Protein 4QGO (pdb70)

Solvent-accessible surface area: 19157 Å² total; per-residue (Å²): 97,44,6,4,66,31,72,22,132,78,0,41,89,21,0,44,121,40,25,38,160,62,85,54,108,91,45,42,15,0,2,38,0,49,122,38,82,14,131,8,84,3,97,42,55,61,81,3,59,9,102,12,50,71,33,146,75,126,11,4,25,44,0,31,0,0,0,17,122,62,8,21,30,120,138,139,112,152,140,86,97,6,66,7,47,97,83,37,81,16,123,41,160,41,40,62,0,2,22,60,0,29,0,1,16,47,31,2,0,17,84,43,144,80,39,66,17,40,80,43,10,74,59,4,4,4,0,0,0,0,32,0,34,64,8,81,91,68,128,59,35,0,3,51,32,4,16,8,55,0,70,132,8,1,46,135,84,50,3,0,35,0,54,0,25,6,11,29,78,65,99,104,2,67,0,0,0,0,0,21,0,10,0,49,0,41,86,37,100,24,44,4,5,0,0,1,4,0,11,7,105,24,5,26,4,66,0,39,62,0,108,17,89,59,140,76,16,5,66,30,73,23,130,80,0,44,79,24,0,76,120,40,24,59,105,58,86,58,105,91,51,42,14,1,3,38,0,46,110,41,85,13,133,8,86,4,111,48,161,69,163,3,59,10,101,12,48,58,31,146,65,119,12,4,20,44,0,31,0,0,0,19,75,97,9,9,24,23,32,45,110,147,157,82,94,4,71,11,49,79,85,47,74,17,122,42,158,42,40,63,0,2,21,75,0,31,0,1,18,49,31,3,0,19,76,40,177,86,40,66,18,42,82,49,10,75,59,4,3,4,0,0,0,0,31,1,35,64,9,83,91,141,130,57,40,0,2,51,24,6,17,7,56,0,45,118,5,1,26,104,116,48,49,0,34,0,54,0,24,4,11,31,77,63,99,113,2,68,0,1,1,0,0,22,0,10,0,49,0,108,83,37,102,24,46,4,5,0,0,2,4,0,10,7,104,23,4,47,4,70,1,36,54,0,100,30,92,63,138

Structure (mmCIF, N/CA/C/O backbone):
data_4QGO
#
_entry.id   4QGO
#
_cell.length_a   37.591
_cell.length_b   57.131
_cell.length_c   62.422
_cell.angle_alpha   109.40
_cell.angle_beta   97.08
_cell.angle_gamma   90.16
#
_symmetry.space_group_name_H-M   'P 1'
#
loop_
_entity.id
_entity.type
_entity.pdbx_description
1 polymer 'DNA-entry nuclease (Competence-specific nuclease)'
2 non-polymer 'SULFATE ION'
3 non-polymer 'CHLORIDE ION'
4 non-polymer 1,2-ETHANEDIOL
5 water water
#
loop_
_atom_site.group_PDB
_atom_site.id
_atom_site.type_symbol
_atom_site.label_atom_id
_atom_site.label_alt_id
_atom_site.label_comp_id
_atom_site.label_asym_id
_atom_site.label_entity_id
_atom_site.label_seq_id
_atom_site.pdbx_PDB_ins_code
_atom_site.Cartn_x
_atom_site.Cartn_y
_atom_site.Cartn_z
_atom_site.occupancy
_atom_site.B_iso_or_equiv
_atom_site.auth_seq_id
_atom_site.auth_comp_id
_atom_site.auth_asym_id
_atom_site.auth_atom_id
_atom_site.pdbx_PDB_model_num
ATOM 1 N N . ALA A 1 4 ? -43.650 56.192 4.207 1.00 40.90 40 ALA A N 1
ATOM 2 C CA . ALA A 1 4 ? -44.499 56.906 5.153 1.00 26.52 40 ALA A CA 1
ATOM 3 C C . ALA A 1 4 ? -44.051 56.653 6.589 1.00 33.20 40 ALA A C 1
ATOM 4 O O . ALA A 1 4 ? -43.984 57.580 7.394 1.00 25.95 40 ALA A O 1
ATOM 6 N N . ALA A 1 5 ? -43.731 55.399 6.896 1.00 20.15 41 ALA A N 1
ATOM 7 C CA . ALA A 1 5 ? -43.390 55.000 8.262 1.00 16.93 41 ALA A CA 1
ATOM 8 C C . ALA A 1 5 ? -42.165 55.719 8.800 1.00 14.62 41 ALA A C 1
ATOM 9 O O . ALA A 1 5 ? -42.046 55.925 10.010 1.00 18.02 41 ALA A O 1
ATOM 11 N N . SER A 1 6 ? -41.259 56.110 7.909 1.00 13.04 42 SER A N 1
ATOM 12 C CA . SER A 1 6 ? -40.046 56.801 8.341 1.00 14.13 42 SER A CA 1
ATOM 13 C C . SER A 1 6 ? -40.352 58.150 9.002 1.00 15.19 42 SER A C 1
ATOM 14 O O . SER A 1 6 ? -39.519 58.685 9.728 1.00 13.79 42 SER A O 1
ATOM 17 N N A SER A 1 7 ? -41.538 58.699 8.750 0.73 12.47 43 SER A N 1
ATOM 18 N N B SER A 1 7 ? -41.553 58.664 8.756 0.27 12.54 43 SER A N 1
ATOM 19 C CA A SER A 1 7 ? -41.921 59.980 9.353 0.73 11.85 43 SER A CA 1
ATOM 20 C CA B SER A 1 7 ? -41.972 59.957 9.284 0.27 11.95 43 SER A CA 1
ATOM 21 C C A SER A 1 7 ? -42.981 59.806 10.432 0.73 11.63 43 SER A C 1
ATOM 22 C C B SER A 1 7 ? -42.971 59.806 10.431 0.27 11.66 43 SER A C 1
ATOM 23 O O A SER A 1 7 ? -43.722 60.737 10.746 0.73 11.13 43 SER A O 1
ATOM 24 O O B SER A 1 7 ? -43.655 60.761 10.798 0.27 11.17 43 SER A O 1
ATOM 29 N N . VAL A 1 8 ? -43.057 58.600 10.988 1.00 11.16 44 VAL A N 1
ATOM 30 C CA . VAL A 1 8 ? -43.837 58.360 12.194 1.00 9.58 44 VAL A CA 1
ATOM 31 C C . VAL A 1 8 ? -42.800 58.130 13.286 1.00 8.85 44 VAL A C 1
ATOM 32 O O . VAL A 1 8 ? -41.987 57.201 13.195 1.00 11.24 44 VAL A O 1
ATOM 36 N N . ASP A 1 9 ? -42.824 58.985 14.301 1.00 8.07 45 ASP A N 1
ATOM 37 C CA . ASP A 1 9 ? -41.696 59.084 15.227 1.00 8.07 45 ASP A CA 1
ATOM 38 C C . ASP A 1 9 ? -41.416 57.833 16.055 1.00 10.76 45 ASP A C 1
ATOM 39 O O . ASP A 1 9 ? -40.281 57.612 16.489 1.00 12.08 45 ASP A O 1
ATOM 44 N N . THR A 1 10 ? -42.439 57.003 16.239 1.00 11.04 46 THR A N 1
ATOM 45 C CA . THR A 1 10 ? -42.327 55.818 17.084 1.00 10.17 46 THR A CA 1
ATOM 46 C C . THR A 1 10 ? -42.076 54.548 16.282 1.00 14.00 46 THR A C 1
ATOM 47 O O . THR A 1 10 ? -41.896 53.471 16.861 1.00 17.19 46 THR A O 1
ATOM 51 N N . SER A 1 11 ? -42.071 54.653 14.956 1.00 11.40 47 SER A N 1
ATOM 52 C CA . SER A 1 11 ? -41.985 53.452 14.126 1.00 11.34 47 SER A CA 1
ATOM 53 C C . SER A 1 11 ? -40.620 52.773 14.191 1.00 15.85 47 SER A C 1
ATOM 54 O O . SER A 1 11 ? -39.612 53.396 14.530 1.00 13.38 47 SER A O 1
ATOM 57 N N A GLN A 1 12 ? -40.582 51.488 13.857 0.46 16.14 48 GLN A N 1
ATOM 58 N N B GLN A 1 12 ? -40.605 51.484 13.860 0.54 16.10 48 GLN A N 1
ATOM 59 C CA A GLN A 1 12 ? -39.312 50.778 13.807 0.46 17.23 48 GLN A CA 1
ATOM 60 C CA B GLN A 1 12 ? -39.363 50.734 13.760 0.54 17.38 48 GLN A CA 1
ATOM 61 C C A GLN A 1 12 ? -38.425 51.331 12.690 0.46 13.30 48 GLN A C 1
ATOM 62 C C B GLN A 1 12 ? -38.453 51.374 12.720 0.54 13.31 48 GLN A C 1
ATOM 63 O O A GLN A 1 12 ? -37.202 51.370 12.824 0.46 15.64 48 GLN A O 1
ATOM 64 O O B GLN A 1 12 ? -37.249 51.512 12.936 0.54 14.40 48 GLN A O 1
ATOM 75 N N . GLU A 1 13 ? -39.043 51.779 11.600 1.00 16.28 49 GLU A N 1
ATOM 76 C CA . GLU A 1 13 ? -38.292 52.387 10.510 1.00 12.66 49 GLU A CA 1
ATOM 77 C C . GLU A 1 13 ? -37.593 53.672 10.959 1.00 13.28 49 GLU A C 1
ATOM 78 O O . GLU A 1 13 ? -36.404 53.864 10.683 1.00 13.33 49 GLU A O 1
ATOM 84 N N . PHE A 1 14 ? -38.325 54.535 11.662 1.00 12.77 50 PHE A N 1
ATOM 85 C CA . PHE A 1 14 ? -37.709 55.742 12.200 1.00 9.54 50 PHE A CA 1
ATOM 86 C C . PHE A 1 14 ? -36.535 55.380 13.099 1.00 11.88 50 PHE A C 1
ATOM 87 O O . PHE A 1 14 ? -35.453 55.973 12.997 1.00 11.29 50 PHE A O 1
ATOM 95 N N . GLN A 1 15 ? -36.753 54.415 13.987 1.00 11.56 51 GLN A N 1
ATOM 96 C CA . GLN A 1 15 ? -35.719 54.025 14.937 1.00 12.34 51 GLN A CA 1
ATOM 97 C C . GLN A 1 15 ? -34.496 53.419 14.251 1.00 10.98 51 GLN A C 1
ATOM 98 O O . GLN A 1 15 ? -33.370 53.637 14.687 1.00 11.78 51 GLN A O 1
ATOM 104 N N . ASN A 1 16 ? -34.717 52.670 13.173 1.00 12.14 52 ASN A N 1
ATOM 105 C CA . ASN A 1 16 ? -33.606 52.147 12.378 1.00 16.06 52 ASN A CA 1
ATOM 106 C C . ASN A 1 16 ? -32.779 53.283 11.767 1.00 14.11 52 ASN A C 1
ATOM 107 O O . ASN A 1 16 ? -31.543 53.267 11.798 1.00 13.10 52 ASN A O 1
ATOM 112 N N . ASN A 1 17 ? -33.465 54.284 11.224 1.00 12.19 53 ASN A N 1
ATOM 113 C CA . ASN A 1 17 ? -32.772 55.442 10.670 1.00 10.82 53 ASN A CA 1
ATOM 114 C C . ASN A 1 17 ? -31.982 56.177 11.750 1.00 9.67 53 ASN A C 1
ATOM 115 O O . ASN A 1 17 ? -30.836 56.580 11.524 1.00 11.26 53 ASN A O 1
ATOM 120 N N . LEU A 1 18 ? -32.597 56.330 12.921 1.00 10.92 54 LEU A N 1
ATOM 121 C CA . LEU A 1 18 ? -31.934 56.964 14.055 1.00 9.02 54 LEU A CA 1
ATOM 122 C C . LEU A 1 18 ? -30.653 56.210 14.408 1.00 11.93 54 LEU A C 1
ATOM 123 O O . LEU A 1 18 ? -29.599 56.817 14.555 1.00 11.39 54 LEU A O 1
ATOM 128 N N A LYS A 1 19 ? -30.764 54.887 14.528 0.36 11.22 55 LYS A N 1
ATOM 129 N N B LYS A 1 19 ? -30.748 54.888 14.524 0.64 11.18 55 LYS A N 1
ATOM 130 C CA A LYS A 1 19 ? -29.616 54.025 14.811 0.36 13.60 55 LYS A CA 1
ATOM 131 C CA B LYS A 1 19 ? -29.579 54.073 14.851 0.64 13.32 55 LYS A CA 1
ATOM 132 C C A LYS A 1 19 ? -28.484 54.242 13.820 0.36 14.62 55 LYS A C 1
ATOM 133 C C B LYS A 1 19 ? -28.464 54.222 13.817 0.64 14.60 55 LYS A C 1
ATOM 134 O O A LYS A 1 19 ? -27.327 54.399 14.208 0.36 17.22 55 LYS A O 1
ATOM 135 O O B LYS A 1 19 ? -27.290 54.322 14.176 0.64 17.26 55 LYS A O 1
ATOM 140 N N . ASN A 1 20 ? -28.829 54.238 12.538 1.00 12.84 56 ASN A N 1
ATOM 141 C CA . ASN A 1 20 ? -27.845 54.416 11.475 1.00 13.02 56 ASN A CA 1
ATOM 142 C C . ASN A 1 20 ? -27.163 55.776 11.540 1.00 23.19 56 ASN A C 1
ATOM 143 O O . ASN A 1 20 ? -25.994 55.913 11.180 1.00 22.99 56 ASN A O 1
ATOM 148 N N . ALA A 1 21 ? -27.900 56.784 11.995 1.00 12.50 57 ALA A N 1
ATOM 149 C CA . ALA A 1 21 ? -27.390 58.149 12.009 1.00 14.10 57 ALA A CA 1
ATOM 150 C C . ALA A 1 21 ? -26.523 58.468 13.224 1.00 15.86 57 ALA A C 1
ATOM 151 O O . ALA A 1 21 ? -25.621 59.299 13.138 1.00 17.74 57 ALA A O 1
ATOM 153 N N . ILE A 1 22 ? -26.788 57.825 14.355 1.00 14.10 58 ILE A N 1
ATOM 154 C CA . ILE A 1 22 ? -26.050 58.150 15.579 1.00 13.78 58 ILE A CA 1
ATOM 155 C C . ILE A 1 22 ? -25.121 57.038 16.058 1.00 19.68 58 ILE A C 1
ATOM 156 O O . ILE A 1 22 ? -24.398 57.216 17.037 1.00 18.79 58 ILE A O 1
ATOM 161 N N . GLY A 1 23 ? -25.152 55.892 15.385 1.00 17.37 59 GLY A N 1
ATOM 162 C CA . GLY A 1 23 ? -24.351 54.751 15.802 1.00 19.87 59 GLY A CA 1
ATOM 163 C C . GLY A 1 23 ? -25.081 53.878 16.806 1.00 14.06 59 GLY A C 1
ATOM 164 O O . GLY A 1 23 ? -26.283 54.029 17.018 1.00 28.40 59 GLY A O 1
ATOM 165 N N . ASN A 1 24 ? -24.360 52.960 17.437 1.00 34.06 60 ASN A N 1
ATOM 166 C CA . ASN A 1 24 ? -24.999 52.052 18.380 1.00 28.02 60 ASN A CA 1
ATOM 167 C C . ASN A 1 24 ? -25.087 52.643 19.785 1.00 21.87 60 ASN A C 1
ATOM 168 O O . ASN A 1 24 ? -24.678 52.013 20.759 1.00 35.30 60 ASN A O 1
ATOM 173 N N . LEU A 1 25 ? -25.597 53.869 19.875 1.00 22.66 61 LEU A N 1
ATOM 174 C CA . LEU A 1 25 ? -25.870 54.494 21.163 1.00 21.08 61 LEU A CA 1
ATOM 175 C C . LEU A 1 25 ? -27.241 54.062 21.648 1.00 16.14 61 LEU A C 1
ATOM 176 O O . LEU A 1 25 ? -28.149 53.848 20.841 1.00 16.95 61 LEU A O 1
ATOM 181 N N . PRO A 1 26 ? -27.409 53.932 22.971 1.00 11.40 62 PRO A N 1
ATOM 182 C CA . PRO A 1 26 ? -28.753 53.632 23.465 1.00 11.61 62 PRO A CA 1
ATOM 183 C C . PRO A 1 26 ? -29.677 54.815 23.237 1.00 10.03 62 PRO A C 1
ATOM 184 O O . PRO A 1 26 ? -29.239 55.973 23.185 1.00 9.80 62 PRO A O 1
ATOM 188 N N . PHE A 1 27 ? -30.956 54.523 23.049 1.00 10.51 63 PHE A N 1
ATOM 189 C CA . PHE A 1 27 ? -31.932 55.597 22.986 1.00 8.99 63 PHE A CA 1
ATOM 190 C C . PHE A 1 27 ? -33.261 55.141 23.535 1.00 8.95 63 PHE A C 1
ATOM 191 O O . PHE A 1 27 ? -33.567 53.946 23.556 1.00 10.66 63 PHE A O 1
ATOM 199 N N . GLN A 1 28 ? -34.039 56.099 24.020 1.00 7.99 64 GLN A N 1
ATOM 200 C CA . GLN A 1 28 ? -35.400 55.796 24.434 1.00 8.50 64 GLN A CA 1
ATOM 201 C C . GLN A 1 28 ? -36.314 56.962 24.119 1.00 9.10 64 GLN A C 1
ATOM 202 O O . GLN A 1 28 ? -35.898 58.115 24.158 1.00 8.24 64 GLN A O 1
ATOM 208 N N . TYR A 1 29 ? -37.561 56.639 23.798 1.00 6.86 65 TYR A N 1
ATOM 209 C CA . TYR A 1 29 ? -38.569 57.643 23.496 1.00 6.60 65 TYR A CA 1
ATOM 210 C C . TYR A 1 29 ? -39.185 58.119 24.794 1.00 11.32 65 TYR A C 1
ATOM 211 O O . TYR A 1 29 ? -39.687 57.324 25.583 1.00 11.34 65 TYR A O 1
ATOM 220 N N . VAL A 1 30 ? -39.129 59.422 25.024 1.00 8.16 66 VAL A N 1
ATOM 221 C CA . VAL A 1 30 ? -39.719 59.988 26.216 1.00 7.54 66 VAL A CA 1
ATOM 222 C C . VAL A 1 30 ? -40.175 61.404 25.918 1.00 6.30 66 VAL A C 1
ATOM 223 O O . VAL A 1 30 ? -39.432 62.195 25.335 1.00 7.47 66 VAL A O 1
ATOM 227 N N A ASN A 1 31 ? -41.399 61.729 26.320 0.70 6.48 67 ASN A N 1
ATOM 228 N N B ASN A 1 31 ? -41.420 61.682 26.293 0.30 6.58 67 ASN A N 1
ATOM 229 C CA A ASN A 1 31 ? -41.922 63.082 26.148 0.70 7.43 67 ASN A CA 1
ATOM 230 C CA B ASN A 1 31 ? -42.016 63.001 26.143 0.30 7.57 67 ASN A CA 1
ATOM 231 C C A ASN A 1 31 ? -41.873 63.548 24.698 0.70 8.10 67 ASN A C 1
ATOM 232 C C B ASN A 1 31 ? -41.902 63.532 24.720 0.30 8.16 67 ASN A C 1
ATOM 233 O O A ASN A 1 31 ? -41.601 64.718 24.442 0.70 9.39 67 ASN A O 1
ATOM 234 O O B ASN A 1 31 ? -41.635 64.713 24.506 0.30 9.44 67 ASN A O 1
ATOM 243 N N . GLY A 1 32 ? -42.078 62.636 23.752 1.00 6.64 68 GLY A N 1
ATOM 244 C CA . GLY A 1 32 ? -42.149 63.022 22.355 1.00 6.72 68 GLY A CA 1
ATOM 245 C C . GLY A 1 32 ? -40.815 63.079 21.632 1.00 7.65 68 GLY A C 1
ATOM 246 O O . GLY A 1 32 ? -40.776 63.321 20.431 1.00 8.97 68 GLY A O 1
ATOM 247 N N . ILE A 1 33 ? -39.715 62.833 22.340 1.00 6.10 69 ILE A N 1
ATOM 248 C CA . ILE A 1 33 ? -38.396 62.907 21.713 1.00 5.41 69 ILE A CA 1
ATOM 249 C C . ILE A 1 33 ? -37.586 61.650 22.027 1.00 5.83 69 ILE A C 1
ATOM 250 O O . ILE A 1 33 ? -38.042 60.802 22.794 1.00 6.22 69 ILE A O 1
ATOM 255 N N . TYR A 1 34 ? -36.403 61.517 21.433 1.00 4.82 70 TYR A N 1
ATOM 256 C CA . TYR A 1 34 ? -35.505 60.424 21.797 1.00 5.27 70 TYR A CA 1
ATOM 257 C C . TYR A 1 34 ? -34.353 60.952 22.634 1.00 5.42 70 TYR A C 1
ATOM 258 O O . TYR A 1 34 ? -33.573 61.797 22.178 1.00 7.21 70 TYR A O 1
ATOM 267 N N A GLU A 1 35 ? -34.242 60.449 23.863 0.47 5.69 71 GLU A N 1
ATOM 268 N N B GLU A 1 35 ? -34.266 60.458 23.861 0.53 5.72 71 GLU A N 1
ATOM 269 C CA A GLU A 1 35 ? -33.093 60.732 24.722 0.47 5.25 71 GLU A CA 1
ATOM 270 C CA B GLU A 1 35 ? -33.118 60.695 24.706 0.53 5.25 71 GLU A CA 1
ATOM 271 C C A GLU A 1 35 ? -31.980 59.728 24.437 0.47 4.94 71 GLU A C 1
ATOM 272 C C B GLU A 1 35 ? -32.039 59.728 24.231 0.53 4.94 71 GLU A C 1
ATOM 273 O O A GLU A 1 35 ? -32.162 58.519 24.613 0.47 7.65 71 GLU A O 1
ATOM 274 O O B GLU A 1 35 ? -32.315 58.532 24.048 0.53 4.76 71 GLU A O 1
ATOM 285 N N . LEU A 1 36 ? -30.828 60.238 24.010 1.00 5.64 72 LEU A N 1
ATOM 286 C CA . LEU A 1 36 ? -29.732 59.413 23.504 1.00 5.79 72 LEU A CA 1
ATOM 287 C C . LEU A 1 36 ? -28.663 59.246 24.561 1.00 5.82 72 LEU A C 1
ATOM 288 O O . LEU A 1 36 ? -28.340 60.199 25.269 1.00 6.61 72 LEU A O 1
ATOM 293 N N . ASN A 1 37 ? -28.106 58.036 24.658 1.00 5.43 73 ASN A N 1
ATOM 294 C CA . ASN A 1 37 ? -26.940 57.820 25.521 1.00 6.54 73 ASN A CA 1
ATOM 295 C C . ASN A 1 37 ? -27.179 58.263 26.968 1.00 5.74 73 ASN A C 1
ATOM 296 O O . ASN A 1 37 ? -26.294 58.840 27.606 1.00 5.92 73 ASN A O 1
ATOM 301 N N A ASN A 1 38 ? -28.373 57.993 27.490 0.39 7.05 74 ASN A N 1
ATOM 302 N N B ASN A 1 38 ? -28.380 57.984 27.470 0.61 7.05 74 ASN A N 1
ATOM 303 C CA A ASN A 1 38 ? -28.698 58.349 28.867 0.39 7.16 74 ASN A CA 1
ATOM 304 C CA B ASN A 1 38 ? -28.774 58.366 28.819 0.61 7.17 74 ASN A CA 1
ATOM 305 C C A ASN A 1 38 ? -28.582 59.860 29.101 0.39 7.97 74 ASN A C 1
ATOM 306 C C B ASN A 1 38 ? -28.606 59.856 29.094 0.61 7.98 74 ASN A C 1
ATOM 307 O O A ASN A 1 38 ? -28.287 60.300 30.214 0.39 11.85 74 ASN A O 1
ATOM 308 O O B ASN A 1 38 ? -28.317 60.273 30.217 0.61 11.88 74 ASN A O 1
ATOM 317 N N . ASN A 1 39 ? -28.809 60.638 28.038 1.00 6.96 75 ASN A N 1
ATOM 318 C CA . ASN A 1 39 ? -28.742 62.102 28.088 1.00 8.56 75 ASN A CA 1
ATOM 319 C C . ASN A 1 39 ? -27.324 62.665 28.252 1.00 9.41 75 ASN A C 1
ATOM 320 O O . ASN A 1 39 ? -27.156 63.846 28.543 1.00 9.92 75 ASN A O 1
ATOM 325 N N . GLN A 1 40 ? -26.309 61.820 28.055 1.00 5.83 76 GLN A N 1
ATOM 326 C CA . GLN A 1 40 ? -24.923 62.246 28.187 1.00 6.64 76 GLN A CA 1
ATOM 327 C C . GLN A 1 40 ? -24.307 62.538 26.828 1.00 7.15 76 GLN A C 1
ATOM 328 O O . GLN A 1 40 ? -24.492 61.783 25.869 1.00 6.47 76 GLN A O 1
ATOM 334 N N . THR A 1 41 ? -23.580 63.653 26.761 1.00 7.46 77 THR A N 1
ATOM 335 C CA . THR A 1 41 ? -22.839 64.039 25.565 1.00 7.15 77 THR A CA 1
ATOM 336 C C . THR A 1 41 ? -21.374 64.233 25.928 1.00 5.60 77 THR A C 1
ATOM 337 O O . THR A 1 41 ? -21.050 64.518 27.085 1.00 7.34 77 THR A O 1
ATOM 341 N N . ASN A 1 42 ? -20.494 64.071 24.942 1.00 6.43 78 ASN A N 1
ATOM 342 C CA . ASN A 1 42 ? -19.072 64.219 25.211 1.00 6.71 78 ASN A CA 1
ATOM 343 C C . ASN A 1 42 ? -18.554 65.632 25.010 1.00 7.08 78 ASN A C 1
ATOM 344 O O . ASN A 1 42 ? -17.340 65.862 25.033 1.00 8.03 78 ASN A O 1
ATOM 349 N N . LEU A 1 43 ? -19.471 66.575 24.793 1.00 7.40 79 LEU A N 1
ATOM 350 C CA . LEU A 1 43 ? -19.088 67.975 24.623 1.00 6.23 79 LEU A CA 1
ATOM 351 C C . LEU A 1 43 ? -18.260 68.470 25.789 1.00 4.70 79 LEU A C 1
ATOM 352 O O . LEU A 1 43 ? -18.572 68.200 26.939 1.00 9.92 79 LEU A O 1
ATOM 357 N N . ASN A 1 44 ? -17.202 69.211 25.464 1.00 7.48 80 ASN A N 1
ATOM 358 C CA . ASN A 1 44 ? -16.329 69.786 26.478 1.00 8.51 80 ASN A CA 1
ATOM 359 C C . ASN A 1 44 ? -16.623 71.280 26.635 1.00 6.76 80 ASN A C 1
ATOM 360 O O . ASN A 1 44 ? -16.324 72.079 25.752 1.00 8.47 80 ASN A O 1
ATOM 365 N N . ALA A 1 45 ? -17.253 71.639 27.751 1.00 6.81 81 ALA A N 1
ATOM 366 C CA . ALA A 1 45 ? -17.562 73.037 28.045 1.00 7.78 81 ALA A CA 1
ATOM 367 C C . ALA A 1 45 ? -16.468 73.695 28.866 1.00 10.71 81 ALA A C 1
ATOM 368 O O . ALA A 1 45 ? -16.506 74.895 29.100 1.00 10.51 81 ALA A O 1
ATOM 370 N N . ASP A 1 46 ? -15.489 72.909 29.301 1.00 10.95 82 ASP A N 1
ATOM 371 C CA . ASP A 1 46 ? -14.424 73.436 30.153 1.00 12.31 82 ASP A CA 1
ATOM 372 C C . ASP A 1 46 ? -13.232 73.848 29.298 1.00 10.15 82 ASP A C 1
ATOM 373 O O . ASP A 1 46 ? -12.121 73.313 29.427 1.00 14.37 82 ASP A O 1
ATOM 378 N N . VAL A 1 47 ? -13.481 74.785 28.393 1.00 11.47 83 VAL A N 1
ATOM 379 C CA . VAL A 1 47 ? -12.456 75.270 27.481 1.00 9.90 83 VAL A CA 1
ATOM 380 C C . VAL A 1 47 ? -12.410 76.793 27.558 1.00 13.80 83 VAL A C 1
ATOM 381 O O . VAL A 1 47 ? -13.447 77.460 27.544 1.00 11.31 83 VAL A O 1
ATOM 385 N N . ASN A 1 48 ? -11.206 77.346 27.665 1.00 10.48 84 ASN A N 1
ATOM 386 C CA . ASN A 1 48 ? -11.073 78.796 27.738 1.00 8.74 84 ASN A CA 1
ATOM 387 C C . ASN A 1 48 ? -11.036 79.409 26.346 1.00 11.14 84 ASN A C 1
ATOM 388 O O . ASN A 1 48 ? -10.003 79.896 25.878 1.00 12.50 84 ASN A O 1
ATOM 393 N N . VAL A 1 49 ? -12.179 79.351 25.670 1.00 10.61 85 VAL A N 1
ATOM 394 C CA . VAL A 1 49 ? -12.287 79.903 24.328 1.00 12.56 85 VAL A CA 1
ATOM 395 C C . VAL A 1 49 ? -13.410 80.924 24.242 1.00 7.10 85 VAL A C 1
ATOM 396 O O . VAL A 1 49 ? -14.402 80.851 24.974 1.00 8.97 85 VAL A O 1
ATOM 400 N N . LYS A 1 50 ? -13.238 81.869 23.328 1.00 8.23 86 LYS A N 1
ATOM 401 C CA . LYS A 1 50 ? -14.218 82.908 23.064 1.00 8.91 86 LYS A CA 1
ATOM 402 C C . LYS A 1 50 ? -15.520 82.286 22.562 1.00 8.78 86 LYS A C 1
ATOM 403 O O . LYS A 1 50 ? -15.494 81.312 21.814 1.00 10.38 86 LYS A O 1
ATOM 409 N N . ALA A 1 51 ? -16.652 82.837 22.996 1.00 6.94 87 ALA A N 1
ATOM 410 C CA . ALA A 1 51 ? -17.949 82.396 22.494 1.00 6.97 87 ALA A CA 1
ATOM 411 C C . ALA A 1 51 ? -17.977 82.466 20.969 1.00 10.18 87 ALA A C 1
ATOM 412 O O . ALA A 1 51 ? -17.392 83.376 20.362 1.00 9.17 87 ALA A O 1
ATOM 414 N N . TYR A 1 52 ? -18.654 81.507 20.340 1.00 7.69 88 TYR A N 1
ATOM 415 C CA . TYR A 1 52 ? -18.693 81.437 18.880 1.00 6.27 88 TYR A CA 1
ATOM 416 C C . TYR A 1 52 ? -19.870 80.603 18.398 1.00 7.14 88 TYR A C 1
ATOM 417 O O . TYR A 1 52 ? -20.459 79.844 19.170 1.00 5.94 88 TYR A O 1
ATOM 426 N N . VAL A 1 53 ? -20.195 80.756 17.117 1.00 7.21 89 VAL A N 1
ATOM 427 C CA . VAL A 1 53 ? -21.030 79.813 16.383 1.00 6.55 89 VAL A CA 1
ATOM 428 C C . VAL A 1 53 ? -20.314 79.446 15.104 1.00 9.52 89 VAL A C 1
ATOM 429 O O . VAL A 1 53 ? -19.677 80.298 14.469 1.00 9.71 89 VAL A O 1
ATOM 433 N N . GLN A 1 54 ? -20.413 78.172 14.734 1.00 6.76 90 GLN A N 1
ATOM 434 C CA . GLN A 1 54 ? -19.901 77.686 13.467 1.00 7.15 90 GLN A CA 1
ATOM 435 C C . GLN A 1 54 ? -20.966 76.833 12.792 1.00 6.35 90 GLN A C 1
ATOM 436 O O . GLN A 1 54 ? -21.332 75.771 13.301 1.00 9.59 90 GLN A O 1
ATOM 442 N N . ASN A 1 55 ? -21.481 77.302 11.659 1.00 6.26 91 ASN A N 1
ATOM 443 C CA . ASN A 1 55 ? -22.352 76.479 10.821 1.00 6.87 91 ASN A CA 1
ATOM 444 C C . ASN A 1 55 ? -21.520 75.796 9.751 1.00 7.17 91 ASN A C 1
ATOM 445 O O . ASN A 1 55 ? -20.437 76.280 9.382 1.00 7.57 91 ASN A O 1
ATOM 450 N N . THR A 1 56 ? -22.005 74.662 9.251 1.00 7.37 92 THR A N 1
ATOM 451 C CA . THR A 1 56 ? -21.283 73.929 8.213 1.00 6.44 92 THR A CA 1
ATOM 452 C C . THR A 1 56 ? -22.283 73.293 7.264 1.00 5.81 92 THR A C 1
ATOM 453 O O . THR A 1 56 ? -23.473 73.178 7.575 1.00 6.81 92 THR A O 1
ATOM 457 N N . ILE A 1 57 ? -21.796 72.889 6.098 1.00 7.33 93 ILE A N 1
ATOM 458 C CA . ILE A 1 57 ? -22.617 72.154 5.140 1.00 8.41 93 ILE A CA 1
ATOM 459 C C . ILE A 1 57 ? -21.902 70.894 4.674 1.00 8.85 93 ILE A C 1
ATOM 460 O O . ILE A 1 57 ? -20.676 70.817 4.725 1.00 9.44 93 ILE A O 1
ATOM 465 N N . ASP A 1 58 ? -22.669 69.907 4.216 1.00 8.91 94 ASP A N 1
ATOM 466 C CA . ASP A 1 58 ? -22.074 68.648 3.767 1.00 8.92 94 ASP A CA 1
ATOM 467 C C . ASP A 1 58 ? -21.805 68.662 2.254 1.00 8.29 94 ASP A C 1
ATOM 468 O O . ASP A 1 58 ? -21.960 69.688 1.605 1.00 11.10 94 ASP A O 1
ATOM 473 N N . ASN A 1 59 ? -21.394 67.526 1.698 1.00 12.97 95 ASN A N 1
ATOM 474 C CA . ASN A 1 59 ? -20.995 67.506 0.292 1.00 12.98 95 ASN A CA 1
ATOM 475 C C . ASN A 1 59 ? -22.167 67.663 -0.672 1.00 12.46 95 ASN A C 1
ATOM 476 O O . ASN A 1 59 ? -21.977 67.931 -1.858 1.00 17.76 95 ASN A O 1
ATOM 481 N N . GLN A 1 60 ? -23.378 67.507 -0.153 1.00 12.74 96 GLN A N 1
ATOM 482 C CA . GLN A 1 60 ? -24.574 67.735 -0.945 1.00 12.62 96 GLN A CA 1
ATOM 483 C C . GLN A 1 60 ? -25.148 69.121 -0.682 1.00 11.26 96 GLN A C 1
ATOM 484 O O . GLN A 1 60 ? -26.282 69.414 -1.057 1.00 12.87 96 GLN A O 1
ATOM 490 N N . GLN A 1 61 ? -24.338 69.969 -0.047 1.00 10.96 97 GLN A N 1
ATOM 491 C CA . GLN A 1 61 ? -24.682 71.365 0.237 1.00 9.96 97 GLN A CA 1
ATOM 492 C C . GLN A 1 61 ? -25.858 71.507 1.203 1.00 7.23 97 GLN A C 1
ATOM 493 O O . GLN A 1 61 ? -26.563 72.515 1.178 1.00 10.88 97 GLN A O 1
ATOM 499 N N . ARG A 1 62 ? -26.052 70.502 2.052 1.00 8.54 98 ARG A N 1
ATOM 500 C CA . ARG A 1 62 ? -27.112 70.536 3.060 1.00 6.46 98 ARG A CA 1
ATOM 501 C C . ARG A 1 62 ? -26.549 71.026 4.385 1.00 9.83 98 ARG A C 1
ATOM 502 O O . ARG A 1 62 ? -25.412 70.707 4.724 1.00 8.67 98 ARG A O 1
ATOM 510 N N . PRO A 1 63 ? -27.345 71.782 5.157 1.00 6.12 99 PRO A N 1
ATOM 511 C CA . PRO A 1 63 ? -26.894 72.145 6.511 1.00 6.03 99 PRO A CA 1
ATOM 512 C C . PRO A 1 63 ? -26.482 70.925 7.316 1.00 7.04 99 PRO A C 1
ATOM 513 O O . PRO A 1 63 ? -27.180 69.909 7.350 1.00 7.67 99 PRO A O 1
ATOM 517 N N . SER A 1 64 ? -25.315 71.028 7.946 1.00 6.64 100 SER A N 1
ATOM 518 C CA . SER A 1 64 ? -24.734 69.904 8.654 1.00 8.05 100 SER A CA 1
ATOM 519 C C . SER A 1 64 ? -24.332 70.356 10.060 1.00 7.14 100 SER A C 1
ATOM 520 O O . SER A 1 64 ? -24.852 71.343 10.569 1.00 6.67 100 SER A O 1
ATOM 523 N N . THR A 1 65 ? -23.410 69.637 10.683 1.00 4.87 101 THR A N 1
ATOM 524 C CA . THR A 1 65 ? -23.037 69.881 12.073 1.00 4.61 101 THR A CA 1
ATOM 525 C C . THR A 1 65 ? -22.753 71.343 12.400 1.00 5.61 101 THR A C 1
ATOM 526 O O . THR A 1 65 ? -21.894 71.977 11.781 1.00 7.19 101 THR A O 1
ATOM 530 N N . ALA A 1 66 ? -23.505 71.864 13.366 1.00 4.48 102 ALA A N 1
ATOM 531 C CA . ALA A 1 66 ? -23.313 73.215 13.878 1.00 4.41 102 ALA A CA 1
ATOM 532 C C . ALA A 1 66 ? -22.816 73.144 15.303 1.00 6.53 102 ALA A C 1
ATOM 533 O O . ALA A 1 66 ? -23.301 72.344 16.111 1.00 7.17 102 ALA A O 1
ATOM 535 N N . ASN A 1 67 ? -21.851 73.998 15.618 1.00 6.34 103 ASN A N 1
ATOM 536 C CA . ASN A 1 67 ? -21.274 74.044 16.955 1.00 5.25 103 ASN A CA 1
ATOM 537 C C . ASN A 1 67 ? -21.249 75.448 17.517 1.00 4.91 103 ASN A C 1
ATOM 538 O O . ASN A 1 67 ? -21.125 76.418 16.782 1.00 6.04 103 ASN A O 1
ATOM 543 N N . ALA A 1 68 ? -21.331 75.544 18.835 1.00 5.52 104 ALA A N 1
ATOM 544 C CA . ALA A 1 68 ? -21.257 76.840 19.499 1.00 4.00 104 ALA A CA 1
ATOM 545 C C . ALA A 1 68 ? -20.702 76.709 20.896 1.00 4.68 104 ALA A C 1
ATOM 546 O O . ALA A 1 68 ? -20.789 75.644 21.522 1.00 5.30 104 ALA A O 1
ATOM 548 N N . MET A 1 69 ? -20.092 77.795 21.366 1.00 4.88 105 MET A N 1
ATOM 549 C CA . MET A 1 69 ? -19.876 78.014 22.783 1.00 5.25 105 MET A CA 1
ATOM 550 C C . MET A 1 69 ? -20.654 79.258 23.110 1.00 6.46 105 MET A C 1
ATOM 551 O O . MET A 1 69 ? -20.397 80.322 22.546 1.00 6.64 105 MET A O 1
ATOM 556 N N . LEU A 1 70 ? -21.643 79.091 23.973 1.00 6.40 106 LEU A N 1
ATOM 557 C CA . LEU A 1 70 ? -22.614 80.131 24.253 1.00 7.15 106 LEU A CA 1
ATOM 558 C C . LEU A 1 70 ? -22.385 80.759 25.612 1.00 8.86 106 LEU A C 1
ATOM 559 O O . LEU A 1 70 ? -22.130 80.069 26.593 1.00 8.52 106 LEU A O 1
ATOM 564 N N . ASP A 1 71 ? -22.490 82.082 25.658 1.00 7.88 107 ASP A N 1
ATOM 565 C CA . ASP A 1 71 ? -22.500 82.804 26.920 1.00 8.19 107 ASP A CA 1
ATOM 566 C C . ASP A 1 71 ? -23.170 84.159 26.698 1.00 7.59 107 ASP A C 1
ATOM 567 O O . ASP A 1 71 ? -23.654 84.453 25.593 1.00 8.15 107 ASP A O 1
ATOM 572 N N . ARG A 1 72 ? -23.204 84.981 27.736 1.00 7.71 108 ARG A N 1
ATOM 573 C CA . ARG A 1 72 ? -23.936 86.239 27.649 1.00 10.31 108 ARG A CA 1
ATOM 574 C C . ARG A 1 72 ? -23.360 87.238 26.662 1.00 9.97 108 ARG A C 1
ATOM 575 O O . ARG A 1 72 ? -24.040 88.201 26.307 1.00 10.94 108 ARG A O 1
ATOM 583 N N . THR A 1 73 ? -22.121 87.029 26.217 1.00 8.34 109 THR A N 1
ATOM 584 C CA . THR A 1 73 ? -21.525 87.951 25.249 1.00 7.49 109 THR A CA 1
ATOM 585 C C . THR A 1 73 ? -22.112 87.842 23.842 1.00 10.09 109 THR A C 1
ATOM 586 O O . THR A 1 73 ? -21.964 88.766 23.043 1.00 11.69 109 THR A O 1
ATOM 590 N N . ILE A 1 74 ? -22.763 86.723 23.521 1.00 7.71 110 ILE A N 1
ATOM 591 C CA . ILE A 1 74 ? -23.374 86.578 22.199 1.00 7.61 110 ILE A CA 1
ATOM 592 C C . ILE A 1 74 ? -24.884 86.345 22.244 1.00 7.86 110 ILE A C 1
ATOM 593 O O . ILE A 1 74 ? -25.538 86.270 21.207 1.00 8.12 110 ILE A O 1
ATOM 598 N N . ARG A 1 75 ? -25.426 86.257 23.456 1.00 6.45 111 ARG A N 1
ATOM 599 C CA . ARG A 1 75 ? -26.854 86.183 23.689 1.00 6.95 111 ARG A CA 1
ATOM 600 C C . ARG A 1 75 ? -27.552 87.410 23.112 1.00 8.91 111 ARG A C 1
ATOM 601 O O . ARG A 1 75 ? -27.075 88.540 23.267 1.00 9.92 111 ARG A O 1
ATOM 609 N N . GLN A 1 76 ? -28.673 87.184 22.437 1.00 7.46 112 GLN A N 1
ATOM 610 C CA . GLN A 1 76 ? -29.426 88.262 21.810 1.00 9.04 112 GLN A CA 1
ATOM 611 C C . GLN A 1 76 ? -30.831 88.347 22.396 1.00 8.15 112 GLN A C 1
ATOM 612 O O . GLN A 1 76 ? -31.684 87.495 22.125 1.00 8.71 112 GLN A O 1
ATOM 618 N N . TYR A 1 77 ? -31.064 89.386 23.199 1.00 10.01 113 TYR A N 1
ATOM 619 C CA . TYR A 1 77 ? -32.354 89.591 23.857 1.00 10.01 113 TYR A CA 1
ATOM 620 C C . TYR A 1 77 ? -33.290 90.405 22.980 1.00 9.33 113 TYR A C 1
ATOM 621 O O . TYR A 1 77 ? -34.508 90.363 23.164 1.00 11.83 113 TYR A O 1
ATOM 630 N N . GLN A 1 78 ? -32.723 91.126 22.015 1.00 9.31 114 GLN A N 1
ATOM 631 C CA . GLN A 1 78 ? -33.513 92.062 21.216 1.00 10.37 114 GLN A CA 1
ATOM 632 C C . GLN A 1 78 ? -34.095 91.389 19.995 1.00 13.72 114 GLN A C 1
ATOM 633 O O . GLN A 1 78 ? -33.690 90.288 19.618 1.00 13.70 114 GLN A O 1
ATOM 639 N N . ASN A 1 79 ? -35.064 92.050 19.383 1.00 13.13 115 ASN A N 1
ATOM 640 C CA . ASN A 1 79 ? -35.565 91.616 18.099 1.00 13.79 115 ASN A CA 1
ATOM 641 C C . ASN A 1 79 ? -34.615 92.046 16.995 1.00 14.42 115 ASN A C 1
ATOM 642 O O . ASN A 1 79 ? -33.827 92.984 17.172 1.00 17.58 115 ASN A O 1
ATOM 647 N N . ARG A 1 80 ? -34.685 91.356 15.861 1.00 17.14 116 ARG A N 1
ATOM 648 C CA . ARG A 1 80 ? -33.972 91.796 14.664 1.00 24.75 116 ARG A CA 1
ATOM 649 C C . ARG A 1 80 ? -34.393 93.217 14.306 1.00 28.15 116 ARG A C 1
ATOM 650 O O . ARG A 1 80 ? -35.568 93.565 14.411 1.00 28.70 116 ARG A O 1
ATOM 658 N N . ARG A 1 81 ? -33.427 94.030 13.889 1.00 30.09 117 ARG A N 1
ATOM 659 C CA . ARG A 1 81 ? -33.685 95.430 13.565 1.00 31.12 117 ARG A CA 1
ATOM 660 C C . ARG A 1 81 ? -34.358 95.576 12.203 1.00 42.07 117 ARG A C 1
ATOM 661 O O . ARG A 1 81 ? -34.456 94.614 11.440 1.00 43.19 117 ARG A O 1
ATOM 663 N N . ASN A 1 89 ? -38.043 85.556 1.169 1.00 34.84 125 ASN A N 1
ATOM 664 C CA . ASN A 1 89 ? -38.159 84.846 -0.102 1.00 36.90 125 ASN A CA 1
ATOM 665 C C . ASN A 1 89 ? -37.402 83.517 -0.121 1.00 26.54 125 ASN A C 1
ATOM 666 O O . ASN A 1 89 ? -37.858 82.539 -0.717 1.00 25.02 125 ASN A O 1
ATOM 668 N N . TRP A 1 90 ? -36.244 83.485 0.531 1.00 17.67 126 TRP A N 1
ATOM 669 C CA . TRP A 1 90 ? -35.411 82.287 0.540 1.00 16.00 126 TRP A CA 1
ATOM 670 C C . TRP A 1 90 ? -36.101 81.166 1.314 1.00 10.31 126 TRP A C 1
ATOM 671 O O . TRP A 1 90 ? -36.705 81.408 2.351 1.00 14.76 126 TRP A O 1
ATOM 682 N N . LYS A 1 91 ? -36.006 79.948 0.795 1.00 10.74 127 LYS A N 1
ATOM 683 C CA . LYS A 1 91 ? -36.563 78.788 1.486 1.00 10.63 127 LYS A CA 1
ATOM 684 C C . LYS A 1 91 ? -35.512 77.688 1.580 1.00 11.50 127 LYS A C 1
ATOM 685 O O . LYS A 1 91 ? -34.725 77.499 0.658 1.00 13.33 127 LYS A O 1
ATOM 691 N N . PRO A 1 92 ? -35.500 76.947 2.699 1.00 8.64 128 PRO A N 1
ATOM 692 C CA . PRO A 1 92 ? -34.540 75.851 2.844 1.00 9.60 128 PRO A CA 1
ATOM 693 C C . PRO A 1 92 ? -34.813 74.676 1.905 1.00 10.44 128 PRO A C 1
ATOM 694 O O . PRO A 1 92 ? -35.856 74.622 1.223 1.00 9.25 128 PRO A O 1
ATOM 698 N N . LEU A 1 93 ? -33.877 73.736 1.872 1.00 8.32 129 LEU A N 1
ATOM 699 C CA . LEU A 1 93 ? -33.986 72.562 1.022 1.00 7.27 129 LEU A CA 1
ATOM 700 C C . LEU A 1 93 ? -35.218 71.744 1.388 1.00 7.94 129 LEU A C 1
ATOM 701 O O . LEU A 1 93 ? -35.505 71.544 2.576 1.00 8.59 129 LEU A O 1
ATOM 706 N N . GLY A 1 94 ? -35.951 71.272 0.377 1.00 8.51 130 GLY A N 1
ATOM 707 C CA . GLY A 1 94 ? -37.110 70.421 0.610 1.00 9.28 130 GLY A CA 1
ATOM 708 C C . GLY A 1 94 ? -38.385 71.141 1.018 1.00 7.41 130 GLY A C 1
ATOM 709 O O . GLY A 1 94 ? -39.349 70.501 1.445 1.00 9.84 130 GLY A O 1
ATOM 710 N N . TRP A 1 95 ? -38.399 72.465 0.905 1.00 7.43 131 TRP A N 1
ATOM 711 C CA . TRP A 1 95 ? -39.543 73.253 1.374 1.00 6.69 131 TRP A CA 1
ATOM 712 C C . TRP A 1 95 ? -40.764 73.086 0.489 1.00 6.80 131 TRP A C 1
ATOM 713 O O . TRP A 1 95 ? -40.743 73.434 -0.702 1.00 8.05 131 TRP A O 1
ATOM 724 N N . HIS A 1 96 ? -41.831 72.564 1.081 1.00 6.48 132 HIS A N 1
ATOM 725 C CA . HIS A 1 96 ? -43.112 72.437 0.390 1.00 6.70 132 HIS A CA 1
ATOM 726 C C . HIS A 1 96 ? -44.226 72.618 1.395 1.00 7.04 132 HIS A C 1
ATOM 727 O O . HIS A 1 96 ? -44.682 71.666 2.021 1.00 12.28 132 HIS A O 1
ATOM 734 N N . GLN A 1 97 ? -44.643 73.862 1.563 1.00 7.71 133 GLN A N 1
ATOM 735 C CA . GLN A 1 97 ? -45.644 74.186 2.561 1.00 7.20 133 GLN A CA 1
ATOM 736 C C . GLN A 1 97 ? -47.009 73.582 2.230 1.00 10.20 133 GLN A C 1
ATOM 737 O O . GLN A 1 97 ? -47.398 73.486 1.060 1.00 11.83 133 GLN A O 1
ATOM 743 N N A VAL A 1 98 ? -47.728 73.194 3.282 0.63 7.73 134 VAL A N 1
ATOM 744 N N B VAL A 1 98 ? -47.723 73.139 3.253 0.37 7.82 134 VAL A N 1
ATOM 745 C CA A VAL A 1 98 ? -49.071 72.612 3.188 0.63 8.16 134 VAL A CA 1
ATOM 746 C CA B VAL A 1 98 ? -49.126 72.785 3.082 0.37 8.24 134 VAL A CA 1
ATOM 747 C C A VAL A 1 98 ? -49.904 73.173 4.344 0.63 10.34 134 VAL A C 1
ATOM 748 C C B VAL A 1 98 ? -49.898 73.220 4.307 0.37 10.23 134 VAL A C 1
ATOM 749 O O A VAL A 1 98 ? -49.396 73.287 5.459 0.63 8.76 134 VAL A O 1
ATOM 750 O O B VAL A 1 98 ? -49.360 73.275 5.413 0.37 8.69 134 VAL A O 1
ATOM 757 N N . ALA A 1 99 ? -51.167 73.532 4.093 1.00 9.67 135 ALA A N 1
ATOM 758 C CA . ALA A 1 99 ? -52.080 73.871 5.174 1.00 8.24 135 ALA A CA 1
ATOM 759 C C . ALA A 1 99 ? -52.544 72.554 5.790 1.00 8.80 135 ALA A C 1
ATOM 760 O O . ALA A 1 99 ? -53.041 71.686 5.083 1.00 11.77 135 ALA A O 1
ATOM 762 N N . THR A 1 100 ? -52.365 72.395 7.099 1.00 7.23 136 THR A N 1
ATOM 763 C CA . THR A 1 100 ? -52.663 71.128 7.767 1.00 5.19 136 THR A CA 1
ATOM 764 C C . THR A 1 100 ? -54.084 71.096 8.328 1.00 6.99 136 THR A C 1
ATOM 765 O O . THR A 1 100 ? -54.803 72.100 8.292 1.00 9.00 136 THR A O 1
ATOM 769 N N . ASN A 1 101 ? -54.474 69.929 8.836 1.00 6.54 137 ASN A N 1
ATOM 770 C CA . ASN A 1 101 ? -55.711 69.779 9.602 1.00 7.04 137 ASN A CA 1
ATOM 771 C C . ASN A 1 101 ? -55.421 69.622 11.083 1.00 9.44 137 ASN A C 1
ATOM 772 O O . ASN A 1 101 ? -55.965 68.746 11.753 1.00 10.11 137 ASN A O 1
ATOM 777 N N . ASP A 1 102 ? -54.530 70.461 11.591 1.00 7.54 138 ASP A N 1
ATOM 778 C CA . ASP A 1 102 ? -54.191 70.419 12.998 1.00 7.21 138 ASP A CA 1
ATOM 779 C C . ASP A 1 102 ? -54.068 71.837 13.547 1.00 5.03 138 ASP A C 1
ATOM 780 O O . ASP A 1 102 ? -54.261 72.811 12.813 1.00 7.30 138 ASP A O 1
ATOM 785 N N . HIS A 1 103 ? -53.756 71.960 14.840 1.00 5.64 139 HIS A N 1
ATOM 786 C CA . HIS A 1 103 ? -53.825 73.272 15.470 1.00 6.93 139 HIS A CA 1
ATOM 787 C C . HIS A 1 103 ? -52.723 74.226 15.011 1.00 8.83 139 HIS A C 1
ATOM 788 O O . HIS A 1 103 ? -52.801 75.403 15.288 1.00 9.44 139 HIS A O 1
ATOM 795 N N . TYR A 1 104 ? -51.683 73.694 14.355 1.00 7.82 140 TYR A N 1
ATOM 796 C CA . TYR A 1 104 ? -50.601 74.536 13.835 1.00 8.56 140 TYR A CA 1
ATOM 797 C C . TYR A 1 104 ? -51.012 75.321 12.598 1.00 9.55 140 TYR A C 1
ATOM 798 O O . TYR A 1 104 ? -50.474 76.397 12.327 1.00 14.30 140 TYR A O 1
ATOM 807 N N . GLY A 1 105 ? -51.945 74.769 11.830 1.00 8.83 141 GLY A N 1
ATOM 808 C 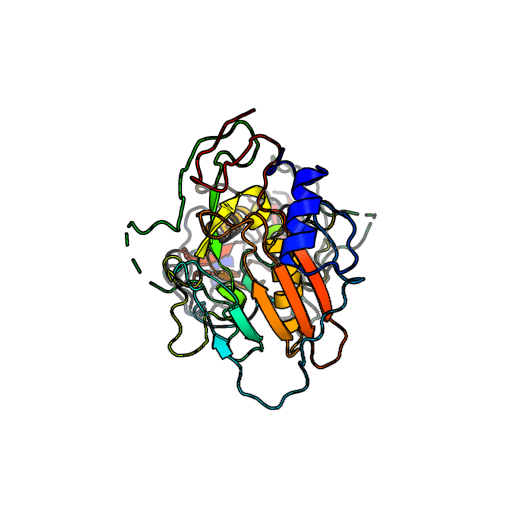CA . GLY A 1 105 ? -52.448 75.445 10.649 1.00 10.66 141 GLY A CA 1
ATOM 809 C C . GLY A 1 105 ? -51.583 75.261 9.417 1.00 9.57 141 GLY A C 1
ATOM 810 O O . GLY A 1 105 ? -52.089 75.213 8.302 1.00 10.89 141 GLY A O 1
ATOM 811 N N . HIS A 1 106 ? -50.268 75.182 9.613 1.00 9.28 142 HIS A N 1
ATOM 812 C CA . HIS A 1 106 ? -49.339 74.971 8.505 1.00 11.09 142 HIS A CA 1
ATOM 813 C C . HIS A 1 106 ? -48.387 73.848 8.888 1.00 6.86 142 HIS A C 1
ATOM 814 O O . HIS A 1 106 ? -48.253 73.517 10.065 1.00 8.68 142 HIS A O 1
ATOM 821 N N . ALA A 1 107 ? -47.721 73.271 7.895 1.00 7.09 143 ALA A N 1
ATOM 822 C CA . ALA A 1 107 ? -46.938 72.053 8.113 1.00 6.10 143 ALA A CA 1
ATOM 823 C C . ALA A 1 107 ? -45.503 72.312 8.559 1.00 6.19 143 ALA A C 1
ATOM 824 O O . ALA A 1 107 ? -45.006 71.617 9.448 1.00 6.82 143 ALA A O 1
ATOM 826 N N . VAL A 1 108 ? -44.847 73.300 7.955 1.00 4.94 144 VAL A N 1
ATOM 827 C CA . VAL A 1 108 ? -43.407 73.492 8.170 1.00 4.92 144 VAL A CA 1
ATOM 828 C C . VAL A 1 108 ? -43.010 74.927 8.499 1.00 8.55 144 VAL A C 1
ATOM 829 O O . VAL A 1 108 ? -43.702 75.875 8.124 1.00 6.63 144 VAL A O 1
ATOM 833 N N . ASP A 1 109 ? -41.890 75.042 9.216 1.00 5.81 145 ASP A N 1
ATOM 834 C CA . ASP A 1 109 ? -41.289 76.312 9.608 1.00 6.35 145 ASP A CA 1
ATOM 835 C C . ASP A 1 109 ? -39.844 76.313 9.138 1.00 5.70 145 ASP A C 1
ATOM 836 O O . ASP A 1 109 ? -39.232 75.259 8.973 1.00 5.37 145 ASP A O 1
ATOM 841 N N A LYS A 1 110 ? -39.278 77.497 8.946 0.46 8.15 146 LYS A N 1
ATOM 842 N N B LYS A 1 110 ? -39.309 77.504 8.910 0.54 8.23 146 LYS A N 1
ATOM 843 C CA A LYS A 1 110 ? -37.857 77.611 8.643 0.46 6.74 146 LYS A CA 1
ATOM 844 C CA B LYS A 1 110 ? -37.879 77.655 8.736 0.54 6.78 146 LYS A CA 1
ATOM 845 C C A LYS A 1 110 ? -37.063 77.400 9.933 0.46 8.86 146 LYS A C 1
ATOM 846 C C B LYS A 1 110 ? -37.274 77.303 10.079 0.54 7.76 146 LYS A C 1
ATOM 847 O O A LYS A 1 110 ? -36.890 78.326 10.726 0.46 13.96 146 LYS A O 1
ATOM 848 O O B LYS A 1 110 ? -37.456 78.017 11.066 0.54 8.64 146 LYS A O 1
ATOM 859 N N . GLY A 1 111 ? -36.589 76.169 10.127 1.00 5.27 147 GLY A N 1
ATOM 860 C CA . GLY A 1 111 ? -35.994 75.731 11.383 1.00 5.76 147 GLY A CA 1
ATOM 861 C C . GLY A 1 111 ? -34.516 76.056 11.525 1.00 4.15 147 GLY A C 1
ATOM 862 O O . GLY A 1 111 ? -33.685 75.484 10.824 1.00 6.49 147 GLY A O 1
ATOM 863 N N . ALA A 1 112 ? -34.181 76.967 12.438 1.00 5.63 148 ALA A N 1
ATOM 864 C CA . ALA A 1 112 ? -32.777 77.275 12.702 1.00 6.01 148 ALA A CA 1
ATOM 865 C C . ALA A 1 112 ? -32.086 76.149 13.454 1.00 6.03 148 ALA A C 1
ATOM 866 O O . ALA A 1 112 ? -32.657 75.568 14.376 1.00 8.17 148 ALA A O 1
ATOM 868 N N . LEU A 1 113 ? -30.848 75.850 13.072 1.00 5.54 149 LEU A N 1
ATOM 869 C CA . LEU A 1 113 ? -30.037 74.921 13.858 1.00 6.28 149 LEU A CA 1
ATOM 870 C C . LEU A 1 113 ? -29.631 75.606 15.156 1.00 6.28 149 LEU A C 1
ATOM 871 O O . LEU A 1 113 ? -29.862 75.080 16.253 1.00 6.28 149 LEU A O 1
ATOM 876 N N . ILE A 1 114 ? -29.028 76.786 15.014 1.00 5.68 150 ILE A N 1
ATOM 877 C CA . ILE A 1 114 ? -28.633 77.603 16.161 1.00 4.00 150 ILE A CA 1
ATOM 878 C C . ILE A 1 114 ? -29.559 78.816 16.238 1.00 6.37 150 ILE A C 1
ATOM 879 O O . ILE A 1 114 ? -29.582 79.644 15.333 1.00 7.32 150 ILE A O 1
ATOM 884 N N . ALA A 1 115 ? -30.325 78.897 17.326 1.00 6.05 151 ALA A N 1
ATOM 885 C CA . ALA A 1 115 ? -31.341 79.935 17.513 1.00 7.29 151 ALA A CA 1
ATOM 886 C C . ALA A 1 115 ? -30.801 81.361 17.565 1.00 6.20 151 ALA A C 1
ATOM 887 O O . ALA A 1 115 ? -29.738 81.626 18.126 1.00 8.04 151 ALA A O 1
ATOM 889 N N . TYR A 1 116 ? -31.574 82.271 16.984 1.00 8.29 152 TYR A N 1
ATOM 890 C CA . TYR A 1 116 ? -31.258 83.685 16.981 1.00 8.33 152 TYR A CA 1
ATOM 891 C C . TYR A 1 116 ? -31.016 84.203 18.393 1.00 8.34 152 TYR A C 1
ATOM 892 O O . TYR A 1 116 ? -30.054 84.928 18.639 1.00 7.56 152 TYR A O 1
ATOM 901 N N . ALA A 1 117 ? -31.885 83.836 19.328 1.00 7.91 153 ALA A N 1
ATOM 902 C CA . ALA A 1 117 ? -31.752 84.348 20.689 1.00 8.37 153 ALA A CA 1
ATOM 903 C C . ALA A 1 117 ? -30.453 83.890 21.353 1.00 7.44 153 ALA A C 1
ATOM 904 O O . ALA A 1 117 ? -29.936 84.552 22.245 1.00 8.43 153 ALA A O 1
ATOM 906 N N . LEU A 1 118 ? -29.924 82.751 20.918 1.00 6.74 154 LEU A N 1
ATOM 907 C CA . LEU A 1 118 ? -28.740 82.194 21.563 1.00 6.08 154 LEU A CA 1
ATOM 908 C C . LEU A 1 118 ? -27.435 82.795 21.058 1.00 7.47 154 LEU A C 1
ATOM 909 O O . LEU A 1 118 ? -26.481 82.936 21.821 1.00 9.12 154 LEU A O 1
ATOM 914 N N . ALA A 1 119 ? -27.395 83.176 19.782 1.00 7.54 155 ALA A N 1
ATOM 915 C CA . ALA A 1 119 ? -26.122 83.555 19.191 1.00 8.12 155 ALA A CA 1
ATOM 916 C C . ALA A 1 119 ? -26.202 84.771 18.282 1.00 9.42 155 ALA A C 1
ATOM 917 O O . ALA A 1 119 ? -25.230 85.101 17.592 1.00 10.88 155 ALA A O 1
ATOM 919 N N . GLY A 1 120 ? -27.351 85.440 18.300 1.00 8.92 156 GLY A N 1
ATOM 920 C CA . GLY A 1 120 ? -27.585 86.572 17.420 1.00 9.56 156 GLY A CA 1
ATOM 921 C C . GLY A 1 120 ? -26.670 87.772 17.610 1.00 13.74 156 GLY A C 1
ATOM 922 O O . GLY A 1 120 ? -26.639 88.661 16.761 1.00 19.53 156 GLY A O 1
ATOM 923 N N A ASN A 1 121 ? -25.924 87.807 18.711 0.65 9.33 157 ASN A N 1
ATOM 924 N N B ASN A 1 121 ? -25.937 87.813 18.718 0.35 9.41 157 ASN A N 1
ATOM 925 C CA A ASN A 1 121 ? -24.990 88.904 18.949 0.65 11.38 157 ASN A CA 1
ATOM 926 C CA B ASN A 1 121 ? -24.971 88.884 18.934 0.35 11.45 157 ASN A CA 1
ATOM 927 C C A ASN A 1 121 ? -23.534 88.528 18.636 0.65 12.02 157 ASN A C 1
ATOM 928 C C B ASN A 1 121 ? -23.526 88.422 18.790 0.35 12.30 157 ASN A C 1
ATOM 929 O O A ASN A 1 121 ? -22.611 89.276 18.967 0.65 12.73 157 ASN A O 1
ATOM 930 O O B ASN A 1 121 ? -22.613 88.999 19.384 0.35 15.43 157 ASN A O 1
ATOM 939 N N . PHE A 1 122 ? -23.332 87.376 17.995 1.00 9.90 158 PHE A N 1
ATOM 940 C CA . PHE A 1 122 ? -21.992 86.929 17.630 1.00 10.67 158 PHE A CA 1
ATOM 941 C C . PHE A 1 122 ? -21.551 87.705 16.399 1.00 10.16 158 PHE A C 1
ATOM 942 O O . PHE A 1 122 ? -22.200 87.649 15.356 1.00 10.48 158 PHE A O 1
ATOM 950 N N . LYS A 1 123 ? -20.448 88.431 16.539 1.00 13.69 159 LYS A N 1
ATOM 951 C CA . LYS A 1 123 ? -19.950 89.324 15.499 1.00 16.09 159 LYS A CA 1
ATOM 952 C C . LYS A 1 123 ? -19.662 88.612 14.182 1.00 10.64 159 LYS A C 1
ATOM 953 O O . LYS A 1 123 ? -18.929 87.622 14.151 1.00 16.40 159 LYS A O 1
ATOM 957 N N . GLY A 1 124 ? -20.264 89.114 13.107 1.00 14.17 160 GLY A N 1
ATOM 958 C CA . GLY A 1 124 ? -19.975 88.637 11.764 1.00 16.34 160 GLY A CA 1
ATOM 959 C C . GLY A 1 124 ? -20.857 87.497 11.282 1.00 15.11 160 GLY A C 1
ATOM 960 O O . GLY A 1 124 ? -20.822 87.116 10.113 1.00 17.55 160 GLY A O 1
ATOM 961 N N . TRP A 1 125 ? -21.650 86.941 12.187 1.00 11.73 161 TRP A N 1
ATOM 962 C CA . TRP A 1 125 ? -22.459 85.774 11.857 1.00 11.65 161 TRP A CA 1
ATOM 963 C C . TRP A 1 125 ? -23.800 86.127 11.233 1.00 13.96 161 TRP A C 1
ATOM 964 O O . TRP A 1 125 ? -24.488 87.052 11.677 1.00 15.85 161 TRP A O 1
ATOM 975 N N . ASP A 1 126 ? -24.181 85.374 10.206 1.00 11.90 162 ASP A N 1
ATOM 976 C CA . ASP A 1 126 ? -25.480 85.564 9.586 1.00 13.00 162 ASP A CA 1
ATOM 977 C C . ASP A 1 126 ? -26.555 84.955 10.492 1.00 11.57 162 ASP A C 1
ATOM 978 O O . ASP A 1 126 ? -26.779 83.743 10.500 1.00 10.86 162 ASP A O 1
ATOM 983 N N . ALA A 1 127 ? -27.210 85.815 11.270 1.00 12.87 163 ALA A N 1
ATOM 984 C CA . ALA A 1 127 ? -28.219 85.378 12.225 1.00 13.65 163 ALA A CA 1
ATOM 985 C C . ALA A 1 127 ? -29.621 85.437 11.624 1.00 21.17 163 ALA A C 1
ATOM 986 O O . ALA A 1 127 ? -30.614 85.296 12.337 1.00 21.70 163 ALA A O 1
ATOM 988 N N . SER A 1 128 ? -29.693 85.634 10.311 1.00 17.14 164 SER A N 1
ATOM 989 C CA . SER A 1 128 ? -30.979 85.785 9.631 1.00 20.12 164 SER A CA 1
ATOM 990 C C . SER A 1 128 ? -31.702 84.469 9.375 1.00 24.59 164 SER A C 1
ATOM 991 O O . SER A 1 128 ? -31.134 83.382 9.507 1.00 17.39 164 SER A O 1
ATOM 994 N N . VAL A 1 129 ? -32.962 84.582 8.964 1.00 20.95 165 VAL A N 1
ATOM 995 C CA . VAL A 1 129 ? -33.782 83.418 8.662 1.00 20.78 165 VAL A CA 1
ATOM 996 C C . VAL A 1 129 ? -33.412 82.804 7.318 1.00 17.01 165 VAL A C 1
ATOM 997 O O . VAL A 1 129 ? -33.991 81.806 6.900 1.00 20.73 165 VAL A O 1
ATOM 1001 N N . SER A 1 130 ? -32.436 83.393 6.635 1.00 13.05 166 SER A N 1
ATOM 1002 C CA . SER A 1 130 ? -32.038 82.863 5.343 1.00 15.96 166 SER A CA 1
ATOM 1003 C C . SER A 1 130 ? -30.557 82.504 5.285 1.00 14.71 166 SER A C 1
ATOM 1004 O O . SER A 1 130 ? -29.977 82.445 4.205 1.00 16.12 166 SER A O 1
ATOM 1007 N N . ASN A 1 131 ? -29.941 82.268 6.441 1.00 12.22 167 ASN A N 1
ATOM 1008 C CA . ASN A 1 131 ? -28.594 81.704 6.454 1.00 10.88 167 ASN A CA 1
ATOM 1009 C C . ASN A 1 131 ? -28.684 80.263 5.957 1.00 11.38 167 ASN A C 1
ATOM 1010 O O . ASN A 1 131 ? -29.230 79.411 6.654 1.00 8.70 167 ASN A O 1
ATOM 1015 N N . PRO A 1 132 ? -28.161 79.977 4.751 1.00 8.13 168 PRO A N 1
ATOM 1016 C CA . PRO A 1 132 ? -28.422 78.672 4.133 1.00 7.96 168 PRO A CA 1
ATOM 1017 C C . PRO A 1 132 ? -27.709 77.519 4.830 1.00 6.32 168 PRO A C 1
ATOM 1018 O O . PRO A 1 132 ? -28.009 76.359 4.547 1.00 11.23 168 PRO A O 1
ATOM 1022 N N . GLN A 1 133 ? -26.772 77.823 5.721 1.00 6.22 169 GLN A N 1
ATOM 1023 C CA . GLN A 1 133 ? -26.085 76.774 6.456 1.00 6.65 169 GLN A CA 1
ATOM 1024 C C . GLN A 1 133 ? -26.733 76.519 7.810 1.00 6.85 169 GLN A C 1
ATOM 1025 O O . GLN A 1 133 ? -26.359 75.575 8.505 1.00 7.28 169 GLN A O 1
ATOM 1031 N N . ASN A 1 134 ? -27.709 77.351 8.175 1.00 6.36 170 ASN A N 1
ATOM 1032 C CA . ASN A 1 134 ? -28.306 77.313 9.518 1.00 4.19 170 ASN A CA 1
ATOM 1033 C C . ASN A 1 134 ? -29.806 77.062 9.532 1.00 5.26 170 ASN A C 1
ATOM 1034 O O . ASN A 1 134 ? -30.422 77.133 10.586 1.00 5.94 170 ASN A O 1
ATOM 1039 N N . VAL A 1 135 ? -30.406 76.778 8.377 1.00 5.65 171 VAL A N 1
ATOM 1040 C CA . VAL A 1 135 ? -31.863 76.644 8.315 1.00 5.57 171 VAL A CA 1
ATOM 1041 C C . VAL A 1 135 ? -32.269 75.410 7.530 1.00 8.30 171 VAL A C 1
ATOM 1042 O O . VAL A 1 135 ? -31.775 75.179 6.422 1.00 7.38 171 VAL A O 1
ATOM 1046 N N . VAL A 1 136 ? -33.167 74.621 8.116 1.00 5.31 172 VAL A N 1
ATOM 1047 C CA . VAL A 1 136 ? -33.740 73.460 7.442 1.00 5.35 172 VAL A CA 1
ATOM 1048 C C . VAL A 1 136 ? -35.258 73.559 7.406 1.00 5.53 172 VAL A C 1
ATOM 1049 O O . VAL A 1 136 ? -35.864 74.409 8.071 1.00 6.52 172 VAL A O 1
ATOM 1053 N N . THR A 1 137 ? -35.872 72.687 6.612 1.00 6.05 173 THR A N 1
ATOM 1054 C CA . THR A 1 137 ? -37.316 72.523 6.624 1.00 5.05 173 THR A CA 1
ATOM 1055 C C . THR A 1 137 ? -37.672 71.688 7.839 1.00 5.66 173 THR A C 1
ATOM 1056 O O . THR A 1 137 ? -37.286 70.529 7.926 1.00 6.28 173 THR A O 1
ATOM 1060 N N . GLN A 1 138 ? -38.384 72.286 8.790 1.00 5.83 174 GLN A N 1
ATOM 1061 C CA . GLN A 1 138 ? -38.668 71.617 10.051 1.00 4.56 174 GLN A CA 1
ATOM 1062 C C . GLN A 1 138 ? -40.164 71.626 10.318 1.00 4.85 174 GLN A C 1
ATOM 1063 O O . GLN A 1 138 ? -40.848 72.643 10.090 1.00 7.19 174 GLN A O 1
ATOM 1069 N N . THR A 1 139 ? -40.686 70.506 10.800 1.00 5.07 175 THR A N 1
ATOM 1070 C CA . THR A 1 139 ? -42.120 70.481 11.084 1.00 4.67 175 THR A CA 1
ATOM 1071 C C . THR A 1 139 ? -42.482 71.565 12.112 1.00 6.70 175 THR A C 1
ATOM 1072 O O . THR A 1 139 ? -41.683 71.893 13.003 1.00 6.02 175 THR A O 1
ATOM 1076 N N . ALA A 1 140 ? -43.679 72.131 11.976 1.00 4.65 176 ALA A N 1
ATOM 1077 C CA . ALA A 1 140 ? -44.133 73.133 12.925 1.00 5.35 176 ALA A CA 1
ATOM 1078 C C . ALA A 1 140 ? -44.111 72.578 14.341 1.00 5.30 176 ALA A C 1
ATOM 1079 O O . ALA A 1 140 ? -43.681 73.266 15.264 1.00 7.16 176 ALA A O 1
ATOM 1081 N N . HIS A 1 141 ? -44.566 71.334 14.514 1.00 5.98 177 HIS A N 1
ATOM 1082 C CA . HIS A 1 141 ? -44.555 70.728 15.834 1.00 5.42 177 HIS A CA 1
ATOM 1083 C C . HIS A 1 141 ? -43.155 70.634 16.427 1.00 6.02 177 HIS A C 1
ATOM 1084 O O . HIS A 1 141 ? -42.931 71.015 17.576 1.00 8.47 177 HIS A O 1
ATOM 1091 N N . SER A 1 142 ? -42.219 70.095 15.653 1.00 5.05 178 SER A N 1
ATOM 1092 C CA . SER A 1 142 ? -40.895 69.857 16.213 1.00 6.09 178 SER A CA 1
ATOM 1093 C C . SER A 1 142 ? -40.087 71.148 16.383 1.00 6.86 178 SER A C 1
ATOM 1094 O O . SER A 1 142 ? -39.215 71.224 17.247 1.00 8.81 178 SER A O 1
ATOM 1097 N N . ASN A 1 143 ? -40.394 72.171 15.591 1.00 7.56 179 ASN A N 1
ATOM 1098 C CA . ASN A 1 143 ? -39.808 73.484 15.784 1.00 6.43 179 ASN A CA 1
ATOM 1099 C C . ASN A 1 143 ? -40.359 74.186 17.025 1.00 7.76 179 ASN A C 1
ATOM 1100 O O . ASN A 1 143 ? -39.603 74.667 17.870 1.00 8.12 179 ASN A O 1
ATOM 1105 N N . GLN A 1 144 ? -41.683 74.192 17.157 1.00 7.58 180 GLN A N 1
ATOM 1106 C CA . GLN A 1 144 ? -42.360 75.107 18.082 1.00 7.97 180 GLN A CA 1
ATOM 1107 C C . GLN A 1 144 ? -42.598 74.596 19.493 1.00 9.07 180 GLN A C 1
ATOM 1108 O O . GLN A 1 144 ? -42.706 75.394 20.435 1.00 11.16 180 GLN A O 1
ATOM 1114 N N . SER A 1 145 ? -42.708 73.288 19.665 1.00 6.97 181 SER A N 1
ATOM 1115 C CA . SER A 1 145 ? -43.176 72.819 20.960 1.00 11.11 181 SER A CA 1
ATOM 1116 C C . SER A 1 145 ? -42.183 73.143 22.059 1.00 8.97 181 SER A C 1
ATOM 1117 O O . SER A 1 145 ? -41.007 72.741 22.006 1.00 9.94 181 SER A O 1
ATOM 1120 N N . ASN A 1 146 ? -42.684 73.885 23.042 1.00 13.28 182 ASN A N 1
ATOM 1121 C CA . ASN A 1 146 ? -41.896 74.323 24.185 1.00 10.44 182 ASN A CA 1
ATOM 1122 C C . ASN A 1 146 ? -42.321 73.647 25.490 1.00 12.07 182 ASN A C 1
ATOM 1123 O O . ASN A 1 146 ? -41.943 74.086 26.577 1.00 14.68 182 ASN A O 1
ATOM 1128 N N . GLN A 1 147 ? -43.112 72.585 25.402 1.00 16.22 183 GLN A N 1
ATOM 1129 C CA . GLN A 1 147 ? -43.618 71.942 26.617 1.00 19.69 183 GLN A CA 1
ATOM 1130 C C . GLN A 1 147 ? -42.819 70.726 27.081 1.00 24.16 183 GLN A C 1
ATOM 1131 O O . GLN A 1 147 ? -42.362 69.920 26.272 1.00 21.76 183 GLN A O 1
ATOM 1137 N N . LYS A 1 148 ? -42.676 70.595 28.396 1.00 20.79 184 LYS A N 1
ATOM 1138 C CA . LYS A 1 148 ? -41.925 69.498 28.993 1.00 17.97 184 LYS A CA 1
ATOM 1139 C C . LYS A 1 148 ? -42.562 68.136 28.698 1.00 16.93 184 LYS A C 1
ATOM 1140 O O . LYS A 1 148 ? -41.866 67.120 28.604 1.00 16.03 184 LYS A O 1
ATOM 1143 N N . ILE A 1 149 ? -43.881 68.143 28.540 1.00 18.36 185 ILE A N 1
ATOM 1144 C CA . ILE A 1 149 ? -44.658 66.922 28.366 1.00 16.64 185 ILE A CA 1
ATOM 1145 C C . ILE A 1 149 ? -44.616 66.375 26.931 1.00 19.42 185 ILE A C 1
ATOM 1146 O O . ILE A 1 149 ? -44.774 65.180 26.709 1.00 21.77 185 ILE A O 1
ATOM 1151 N N . ASN A 1 150 ? -44.409 67.252 25.954 1.00 14.48 186 ASN A N 1
ATOM 1152 C CA . ASN A 1 150 ? -44.402 66.856 24.548 1.00 9.66 186 ASN A CA 1
ATOM 1153 C C . ASN A 1 150 ? -43.460 67.805 23.836 1.00 14.59 186 ASN A C 1
ATOM 1154 O O . ASN A 1 150 ? -43.874 68.825 23.275 1.00 15.99 186 ASN A O 1
ATOM 1159 N N . ARG A 1 151 ? -42.185 67.441 23.865 1.00 8.44 187 ARG A N 1
ATOM 1160 C CA . ARG A 1 151 ? -41.082 68.366 23.618 1.00 8.77 187 ARG A CA 1
ATOM 1161 C C . ARG A 1 151 ? -40.749 68.575 22.154 1.00 9.55 187 ARG A C 1
ATOM 1162 O O . ARG A 1 151 ? -40.823 67.653 21.349 1.00 10.15 187 ARG A O 1
ATOM 1170 N N . GLY A 1 152 ? -40.409 69.815 21.811 1.00 9.17 188 GLY A N 1
ATOM 1171 C CA . GLY A 1 152 ? -39.838 70.126 20.517 1.00 7.83 188 GLY A CA 1
ATOM 1172 C C . GLY A 1 152 ? -38.480 70.772 20.723 1.00 6.46 188 GLY A C 1
ATOM 1173 O O . GLY A 1 152 ? -37.981 70.867 21.849 1.00 7.81 188 GLY A O 1
ATOM 1174 N N . GLN A 1 153 ? -37.880 71.212 19.629 1.00 5.62 189 GLN A N 1
ATOM 1175 C CA . GLN A 1 153 ? -36.587 71.867 19.715 1.00 4.70 189 GLN A CA 1
ATOM 1176 C C . GLN A 1 153 ? -36.663 73.145 20.571 1.00 6.45 189 GLN A C 1
ATOM 1177 O O . GLN A 1 153 ? -35.709 73.466 21.290 1.00 7.47 189 GLN A O 1
ATOM 1183 N N . ASN A 1 154 ? -37.793 73.848 20.522 1.00 6.15 190 ASN A N 1
ATOM 1184 C CA . ASN A 1 154 ? -37.960 75.041 21.355 1.00 5.76 190 ASN A CA 1
ATOM 1185 C C . ASN A 1 154 ? -37.757 74.730 22.838 1.00 6.47 190 ASN A C 1
ATOM 1186 O O . ASN A 1 154 ? -37.169 75.525 23.559 1.00 7.81 190 ASN A O 1
ATOM 1191 N N . TYR A 1 155 ? -38.252 73.579 23.296 1.00 5.08 191 TYR A N 1
ATOM 1192 C CA . TYR A 1 155 ? -38.088 73.208 24.702 1.00 5.11 191 TYR A CA 1
ATOM 1193 C C . TYR A 1 155 ? -36.606 73.177 25.099 1.00 6.92 191 TYR A C 1
ATOM 1194 O O . TYR A 1 155 ? -36.208 73.719 26.142 1.00 7.19 191 TYR A O 1
ATOM 1203 N N . TYR A 1 156 ? -35.799 72.509 24.282 1.00 5.78 192 TYR A N 1
ATOM 1204 C CA . TYR A 1 156 ? -34.376 72.397 24.555 1.00 6.96 192 TYR A CA 1
ATOM 1205 C C . TYR A 1 156 ? -33.647 73.716 24.424 1.00 7.25 192 TYR A C 1
ATOM 1206 O O . TYR A 1 156 ? -32.751 74.025 25.220 1.00 6.36 192 TYR A O 1
ATOM 1215 N N . GLU A 1 157 ? -34.055 74.512 23.446 1.00 5.31 193 GLU A N 1
ATOM 1216 C CA . GLU A 1 157 ? -33.518 75.867 23.325 1.00 6.04 193 GLU A CA 1
ATOM 1217 C C . GLU A 1 157 ? -33.828 76.700 24.565 1.00 5.85 193 GLU A C 1
ATOM 1218 O O . GLU A 1 157 ? -32.976 77.465 25.021 1.00 6.87 193 GLU A O 1
ATOM 1224 N N . SER A 1 158 ? -35.024 76.529 25.122 1.00 6.09 194 SER A N 1
ATOM 1225 C CA . SER A 1 158 ? -35.369 77.209 26.360 1.00 7.00 194 SER A CA 1
ATOM 1226 C C . SER A 1 158 ? -34.474 76.790 27.517 1.00 6.63 194 SER A C 1
ATOM 1227 O O . SER A 1 158 ? -34.095 77.636 28.332 1.00 8.22 194 SER A O 1
ATOM 1230 N N . LEU A 1 159 ? -34.124 75.507 27.606 1.00 6.12 195 LEU A N 1
ATOM 1231 C CA . LEU A 1 159 ? -33.203 75.081 28.655 1.00 8.60 195 LEU A CA 1
ATOM 1232 C C . LEU A 1 159 ? -31.859 75.783 28.514 1.00 6.66 195 LEU A C 1
ATOM 1233 O O . LEU A 1 159 ? -31.257 76.214 29.505 1.00 6.71 195 LEU A O 1
ATOM 1238 N N . VAL A 1 160 ? -31.378 75.889 27.278 1.00 5.78 196 VAL A N 1
ATOM 1239 C CA . VAL A 1 160 ? -30.075 76.491 27.026 1.00 5.61 196 VAL A CA 1
ATOM 1240 C C . VAL A 1 160 ? -30.127 77.993 27.293 1.00 5.35 196 VAL A C 1
ATOM 1241 O O . VAL A 1 160 ? -29.239 78.553 27.938 1.00 7.05 196 VAL A O 1
ATOM 1245 N N . ARG A 1 161 ? -31.189 78.626 26.820 1.00 7.02 197 ARG A N 1
ATOM 1246 C CA . ARG A 1 161 ? -31.382 80.058 27.023 1.00 5.81 197 ARG A CA 1
ATOM 1247 C C . ARG A 1 161 ? -31.428 80.393 28.505 1.00 6.93 197 ARG A C 1
ATOM 1248 O O . ARG A 1 161 ? -30.778 81.344 28.955 1.00 8.42 197 ARG A O 1
ATOM 1256 N N . LYS A 1 162 ? -32.182 79.613 29.270 1.00 7.65 198 LYS A N 1
ATOM 1257 C CA . LYS A 1 162 ? -32.296 79.872 30.701 1.00 10.40 198 LYS A CA 1
ATOM 1258 C C . LYS A 1 162 ? -30.955 79.694 31.409 1.00 10.61 198 LYS A C 1
ATOM 1259 O O . LYS A 1 162 ? -30.626 80.456 32.323 1.00 11.62 198 LYS A O 1
ATOM 1265 N N . ALA A 1 163 ? -30.172 78.709 30.974 1.00 6.62 199 ALA A N 1
ATOM 1266 C CA . ALA A 1 163 ? -28.840 78.486 31.526 1.00 8.25 199 ALA A CA 1
ATOM 1267 C C . ALA A 1 163 ? -27.917 79.669 31.248 1.00 7.90 199 ALA A C 1
ATOM 1268 O O . ALA A 1 163 ? -27.226 80.170 32.149 1.00 8.56 199 ALA A O 1
ATOM 1270 N N . VAL A 1 164 ? -27.886 80.115 29.997 1.00 9.36 200 VAL A N 1
ATOM 1271 C CA . VAL A 1 164 ? -27.064 81.265 29.639 1.00 8.26 200 VAL A CA 1
ATOM 1272 C C . VAL A 1 164 ? -27.503 82.487 30.446 1.00 9.11 200 VAL A C 1
ATOM 1273 O O . VAL A 1 164 ? -26.662 83.290 30.875 1.00 9.63 200 VAL A O 1
ATOM 1277 N N . ASP A 1 165 ? -28.805 82.599 30.696 1.00 8.03 201 ASP A N 1
ATOM 1278 C CA . ASP A 1 165 ? -29.340 83.758 31.409 1.00 10.11 201 ASP A CA 1
ATOM 1279 C C . ASP A 1 165 ? -28.992 83.714 32.899 1.00 13.00 201 ASP A C 1
ATOM 1280 O O . ASP A 1 165 ? -29.124 84.720 33.608 1.00 15.78 201 ASP A O 1
ATOM 1285 N N A GLN A 1 166 ? -28.531 82.557 33.360 0.46 10.25 202 GLN A N 1
ATOM 1286 N N B GLN A 1 166 ? -28.569 82.541 33.359 0.54 10.16 202 GLN A N 1
ATOM 1287 C CA A GLN A 1 166 ? -27.977 82.424 34.705 0.46 8.65 202 GLN A CA 1
ATOM 1288 C CA B GLN A 1 166 ? -28.068 82.357 34.719 0.54 8.49 202 GLN A CA 1
ATOM 1289 C C A GLN A 1 166 ? -26.448 82.522 34.667 0.46 10.78 202 GLN A C 1
ATOM 1290 C C B GLN A 1 166 ? -26.545 82.433 34.738 0.54 10.83 202 GLN A C 1
ATOM 1291 O O A GLN A 1 166 ? -25.767 82.102 35.603 0.46 12.99 202 GLN A O 1
ATOM 1292 O O B GLN A 1 166 ? -25.908 81.960 35.679 0.54 14.17 202 GLN A O 1
ATOM 1303 N N A ASN A 1 167 ? -25.930 83.074 33.571 0.46 10.19 203 ASN A N 1
ATOM 1304 N N B ASN A 1 167 ? -25.975 83.011 33.683 0.54 9.90 203 ASN A N 1
ATOM 1305 C CA A ASN A 1 167 ? -24.493 83.302 33.361 0.46 9.16 203 ASN A CA 1
ATOM 1306 C CA B ASN A 1 167 ? -24.529 83.221 33.562 0.54 10.17 203 ASN A CA 1
ATOM 1307 C C A ASN A 1 167 ? -23.663 82.030 33.131 0.46 9.49 203 ASN A C 1
ATOM 1308 C C B ASN A 1 167 ? -23.709 81.945 33.378 0.54 8.65 203 ASN A C 1
ATOM 1309 O O A ASN A 1 167 ? -22.438 82.056 33.244 0.46 7.50 203 ASN A O 1
ATOM 1310 O O B ASN A 1 167 ? -22.539 81.889 33.747 0.54 15.42 203 ASN A O 1
ATOM 1319 N N . LYS A 1 168 ? -24.324 80.926 32.794 1.00 9.05 204 LYS A N 1
ATOM 1320 C CA . LYS A 1 168 ? -23.601 79.696 32.497 1.00 8.24 204 LYS A CA 1
ATOM 1321 C C . LYS A 1 168 ? -22.960 79.761 31.110 1.00 8.53 204 LYS A C 1
ATOM 1322 O O . LYS A 1 168 ? -23.427 80.482 30.225 1.00 9.99 204 LYS A O 1
ATOM 1328 N N . ARG A 1 169 ? -21.865 79.032 30.952 1.00 7.29 205 ARG A N 1
ATOM 1329 C CA . ARG A 1 169 ? -21.218 78.820 29.660 1.00 9.15 205 ARG A CA 1
ATOM 1330 C C . ARG A 1 169 ? -21.710 77.484 29.125 1.00 6.38 205 ARG A C 1
ATOM 1331 O O . ARG A 1 169 ? -21.578 76.459 29.793 1.00 8.44 205 ARG A O 1
ATOM 1339 N N . VAL A 1 170 ? -22.293 77.498 27.935 1.00 7.39 206 VAL A N 1
ATOM 1340 C CA . VAL A 1 170 ? -22.891 76.280 27.393 1.00 6.20 206 VAL A CA 1
ATOM 1341 C C . VAL A 1 170 ? -22.265 75.899 26.058 1.00 6.11 206 VAL A C 1
ATOM 1342 O O . VAL A 1 170 ? -22.352 76.639 25.085 1.00 6.15 206 VAL A O 1
ATOM 1346 N N . ARG A 1 171 ? -21.605 74.744 26.034 1.00 5.05 207 ARG A N 1
ATOM 1347 C CA . ARG A 1 171 ? -21.115 74.160 24.790 1.00 6.17 207 ARG A CA 1
ATOM 1348 C C . ARG A 1 171 ? -22.304 73.437 24.136 1.00 5.05 207 ARG A C 1
ATOM 1349 O O . ARG A 1 171 ? -23.040 72.727 24.801 1.00 5.35 207 ARG A O 1
ATOM 1357 N N . TYR A 1 172 ? -22.498 73.652 22.835 1.00 3.32 208 TYR A N 1
ATOM 1358 C CA . TYR A 1 172 ? -23.749 73.297 22.152 1.00 4.55 208 TYR A CA 1
ATOM 1359 C C . TYR A 1 172 ? -23.429 72.761 20.766 1.00 5.38 208 TYR A C 1
ATOM 1360 O O . TYR A 1 172 ? -22.580 73.315 20.061 1.00 5.49 208 TYR A O 1
ATOM 1369 N N . ARG A 1 173 ? -24.097 71.678 20.377 1.00 3.43 209 ARG A N 1
ATOM 1370 C CA . ARG A 1 173 ? -23.888 71.076 19.067 1.00 3.48 209 ARG A CA 1
ATOM 1371 C C . ARG A 1 173 ? -25.224 70.610 18.513 1.00 3.74 209 ARG A C 1
ATOM 1372 O O . ARG A 1 173 ? -25.948 69.868 19.173 1.00 5.53 209 ARG A O 1
ATOM 1380 N N . VAL A 1 174 ? -25.551 71.077 17.311 1.00 4.62 210 VAL A N 1
ATOM 1381 C CA . VAL A 1 174 ? -26.815 70.747 16.665 1.00 4.45 210 VAL A CA 1
ATOM 1382 C C . VAL A 1 174 ? -26.535 70.142 15.294 1.00 4.58 210 VAL A C 1
ATOM 1383 O O . VAL A 1 174 ? -25.864 70.751 14.455 1.00 6.47 210 VAL A O 1
ATOM 1387 N N . THR A 1 175 ? -27.029 68.928 15.077 1.00 4.45 211 THR A N 1
ATOM 1388 C CA . THR A 1 175 ? -26.715 68.197 13.857 1.00 5.76 211 THR A CA 1
ATOM 1389 C C . THR A 1 175 ? -27.993 67.675 13.224 1.00 6.42 211 THR A C 1
ATOM 1390 O O . THR A 1 175 ? -28.663 66.823 13.798 1.00 5.83 211 THR A O 1
ATOM 1394 N N . PRO A 1 176 ? -28.345 68.186 12.040 1.00 5.13 212 PRO A N 1
ATOM 1395 C CA . PRO A 1 176 ? -29.449 67.565 11.294 1.00 5.40 212 PRO A CA 1
ATOM 1396 C C . PRO A 1 176 ? -29.077 66.131 10.932 1.00 6.86 212 PRO A C 1
ATOM 1397 O O . PRO A 1 176 ? -27.959 65.889 10.444 1.00 7.69 212 PRO A O 1
ATOM 1401 N N . LEU A 1 177 ? -29.988 65.195 11.185 1.00 5.30 213 LEU A N 1
ATOM 1402 C CA . LEU A 1 177 ? -29.758 63.784 10.846 1.00 5.30 213 LEU A CA 1
ATOM 1403 C C . LEU A 1 177 ? -30.497 63.443 9.553 1.00 6.00 213 LEU A C 1
ATOM 1404 O O . LEU A 1 177 ? -31.719 63.635 9.464 1.00 6.73 213 LEU A O 1
ATOM 1409 N N . TYR A 1 178 ? -29.749 62.992 8.544 1.00 7.59 214 TYR A N 1
ATOM 1410 C CA . TYR A 1 178 ? -30.307 62.602 7.244 1.00 7.12 214 TYR A CA 1
ATOM 1411 C C . TYR A 1 178 ? -30.253 61.083 7.101 1.00 9.67 214 TYR A C 1
ATOM 1412 O O . TYR A 1 178 ? -29.323 60.444 7.599 1.00 9.83 214 TYR A O 1
ATOM 1421 N N . ARG A 1 179 ? -31.244 60.502 6.422 1.00 8.01 215 ARG A N 1
ATOM 1422 C CA . ARG A 1 179 ? -31.315 59.044 6.267 1.00 10.95 215 ARG A CA 1
ATOM 1423 C C . ARG A 1 179 ? -30.205 58.523 5.379 1.00 9.00 215 ARG A C 1
ATOM 1424 O O . ARG A 1 179 ? -29.810 57.358 5.477 1.00 12.33 215 ARG A O 1
ATOM 1432 N N . ASN A 1 180 ? -29.743 59.390 4.490 1.00 11.42 216 ASN A N 1
ATOM 1433 C CA . ASN A 1 180 ? -28.818 59.016 3.434 1.00 9.25 216 ASN A CA 1
ATOM 1434 C C . ASN A 1 180 ? -28.152 60.268 2.889 1.00 15.06 216 ASN A C 1
ATOM 1435 O O . ASN A 1 180 ? -28.392 61.381 3.367 1.00 13.96 216 ASN A O 1
ATOM 1440 N N . ASP A 1 181 ? -27.326 60.104 1.868 1.00 14.01 217 ASP A N 1
ATOM 1441 C CA . ASP A 1 181 ? -26.540 61.228 1.388 1.00 14.97 217 ASP A CA 1
ATOM 1442 C C . ASP A 1 181 ? -27.320 62.212 0.529 1.00 21.31 217 ASP A C 1
ATOM 1443 O O . ASP A 1 181 ? -26.836 63.307 0.268 1.00 24.71 217 ASP A O 1
ATOM 1448 N N . THR A 1 182 ? -28.530 61.850 0.109 1.00 17.52 218 THR A N 1
ATOM 1449 C CA . THR A 1 182 ? -29.250 62.681 -0.857 1.00 16.46 218 THR A CA 1
ATOM 1450 C C . THR A 1 182 ? -30.532 63.372 -0.370 1.00 11.38 218 THR A C 1
ATOM 1451 O O . THR A 1 182 ? -30.959 64.350 -0.981 1.00 13.82 218 THR A O 1
ATOM 1455 N N . ASP A 1 183 ? -31.146 62.868 0.701 1.00 12.68 219 ASP A N 1
ATOM 1456 C CA . ASP A 1 183 ? -32.387 63.468 1.211 1.00 9.80 219 ASP A CA 1
ATOM 1457 C C . ASP A 1 183 ? -32.240 64.969 1.406 1.00 10.19 219 ASP A C 1
ATOM 1458 O O . ASP A 1 183 ? -31.234 65.451 1.944 1.00 9.29 219 ASP A O 1
ATOM 1463 N N . LEU A 1 184 ? -33.257 65.715 1.017 1.00 7.50 220 LEU A N 1
ATOM 1464 C CA . LEU A 1 184 ? -33.203 67.159 1.193 1.00 6.34 220 LEU A CA 1
ATOM 1465 C C . LEU A 1 184 ? -33.501 67.582 2.630 1.00 8.05 220 LEU A C 1
ATOM 1466 O O . LEU A 1 184 ? -33.015 68.610 3.082 1.00 7.50 220 LEU A O 1
ATOM 1471 N N . VAL A 1 185 ? -34.314 66.799 3.332 1.00 6.66 221 VAL A N 1
ATOM 1472 C CA . VAL A 1 185 ? -34.832 67.195 4.643 1.00 6.69 221 VAL A CA 1
ATOM 1473 C C . VAL A 1 185 ? -34.342 66.201 5.691 1.00 7.39 221 VAL A C 1
ATOM 1474 O O . VAL A 1 185 ? -34.396 64.994 5.480 1.00 6.81 221 VAL A O 1
ATOM 1478 N N . PRO A 1 186 ? -33.862 66.701 6.842 1.00 6.09 222 PRO A N 1
ATOM 1479 C CA . PRO A 1 186 ? -33.420 65.784 7.895 1.00 5.17 222 PRO A CA 1
ATOM 1480 C C . PRO A 1 186 ? -34.618 65.102 8.550 1.00 5.75 222 PRO A C 1
ATOM 1481 O O . PRO A 1 186 ? -35.676 65.716 8.656 1.00 7.17 222 PRO A O 1
ATOM 1485 N N . PHE A 1 187 ? -34.456 63.858 8.991 1.00 6.17 223 PHE A N 1
ATOM 1486 C CA . PHE A 1 187 ? -35.558 63.177 9.666 1.00 5.87 223 PHE A CA 1
ATOM 1487 C C . PHE A 1 187 ? -35.588 63.476 11.163 1.00 6.97 223 PHE A C 1
ATOM 1488 O O . PHE A 1 187 ? -36.564 63.147 11.844 1.00 5.66 223 PHE A O 1
ATOM 1496 N N . ALA A 1 188 ? -34.517 64.084 11.679 1.00 5.10 224 ALA A N 1
ATOM 1497 C CA . ALA A 1 188 ? -34.462 64.454 13.085 1.00 5.41 224 ALA A CA 1
ATOM 1498 C C . ALA A 1 188 ? -33.414 65.516 13.288 1.00 4.81 224 ALA A C 1
ATOM 1499 O O . ALA A 1 188 ? -32.545 65.713 12.441 1.00 6.82 224 ALA A O 1
ATOM 1501 N N A MET A 1 189 ? -33.507 66.215 14.414 0.74 5.28 225 MET A N 1
ATOM 1502 N N B MET A 1 189 ? -33.500 66.197 14.425 0.26 5.26 225 MET A N 1
ATOM 1503 C CA A MET A 1 189 ? -32.490 67.177 14.799 0.74 3.89 225 MET A CA 1
ATOM 1504 C CA B MET A 1 189 ? -32.497 67.171 14.811 0.26 3.95 225 MET A CA 1
ATOM 1505 C C A MET A 1 189 ? -31.790 66.702 16.070 0.74 4.50 225 MET A C 1
ATOM 1506 C C B MET A 1 189 ? -31.788 66.701 16.078 0.26 4.56 225 MET A C 1
ATOM 1507 O O A MET A 1 189 ? -32.422 66.531 17.107 0.74 6.65 225 MET A O 1
ATOM 1508 O O B MET A 1 189 ? -32.415 66.531 17.121 0.26 6.55 225 MET A O 1
ATOM 1517 N N . HIS A 1 190 ? -30.478 66.489 15.984 1.00 4.15 226 HIS A N 1
ATOM 1518 C CA . HIS A 1 190 ? -29.698 66.032 17.128 1.00 4.62 226 HIS A CA 1
ATOM 1519 C C . HIS A 1 190 ? -29.209 67.244 17.919 1.00 4.25 226 HIS A C 1
ATOM 1520 O O . HIS A 1 190 ? -28.472 68.063 17.381 1.00 6.08 226 HIS A O 1
ATOM 1527 N N . LEU A 1 191 ? -29.632 67.373 19.179 1.00 4.83 227 LEU A N 1
ATOM 1528 C CA . LEU A 1 191 ? -29.204 68.491 20.025 1.00 3.92 227 LEU A CA 1
ATOM 1529 C C . LEU A 1 191 ? -28.394 67.978 21.202 1.00 3.68 227 LEU A C 1
ATOM 1530 O O . LEU A 1 191 ? -28.838 67.067 21.898 1.00 6.28 227 LEU A O 1
ATOM 1535 N N . GLU A 1 192 ? -27.233 68.591 21.439 1.00 4.03 228 GLU A N 1
ATOM 1536 C CA . GLU A 1 192 ? -26.343 68.238 22.538 1.00 4.00 228 GLU A CA 1
ATOM 1537 C C . GLU A 1 192 ? -25.933 69.517 23.257 1.00 4.84 228 GLU A C 1
ATOM 1538 O O . GLU A 1 192 ? -25.597 70.519 22.613 1.00 5.41 228 GLU A O 1
ATOM 1544 N N . ALA A 1 193 ? -25.945 69.493 24.588 1.00 4.99 229 ALA A N 1
ATOM 1545 C CA . ALA A 1 193 ? -25.553 70.668 25.361 1.00 5.07 229 ALA A CA 1
ATOM 1546 C C . ALA A 1 193 ? -24.874 70.266 26.661 1.00 6.08 229 ALA A C 1
ATOM 1547 O O . ALA A 1 193 ? -25.235 69.258 27.271 1.00 6.44 229 ALA A O 1
ATOM 1549 N N . LYS A 1 194 ? -23.907 71.075 27.090 1.00 5.44 230 LYS A N 1
ATOM 1550 C CA . LYS A 1 194 ? -23.193 70.830 28.338 1.00 6.12 230 LYS A CA 1
ATOM 1551 C C . LYS A 1 194 ? -22.743 72.173 28.888 1.00 6.38 230 LYS A C 1
ATOM 1552 O O . LYS A 1 194 ? -22.088 72.938 28.188 1.00 6.55 230 LYS A O 1
ATOM 1558 N N . SER A 1 195 ? -23.093 72.467 30.137 1.00 6.23 231 SER A N 1
ATOM 1559 C CA . SER A 1 195 ? -22.575 73.675 30.776 1.00 6.23 231 SER A CA 1
ATOM 1560 C C . SER A 1 195 ? -21.223 73.406 31.444 1.00 7.79 231 SER A C 1
ATOM 1561 O O . SER A 1 195 ? -20.915 72.267 31.827 1.00 8.92 231 SER A O 1
ATOM 1564 N N . GLN A 1 196 ? -20.422 74.457 31.560 1.00 8.43 232 GLN A N 1
ATOM 1565 C CA . GLN A 1 196 ? -19.124 74.358 32.221 1.00 8.06 232 GLN A CA 1
ATOM 1566 C C . GLN A 1 196 ? -19.259 73.753 33.617 1.00 10.69 232 GLN A C 1
ATOM 1567 O O . GLN A 1 196 ? -18.465 72.891 33.994 1.00 10.89 232 GLN A O 1
ATOM 1573 N N . ASP A 1 197 ? -20.281 74.177 34.361 1.00 7.93 233 ASP A N 1
ATOM 1574 C CA . ASP A 1 197 ? -20.467 73.683 35.731 1.00 8.59 233 ASP A CA 1
ATOM 1575 C C . ASP A 1 197 ? -21.154 72.326 35.825 1.00 12.46 233 ASP A C 1
ATOM 1576 O O . ASP A 1 197 ? -21.360 71.807 36.922 1.00 14.32 233 ASP A O 1
ATOM 1581 N N . GLY A 1 198 ? -21.531 71.775 34.671 1.00 10.10 234 GLY A N 1
ATOM 1582 C CA . GLY A 1 198 ? -22.108 70.446 34.600 1.00 9.74 234 GLY A CA 1
ATOM 1583 C C . GLY A 1 198 ? -23.582 70.333 34.958 1.00 10.59 234 GLY A C 1
ATOM 1584 O O . GLY A 1 198 ? -24.148 69.234 34.901 1.00 14.04 234 GLY A O 1
ATOM 1585 N N . THR A 1 199 ? -24.210 71.444 35.339 1.00 7.93 235 THR A N 1
ATOM 1586 C CA . THR A 1 199 ? -25.596 71.381 35.804 1.00 8.98 235 THR A CA 1
ATOM 1587 C C . THR A 1 199 ? -26.582 71.211 34.653 1.00 9.83 235 THR A C 1
ATOM 1588 O O . THR A 1 199 ? -27.694 70.709 34.843 1.00 14.99 235 THR A O 1
ATOM 1592 N N . LEU A 1 200 ? -26.180 71.648 33.463 1.00 9.10 236 LEU A N 1
ATOM 1593 C CA . LEU A 1 200 ? -26.976 71.400 32.270 1.00 7.94 236 LEU A CA 1
ATOM 1594 C C . LEU A 1 200 ? -26.276 70.390 31.383 1.00 7.35 236 LEU A C 1
ATOM 1595 O O . LEU A 1 200 ? -25.112 70.574 31.016 1.00 8.01 236 LEU A O 1
ATOM 1600 N N . GLU A 1 201 ? -26.985 69.324 31.036 1.00 7.04 237 GLU A N 1
ATOM 1601 C CA . GLU A 1 201 ? -26.454 68.363 30.074 1.00 6.66 237 GLU A CA 1
ATOM 1602 C C . GLU A 1 201 ? -27.591 67.597 29.433 1.00 5.31 237 GLU A C 1
ATOM 1603 O O . GLU A 1 201 ? -28.446 67.059 30.129 1.00 8.95 237 GLU A O 1
ATOM 1609 N N . PHE A 1 202 ? -27.611 67.565 28.110 1.00 5.17 238 PHE A N 1
ATOM 1610 C CA . PHE A 1 202 ? -28.577 66.727 27.411 1.00 5.44 238 PHE A CA 1
ATOM 1611 C C . PHE A 1 202 ? -28.043 66.238 26.072 1.00 6.00 238 PHE A C 1
ATOM 1612 O O . PHE A 1 202 ? -27.092 66.801 25.523 1.00 5.60 238 PHE A O 1
ATOM 1620 N N . ASN A 1 203 ? -28.665 65.177 25.560 1.00 4.69 239 ASN A N 1
ATOM 1621 C CA . ASN A 1 203 ? -28.302 64.582 24.290 1.00 4.61 239 ASN A CA 1
ATOM 1622 C C . ASN A 1 203 ? -29.589 63.973 23.758 1.00 7.04 239 ASN A C 1
ATOM 1623 O O . ASN A 1 203 ? -30.036 62.931 24.245 1.00 6.97 239 ASN A O 1
ATOM 1628 N N . VAL A 1 204 ? -30.200 64.642 22.786 1.00 4.29 240 VAL A N 1
ATOM 1629 C CA . VAL A 1 204 ? -31.512 64.231 22.297 1.00 4.01 240 VAL A CA 1
ATOM 1630 C C . VAL A 1 204 ? -31.606 64.294 20.778 1.00 5.34 240 VAL A C 1
ATOM 1631 O O . VAL A 1 204 ? -30.853 65.025 20.108 1.00 5.43 240 VAL A O 1
ATOM 1635 N N . ALA A 1 205 ? -32.542 63.524 20.237 1.00 6.14 241 ALA A N 1
ATOM 1636 C CA . ALA A 1 205 ? -32.928 63.657 18.837 1.00 4.23 241 ALA A CA 1
ATOM 1637 C C . ALA A 1 205 ? -34.389 64.059 18.798 1.00 6.01 241 ALA A C 1
ATOM 1638 O O . ALA A 1 205 ? -35.234 63.375 19.361 1.00 5.74 241 ALA A O 1
ATOM 1640 N N . ILE A 1 206 ? -34.678 65.191 18.155 1.00 4.26 242 ILE A N 1
ATOM 1641 C CA . ILE A 1 206 ? -36.041 65.690 18.014 1.00 5.55 242 ILE A CA 1
ATOM 1642 C C . ILE A 1 206 ? -36.567 65.223 16.666 1.00 6.47 242 ILE A C 1
ATOM 1643 O O . ILE A 1 206 ? -36.095 65.687 15.628 1.00 5.85 242 ILE A O 1
ATOM 1648 N N . PRO A 1 207 ? -37.531 64.287 16.662 1.00 5.79 243 PRO A N 1
ATOM 1649 C CA . PRO A 1 207 ? -38.001 63.802 15.358 1.00 4.34 243 PRO A CA 1
ATOM 1650 C C . PRO A 1 207 ? -38.590 64.942 14.516 1.00 5.12 243 PRO A C 1
ATOM 1651 O O . PRO A 1 207 ? -39.339 65.786 15.034 1.00 5.81 243 PRO A O 1
ATOM 1655 N N . ASN A 1 208 ? -38.243 64.965 13.231 1.00 5.68 244 ASN A N 1
ATOM 1656 C CA . ASN A 1 208 ? -38.783 65.963 12.316 1.00 5.03 244 ASN A CA 1
ATOM 1657 C C . ASN A 1 208 ? -40.098 65.462 11.755 1.00 4.88 244 ASN A C 1
ATOM 1658 O O . ASN A 1 208 ? -40.226 65.145 10.561 1.00 6.46 244 ASN A O 1
ATOM 1663 N N . THR A 1 209 ? -41.070 65.388 12.654 1.00 5.70 245 THR A N 1
ATOM 1664 C CA . THR A 1 209 ? -42.351 64.752 12.384 1.00 6.31 245 THR A CA 1
ATOM 1665 C C . THR A 1 209 ? -43.495 65.597 12.927 1.00 7.21 245 THR A C 1
ATOM 1666 O O . THR A 1 209 ? -43.294 66.509 13.738 1.00 7.14 245 THR A O 1
ATOM 1670 N N . GLN A 1 210 ? -44.712 65.269 12.496 1.00 7.60 246 GLN A N 1
ATOM 1671 C CA . GLN A 1 210 ? -45.908 65.940 12.983 1.00 4.20 246 GLN A CA 1
ATOM 1672 C C . GLN A 1 210 ? -47.012 64.880 12.945 1.00 6.78 246 GLN A C 1
ATOM 1673 O O . GLN A 1 210 ? -47.085 64.100 11.993 1.00 8.97 246 GLN A O 1
ATOM 1679 N N . ALA A 1 211 ? -47.853 64.835 13.976 1.00 6.48 247 ALA A N 1
ATOM 1680 C CA . ALA A 1 211 ? -48.782 63.710 14.136 1.00 8.68 247 ALA A CA 1
ATOM 1681 C C . ALA A 1 211 ? -49.798 63.595 12.999 1.00 8.98 247 ALA A C 1
ATOM 1682 O O . ALA A 1 211 ? -50.254 62.501 12.672 1.00 11.06 247 ALA A O 1
ATOM 1684 N N . SER A 1 212 ? -50.124 64.718 12.371 1.00 6.27 248 SER A N 1
ATOM 1685 C CA . SER A 1 212 ? -51.232 64.757 11.418 1.00 8.19 248 SER A CA 1
ATOM 1686 C C . SER A 1 212 ? -50.823 64.514 9.973 1.00 8.83 248 SER A C 1
ATOM 1687 O O . SER A 1 212 ? -51.652 64.587 9.081 1.00 8.65 248 SER A O 1
ATOM 1690 N N . TYR A 1 213 ? -49.548 64.232 9.730 1.00 7.62 249 TYR A N 1
ATOM 1691 C CA . TYR A 1 213 ? -49.118 63.983 8.365 1.00 7.81 249 TYR A CA 1
ATOM 1692 C C . TYR A 1 213 ? -47.857 63.151 8.292 1.00 8.32 249 TYR A C 1
ATOM 1693 O O . TYR A 1 213 ? -47.190 62.939 9.303 1.00 9.03 249 TYR A O 1
ATOM 1702 N N . THR A 1 214 ? -47.527 62.694 7.089 1.00 7.57 250 THR A N 1
ATOM 1703 C CA . THR A 1 214 ? -46.23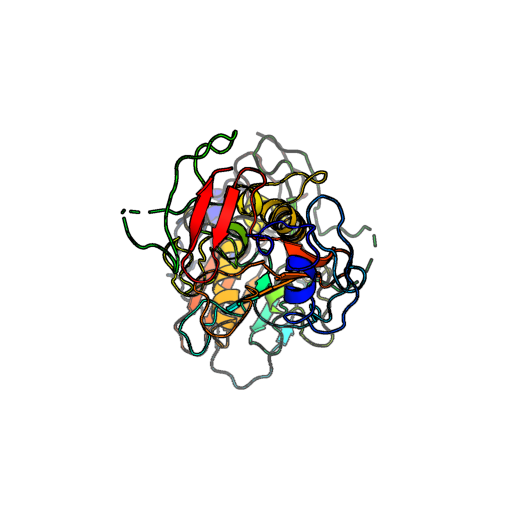1 62.082 6.852 1.00 8.48 250 THR A CA 1
ATOM 1704 C C . THR A 1 214 ? -45.462 62.889 5.818 1.00 8.90 250 THR A C 1
ATOM 1705 O O . THR A 1 214 ? -46.039 63.590 4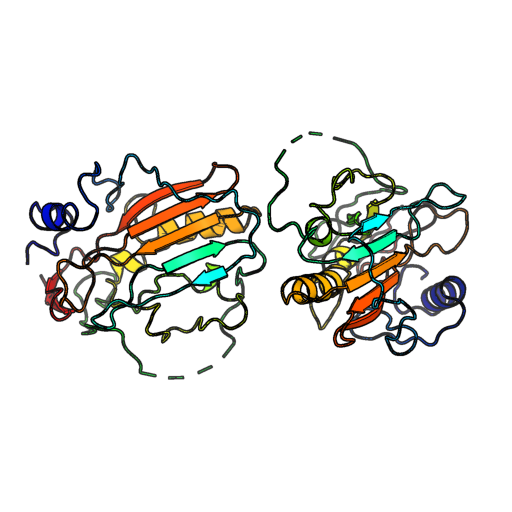.997 1.00 10.15 250 THR A O 1
ATOM 1709 N N . MET A 1 215 ? -44.142 62.800 5.885 1.00 9.48 251 MET A N 1
ATOM 1710 C CA . MET A 1 215 ? -43.275 63.494 4.948 1.00 9.47 251 MET A CA 1
ATOM 1711 C C . MET A 1 215 ? -42.313 62.533 4.267 1.00 9.88 251 MET A C 1
ATOM 1712 O O . MET A 1 215 ? -41.788 61.625 4.901 1.00 11.71 251 MET A O 1
ATOM 1717 N N . ASP A 1 216 ? -42.092 62.739 2.972 1.00 9.07 252 ASP A N 1
ATOM 1718 C CA . ASP A 1 216 ? -41.026 62.060 2.244 1.00 10.59 252 ASP A CA 1
ATOM 1719 C C . ASP A 1 216 ? -39.787 62.931 2.411 1.00 9.12 252 ASP A C 1
ATOM 1720 O O . ASP A 1 216 ? -39.726 64.036 1.865 1.00 9.07 252 ASP A O 1
ATOM 1725 N N . TYR A 1 217 ? -38.812 62.451 3.184 1.00 7.41 253 TYR A N 1
ATOM 1726 C CA . TYR A 1 217 ? -37.632 63.262 3.489 1.00 7.53 253 TYR A CA 1
ATOM 1727 C C . TYR A 1 217 ? -36.737 63.460 2.278 1.00 9.33 253 TYR A C 1
ATOM 1728 O O . TYR A 1 217 ? -35.895 64.361 2.263 1.00 9.18 253 TYR A O 1
ATOM 1737 N N . ALA A 1 218 ? -36.910 62.625 1.254 1.00 9.34 254 ALA A N 1
ATOM 1738 C CA . ALA A 1 218 ? -36.141 62.819 0.037 1.00 7.97 254 ALA A CA 1
ATOM 1739 C C . ALA A 1 218 ? -36.450 64.174 -0.596 1.00 7.50 254 ALA A C 1
ATOM 1740 O O . ALA A 1 218 ? -35.541 64.890 -1.009 1.00 8.92 254 ALA A O 1
ATOM 1742 N N . THR A 1 219 ? -37.739 64.522 -0.663 1.00 8.86 255 THR A N 1
ATOM 1743 C CA . THR A 1 219 ? -38.201 65.709 -1.384 1.00 7.97 255 THR A CA 1
ATOM 1744 C C . THR A 1 219 ? -38.795 66.800 -0.495 1.00 7.41 255 THR A C 1
ATOM 1745 O O . THR A 1 219 ? -38.865 67.964 -0.887 1.00 9.46 255 THR A O 1
ATOM 1749 N N . GLY A 1 220 ? -39.230 66.415 0.699 1.00 9.04 256 GLY A N 1
ATOM 1750 C CA . GLY A 1 220 ? -39.999 67.308 1.542 1.00 8.48 256 GLY A CA 1
ATOM 1751 C C . GLY A 1 220 ? -41.493 67.294 1.247 1.00 8.35 256 GLY A C 1
ATOM 1752 O O . GLY A 1 220 ? -42.231 68.054 1.862 1.00 9.52 256 GLY A O 1
ATOM 1753 N N . GLU A 1 221 ? -41.940 66.425 0.338 1.00 7.65 257 GLU A N 1
ATOM 1754 C CA . GLU A 1 221 ? -43.373 66.339 0.008 1.00 9.45 257 GLU A CA 1
ATOM 1755 C C . GLU A 1 221 ? -44.170 65.767 1.175 1.00 8.92 257 GLU A C 1
ATOM 1756 O O . GLU A 1 221 ? -43.832 64.720 1.732 1.00 9.76 257 GLU A O 1
ATOM 1762 N N . ILE A 1 222 ? -45.244 66.464 1.527 1.00 10.34 258 ILE A N 1
ATOM 1763 C CA . ILE A 1 222 ? -46.059 66.090 2.667 1.00 7.73 258 ILE A CA 1
ATOM 1764 C C . ILE A 1 222 ? -47.382 65.489 2.217 1.00 7.32 258 ILE A C 1
ATOM 1765 O O . ILE A 1 222 ? -48.034 66.011 1.305 1.00 9.60 258 ILE A O 1
ATOM 1770 N N . THR A 1 223 ? -47.768 64.399 2.868 1.00 8.47 259 THR A N 1
ATOM 1771 C CA . THR A 1 223 ? -49.074 63.791 2.654 1.00 7.94 259 THR A CA 1
ATOM 1772 C C . THR A 1 223 ? -49.878 63.899 3.948 1.00 7.83 259 THR A C 1
ATOM 1773 O O . THR A 1 223 ? -49.517 63.293 4.951 1.00 7.90 259 THR A O 1
ATOM 1777 N N . LEU A 1 224 ? -50.964 64.673 3.929 1.00 8.89 260 LEU A N 1
ATOM 1778 C CA . LEU A 1 224 ? -51.796 64.836 5.118 1.00 9.63 260 LEU A CA 1
ATOM 1779 C C . LEU A 1 224 ? -52.519 63.536 5.441 1.00 10.01 260 LEU A C 1
ATOM 1780 O O . LEU A 1 224 ? -52.899 62.798 4.531 1.00 11.41 260 LEU A O 1
ATOM 1785 N N . ASN A 1 225 ? -52.704 63.249 6.728 1.00 11.33 261 ASN A N 1
ATOM 1786 C CA . ASN A 1 225 ? -53.443 62.051 7.124 1.00 11.05 261 ASN A CA 1
ATOM 1787 C C . ASN A 1 225 ? -54.901 62.193 6.714 1.00 14.11 261 ASN A C 1
ATOM 1788 O O . ASN A 1 225 ? -55.392 63.316 6.568 1.00 12.47 261 ASN A O 1
ATOM 1794 N N . ALA B 1 5 ? -25.413 117.657 45.347 1.00 31.94 41 ALA B N 1
ATOM 1795 C CA . ALA B 1 5 ? -24.887 118.199 44.097 1.00 24.15 41 ALA B CA 1
ATOM 1796 C C . ALA B 1 5 ? -23.591 117.514 43.679 1.00 15.78 41 ALA B C 1
ATOM 1797 O O . ALA B 1 5 ? -23.335 117.336 42.488 1.00 15.44 41 ALA B O 1
ATOM 1799 N N . SER B 1 6 ? -22.771 117.123 44.650 1.00 16.91 42 SER B N 1
ATOM 1800 C CA . SER B 1 6 ? -21.520 116.440 44.339 1.00 17.02 42 SER B CA 1
ATOM 1801 C C . SER B 1 6 ? -21.774 115.094 43.662 1.00 14.80 42 SER B C 1
ATOM 1802 O O . SER B 1 6 ? -20.907 114.571 42.959 1.00 14.64 42 SER B O 1
ATOM 1805 N N A SER B 1 7 ? -22.954 114.521 43.886 0.69 13.95 43 SER B N 1
ATOM 1806 N N B SER B 1 7 ? -22.973 114.557 43.865 0.31 14.01 43 SER B N 1
ATOM 1807 C CA A SER B 1 7 ? -23.295 113.241 43.262 0.69 13.77 43 SER B CA 1
ATOM 1808 C CA B SER B 1 7 ? -23.340 113.259 43.316 0.31 13.86 43 SER B CA 1
ATOM 1809 C C A SER B 1 7 ? -24.356 113.391 42.175 0.69 14.39 43 SER B C 1
ATOM 1810 C C B SER B 1 7 ? -24.313 113.377 42.142 0.31 14.39 43 SER B C 1
ATOM 1811 O O A SER B 1 7 ? -25.108 112.460 41.898 0.69 11.78 43 SER B O 1
ATOM 1812 O O B SER B 1 7 ? -24.961 112.403 41.766 0.31 12.45 43 SER B O 1
ATOM 1817 N N . VAL B 1 8 ? -24.420 114.575 41.573 1.00 11.73 44 VAL B N 1
ATOM 1818 C CA . VAL B 1 8 ? -25.177 114.775 40.347 1.00 14.15 44 VAL B CA 1
ATOM 1819 C C . VAL B 1 8 ? -24.130 114.960 39.259 1.00 8.65 44 VAL B C 1
ATOM 1820 O O . VAL B 1 8 ? -23.321 115.884 39.319 1.00 10.77 44 VAL B O 1
ATOM 1824 N N . ASP B 1 9 ? -24.147 114.073 38.271 1.00 10.06 45 ASP B N 1
ATOM 1825 C CA . ASP B 1 9 ? -23.008 113.952 37.363 1.00 10.22 45 ASP B CA 1
ATOM 1826 C C . ASP B 1 9 ? -22.744 115.186 36.504 1.00 9.51 45 ASP B C 1
ATOM 1827 O O . ASP B 1 9 ? -21.609 115.428 36.093 1.00 10.88 45 ASP B O 1
ATOM 1832 N N . THR B 1 10 ? -23.784 115.980 36.276 1.00 12.51 46 THR B N 1
ATOM 1833 C CA . THR B 1 10 ? -23.676 117.153 35.409 1.00 11.12 46 THR B CA 1
ATOM 1834 C C . THR B 1 10 ? -23.399 118.446 36.161 1.00 14.09 46 THR B C 1
ATOM 1835 O O . THR B 1 10 ? -23.218 119.500 35.538 1.00 14.81 46 THR B O 1
ATOM 1839 N N . SER B 1 11 ? -23.365 118.390 37.489 1.00 11.99 47 SER B N 1
ATOM 1840 C CA . SER B 1 11 ? -23.279 119.628 38.262 1.00 12.22 47 SER B CA 1
ATOM 1841 C C . SER B 1 11 ? -21.919 120.298 38.168 1.00 13.70 47 SER B C 1
ATOM 1842 O O . SER B 1 11 ? -20.904 119.660 37.877 1.00 13.48 47 SER B O 1
ATOM 1845 N N . GLN B 1 12 ? -21.905 121.606 38.408 1.00 14.73 48 GLN B N 1
ATOM 1846 C CA . GLN B 1 12 ? -20.662 122.350 38.515 1.00 15.85 48 GLN B CA 1
ATOM 1847 C C . GLN B 1 12 ? -19.768 121.792 39.619 1.00 11.67 48 GLN B C 1
ATOM 1848 O O . GLN B 1 12 ? -18.552 121.693 39.452 1.00 15.44 48 GLN B O 1
ATOM 1854 N N . GLU B 1 13 ? -20.378 121.426 40.745 1.00 16.11 49 GLU B N 1
ATOM 1855 C CA . GLU B 1 13 ? -19.627 120.868 41.859 1.00 14.06 49 GLU B CA 1
ATOM 1856 C C . GLU B 1 13 ? -18.912 119.584 41.438 1.00 12.03 49 GLU B C 1
ATOM 1857 O O . GLU B 1 13 ? -17.726 119.411 41.714 1.00 13.06 49 GLU B O 1
ATOM 1863 N N . PHE B 1 14 ? -19.637 118.703 40.754 1.00 12.22 50 PHE B N 1
ATOM 1864 C CA . PHE B 1 14 ? -19.027 117.467 40.270 1.00 8.71 50 PHE B CA 1
ATOM 1865 C C . PHE B 1 14 ? -17.865 117.780 39.331 1.00 9.04 50 PHE B C 1
ATOM 1866 O O . PHE B 1 14 ? -16.786 117.192 39.441 1.00 11.17 50 PHE B O 1
ATOM 1874 N N . GLN B 1 15 ? -18.085 118.700 38.396 1.00 11.34 51 GLN B N 1
ATOM 1875 C CA . GLN B 1 15 ? -17.053 119.050 37.433 1.00 10.92 51 GLN B CA 1
ATOM 1876 C C . GLN B 1 15 ? -15.834 119.678 38.100 1.00 11.92 51 GLN B C 1
ATOM 1877 O O . GLN B 1 15 ? -14.705 119.454 37.670 1.00 10.82 51 GLN B O 1
ATOM 1883 N N . ASN B 1 16 ? -16.064 120.459 39.155 1.00 12.91 52 ASN B N 1
ATOM 1884 C CA . ASN B 1 16 ? -14.958 121.015 39.928 1.00 17.93 52 ASN B CA 1
ATOM 1885 C C . ASN B 1 16 ? -14.127 119.907 40.571 1.00 14.81 52 ASN B C 1
ATOM 1886 O O . ASN B 1 16 ? -12.893 119.936 40.549 1.00 12.93 52 ASN B O 1
ATOM 1891 N N . ASN B 1 17 ? -14.806 118.923 41.150 1.00 11.54 53 ASN B N 1
ATOM 1892 C CA . ASN B 1 17 ? -14.105 117.785 41.724 1.00 12.84 53 ASN B CA 1
ATOM 1893 C C . ASN B 1 17 ? -13.322 117.024 40.660 1.00 9.38 53 ASN B C 1
ATOM 1894 O O . ASN B 1 17 ? -12.173 116.641 40.879 1.00 10.11 53 ASN B O 1
ATOM 1899 N N . LEU B 1 18 ? -13.941 116.829 39.498 1.00 9.53 54 LEU B N 1
ATOM 1900 C CA . LEU B 1 18 ? -13.267 116.158 38.396 1.00 9.44 54 LEU B CA 1
ATOM 1901 C C . LEU B 1 18 ? -11.998 116.900 37.988 1.00 9.36 54 LEU B C 1
ATOM 1902 O O . LEU B 1 18 ? -10.939 116.300 37.850 1.00 10.34 54 LEU B O 1
ATOM 1907 N N . LYS B 1 19 ? -12.119 118.214 37.797 1.00 13.39 55 LYS B N 1
ATOM 1908 C CA . LYS B 1 19 ? -10.973 119.049 37.437 1.00 15.42 55 LYS B CA 1
ATOM 1909 C C . LYS B 1 19 ? -9.817 118.923 38.431 1.00 14.23 55 LYS B C 1
ATOM 1910 O O . LYS B 1 19 ? -8.664 118.769 38.032 1.00 20.43 55 LYS B O 1
ATOM 1915 N N . ASN B 1 20 ? -10.138 118.986 39.721 1.00 13.24 56 ASN B N 1
ATOM 1916 C CA . ASN B 1 20 ? -9.139 118.865 40.778 1.00 14.78 56 ASN B CA 1
ATOM 1917 C C . ASN B 1 20 ? -8.456 117.503 40.793 1.00 21.15 56 ASN B C 1
ATOM 1918 O O . ASN B 1 20 ? -7.286 117.387 41.164 1.00 22.23 56 ASN B O 1
ATOM 1923 N N . ALA B 1 21 ? -9.192 116.472 40.385 1.00 14.52 57 ALA B N 1
ATOM 1924 C CA . ALA B 1 21 ? -8.690 115.104 40.445 1.00 14.32 57 ALA B CA 1
ATOM 1925 C C . ALA B 1 21 ? -7.844 114.710 39.242 1.00 14.53 57 ALA B C 1
ATOM 1926 O O . ALA B 1 21 ? -6.964 113.852 39.358 1.00 16.54 57 ALA B O 1
ATOM 1928 N N . ILE B 1 22 ? -8.105 115.311 38.083 1.00 15.00 58 ILE B N 1
ATOM 1929 C CA . ILE B 1 22 ? -7.385 114.924 36.868 1.00 13.85 58 ILE B CA 1
ATOM 1930 C C . ILE B 1 22 ? -6.371 115.969 36.419 1.00 21.61 58 ILE B C 1
ATOM 1931 O O . ILE B 1 22 ? -5.661 115.771 35.436 1.00 20.58 58 ILE B O 1
ATOM 1936 N N . GLY B 1 23 ? -6.321 117.085 37.136 1.00 21.07 59 GLY B N 1
ATOM 1937 C CA . GLY B 1 23 ? -5.312 118.094 36.881 1.00 33.94 59 GLY B CA 1
ATOM 1938 C C . GLY B 1 23 ? -5.578 118.964 35.670 1.00 35.23 59 GLY B C 1
ATOM 1939 O O . GLY B 1 23 ? -4.672 119.231 34.878 1.00 39.95 59 GLY B O 1
ATOM 1940 N N . ASN B 1 24 ? -6.826 119.395 35.521 1.00 25.41 60 ASN B N 1
ATOM 1941 C CA . ASN B 1 24 ? -7.174 120.428 34.550 1.00 45.76 60 ASN B CA 1
ATOM 1942 C C . ASN B 1 24 ? -6.921 120.041 33.091 1.00 33.04 60 ASN B C 1
ATOM 1943 O O . ASN B 1 24 ? -6.483 120.860 32.288 1.00 26.35 60 ASN B O 1
ATOM 1948 N N . LEU B 1 25 ? -7.181 118.783 32.762 1.00 30.18 61 LEU B N 1
ATOM 1949 C CA . LEU B 1 25 ? -7.290 118.378 31.371 1.00 22.75 61 LEU B CA 1
ATOM 1950 C C . LEU B 1 25 ? -8.632 118.899 30.852 1.00 16.01 61 LEU B C 1
ATOM 1951 O O . LEU B 1 25 ? -9.539 119.168 31.644 1.00 17.91 61 LEU B O 1
ATOM 1956 N N . PRO B 1 26 ? -8.765 119.068 29.527 1.00 11.51 62 PRO B N 1
ATOM 1957 C CA . PRO B 1 26 ? -10.101 119.362 29.004 1.00 11.36 62 PRO B CA 1
ATOM 1958 C C . PRO B 1 26 ? -11.030 118.182 29.227 1.00 9.18 62 PRO B C 1
ATOM 1959 O O . PRO B 1 26 ? -10.592 117.031 29.312 1.00 9.58 62 PRO B O 1
ATOM 1963 N N . PHE B 1 27 ? -12.314 118.469 29.369 1.00 8.90 63 PHE B N 1
ATOM 1964 C CA . PHE B 1 27 ? -13.292 117.403 29.431 1.00 9.47 63 PHE B CA 1
ATOM 1965 C C . PHE B 1 27 ? -14.636 117.873 28.917 1.00 9.10 63 PHE B C 1
ATOM 1966 O O . PHE B 1 27 ? -14.946 119.072 28.915 1.00 10.97 63 PHE B O 1
ATOM 1974 N N . GLN B 1 28 ? -15.435 116.912 28.475 1.00 7.43 64 GLN B N 1
ATOM 1975 C CA . GLN B 1 28 ? -16.801 117.204 28.076 1.00 7.31 64 GLN B CA 1
ATOM 1976 C C . GLN B 1 28 ? -17.708 116.055 28.408 1.00 8.33 64 GLN B C 1
ATOM 1977 O O . GLN B 1 28 ? -17.311 114.896 28.348 1.00 8.39 64 GLN B O 1
ATOM 1983 N N . TYR B 1 29 ? -18.942 116.390 28.752 1.00 5.93 65 TYR B N 1
ATOM 1984 C CA . TYR B 1 29 ? -19.949 115.392 29.058 1.00 6.21 65 TYR B CA 1
ATOM 1985 C C . TYR B 1 29 ? -20.546 114.904 27.754 1.00 9.99 65 TYR B C 1
ATOM 1986 O O . TYR B 1 29 ? -21.066 115.695 26.967 1.00 10.15 65 TYR B O 1
ATOM 1995 N N . VAL B 1 30 ? -20.453 113.605 27.514 1.00 7.70 66 VAL B N 1
ATOM 1996 C CA . VAL B 1 30 ? -21.077 113.007 26.345 1.00 8.40 66 VAL B CA 1
ATOM 1997 C C . VAL B 1 30 ? -21.526 111.583 26.662 1.00 6.45 66 VAL B C 1
ATOM 1998 O O . VAL B 1 30 ? -20.792 110.798 27.265 1.00 8.07 66 VAL B O 1
ATOM 2002 N N . ASN B 1 31 ? -22.753 111.265 26.272 1.00 6.91 67 ASN B N 1
ATOM 2003 C CA . ASN B 1 31 ? -23.285 109.914 26.455 1.00 8.57 67 ASN B CA 1
ATOM 2004 C C . ASN B 1 31 ? -23.216 109.438 27.914 1.00 7.64 67 ASN B C 1
ATOM 2005 O O . ASN B 1 31 ? -22.915 108.270 28.171 1.00 9.57 67 ASN B O 1
ATOM 2010 N N . GLY B 1 32 ? -23.436 110.346 28.862 1.00 6.35 68 GLY B N 1
ATOM 2011 C CA . GLY B 1 32 ? -23.516 109.996 30.271 1.00 5.70 68 GLY B CA 1
ATOM 2012 C C . GLY B 1 32 ? -22.179 109.937 30.995 1.00 6.79 68 GLY B C 1
ATOM 2013 O O . GLY B 1 32 ? -22.135 109.651 32.187 1.00 8.62 68 GLY B O 1
ATOM 2014 N N . ILE B 1 33 ? -21.083 110.204 30.291 1.00 6.17 69 ILE B N 1
ATOM 2015 C CA . ILE B 1 33 ? -19.759 110.139 30.911 1.00 4.69 69 ILE B CA 1
ATOM 2016 C C . ILE B 1 33 ? -18.947 111.372 30.557 1.00 6.07 69 ILE B C 1
ATOM 2017 O O . ILE B 1 33 ? -19.404 112.207 29.778 1.00 6.62 69 ILE B O 1
ATOM 2022 N N . TYR B 1 34 ? -17.753 111.502 31.122 1.00 5.63 70 TYR B N 1
ATOM 2023 C CA . TYR B 1 34 ? -16.852 112.576 30.736 1.00 5.36 70 TYR B CA 1
ATOM 2024 C C . TYR B 1 34 ? -15.710 112.054 29.895 1.00 4.79 70 TYR B C 1
ATOM 2025 O O . TYR B 1 34 ? -14.943 111.184 30.330 1.00 7.46 70 TYR B O 1
ATOM 2034 N N A GLU B 1 35 ? -15.585 112.597 28.688 0.48 6.42 71 GLU B N 1
ATOM 2035 N N B GLU B 1 35 ? -15.614 112.545 28.667 0.52 6.47 71 GLU B N 1
ATOM 2036 C CA A GLU B 1 35 ? -14.456 112.304 27.813 0.48 5.91 71 GLU B CA 1
ATOM 2037 C CA B GLU B 1 35 ? -14.439 112.272 27.860 0.52 5.87 71 GLU B CA 1
ATOM 2038 C C A GLU B 1 35 ? -13.331 113.285 28.121 0.48 6.60 71 GLU B C 1
ATOM 2039 C C B GLU B 1 35 ? -13.379 113.270 28.282 0.52 6.42 71 GLU B C 1
ATOM 2040 O O A GLU B 1 35 ? -13.505 114.501 27.962 0.48 8.88 71 GLU B O 1
ATOM 2041 O O B GLU B 1 35 ? -13.651 114.472 28.392 0.52 6.11 71 GLU B O 1
ATOM 2052 N N . LEU B 1 36 ? -12.184 112.759 28.550 1.00 5.73 72 LEU B N 1
ATOM 2053 C CA . LEU B 1 36 ? -11.084 113.585 29.021 1.00 6.48 72 LEU B CA 1
ATOM 2054 C C . LEU B 1 36 ? -10.012 113.732 27.959 1.00 5.91 72 LEU B C 1
ATOM 2055 O O . LEU B 1 36 ? -9.703 112.777 27.247 1.00 6.64 72 LEU B O 1
ATOM 2060 N N . ASN B 1 37 ? -9.454 114.940 27.854 1.00 6.58 73 ASN B N 1
ATOM 2061 C CA . ASN B 1 37 ? -8.286 115.159 27.007 1.00 6.31 73 ASN B CA 1
ATOM 2062 C C . ASN B 1 37 ? -8.517 114.726 25.562 1.00 6.36 73 ASN B C 1
ATOM 2063 O O . ASN B 1 37 ? -7.610 114.177 24.933 1.00 6.78 73 ASN B O 1
ATOM 2068 N N A ASN B 1 38 ? -9.718 114.969 25.037 0.35 7.53 74 ASN B N 1
ATOM 2069 N N B ASN B 1 38 ? -9.724 114.978 25.049 0.65 7.49 74 ASN B N 1
ATOM 2070 C CA A ASN B 1 38 ? -10.046 114.591 23.665 0.35 8.28 74 ASN B CA 1
ATOM 2071 C CA B ASN B 1 38 ? -10.114 114.573 23.700 0.65 8.17 74 ASN B CA 1
ATOM 2072 C C A ASN B 1 38 ? -9.894 113.079 23.452 0.35 8.38 74 ASN B C 1
ATOM 2073 C C B ASN B 1 38 ? -9.926 113.080 23.453 0.65 8.36 74 ASN B C 1
ATOM 2074 O O A ASN B 1 38 ? -9.569 112.630 22.351 0.35 11.50 74 ASN B O 1
ATOM 2075 O O B ASN B 1 38 ? -9.628 112.647 22.339 0.65 11.49 74 ASN B O 1
ATOM 2084 N N . ASN B 1 39 ? -10.126 112.312 24.522 1.00 5.96 75 ASN B N 1
ATOM 2085 C CA . ASN B 1 39 ? -10.045 110.843 24.501 1.00 6.63 75 ASN B CA 1
ATOM 2086 C C . ASN B 1 39 ? -8.619 110.298 24.341 1.00 9.75 75 ASN B C 1
ATOM 2087 O O . ASN B 1 39 ? -8.423 109.116 24.079 1.00 11.70 75 ASN B O 1
ATOM 2092 N N . GLN B 1 40 ? -7.623 111.163 24.517 1.00 6.64 76 GLN B N 1
ATOM 2093 C CA . GLN B 1 40 ? -6.236 110.754 24.383 1.00 6.51 76 GLN B CA 1
ATOM 2094 C C . GLN B 1 40 ? -5.611 110.452 25.736 1.00 6.78 76 GLN B C 1
ATOM 2095 O O . GLN B 1 40 ? -5.803 111.195 26.702 1.00 6.74 76 GLN B O 1
ATOM 2101 N N . THR B 1 41 ? -4.877 109.339 25.794 1.00 6.59 77 THR B N 1
ATOM 2102 C CA . THR B 1 41 ? -4.130 108.959 26.994 1.00 6.38 77 THR B CA 1
ATOM 2103 C C . THR B 1 41 ? -2.663 108.775 26.640 1.00 6.22 77 THR B C 1
ATOM 2104 O O . THR B 1 41 ? -2.327 108.458 25.497 1.00 8.80 77 THR B O 1
ATOM 2108 N N . ASN B 1 42 ? -1.796 108.973 27.627 1.00 7.89 78 ASN B N 1
ATOM 2109 C CA . ASN B 1 42 ? -0.374 108.821 27.390 1.00 7.68 78 ASN B CA 1
ATOM 2110 C C . ASN B 1 42 ? 0.137 107.401 27.595 1.00 8.05 78 ASN B C 1
ATOM 2111 O O . ASN B 1 42 ? 1.345 107.184 27.591 1.00 8.20 78 ASN B O 1
ATOM 2116 N N . LEU B 1 43 ? -0.776 106.449 27.788 1.00 6.64 79 LEU B N 1
ATOM 2117 C CA . LEU B 1 43 ? -0.376 105.064 28.014 1.00 6.73 79 LEU B CA 1
ATOM 2118 C C . LEU B 1 43 ? 0.469 104.550 26.861 1.00 4.28 79 LEU B C 1
ATOM 2119 O O . LEU B 1 43 ? 0.151 104.779 25.697 1.00 8.95 79 LEU B O 1
ATOM 2124 N N . ASN B 1 44 ? 1.537 103.828 27.200 1.00 7.88 80 ASN B N 1
ATOM 2125 C CA . ASN B 1 44 ? 2.413 103.238 26.189 1.00 10.08 80 ASN B CA 1
ATOM 2126 C C . ASN B 1 44 ? 2.114 101.751 26.031 1.00 8.25 80 ASN B C 1
ATOM 2127 O O . ASN B 1 44 ? 2.427 100.955 26.909 1.00 9.38 80 ASN B O 1
ATOM 2132 N N . ALA B 1 45 ? 1.489 101.390 24.914 1.00 8.34 81 ALA B N 1
ATOM 2133 C CA . ALA B 1 45 ? 1.174 99.989 24.625 1.00 7.28 81 ALA B CA 1
ATOM 2134 C C . ALA B 1 45 ? 2.273 99.328 23.814 1.00 9.78 81 ALA B C 1
ATOM 2135 O O . ALA B 1 45 ? 2.252 98.117 23.606 1.00 11.23 81 ALA B O 1
ATOM 2137 N N . ASP B 1 46 ? 3.240 100.124 23.369 1.00 10.49 82 ASP B N 1
ATOM 2138 C CA . ASP B 1 46 ? 4.319 99.609 22.527 1.00 16.10 82 ASP B CA 1
ATOM 2139 C C . ASP B 1 46 ? 5.507 99.193 23.385 1.00 14.09 82 ASP B C 1
ATOM 2140 O O . ASP B 1 46 ? 6.608 99.744 23.276 1.00 16.47 82 ASP B O 1
ATOM 2145 N N . VAL B 1 47 ? 5.271 98.219 24.254 1.00 10.31 83 VAL B N 1
ATOM 2146 C CA . VAL B 1 47 ? 6.280 97.749 25.185 1.00 10.67 83 VAL B CA 1
ATOM 2147 C C . VAL B 1 47 ? 6.334 96.229 25.150 1.00 15.04 83 VAL B C 1
ATOM 2148 O O . VAL B 1 47 ? 5.304 95.556 25.157 1.00 12.89 83 VAL B O 1
ATOM 2152 N N . ASN B 1 48 ? 7.542 95.684 25.086 1.00 10.23 84 ASN B N 1
ATOM 2153 C CA . ASN B 1 48 ? 7.690 94.234 25.038 1.00 10.78 84 ASN B CA 1
ATOM 2154 C C . ASN B 1 48 ? 7.727 93.639 26.434 1.00 14.27 84 ASN B C 1
ATOM 2155 O O . ASN B 1 48 ? 8.761 93.151 26.903 1.00 13.83 84 ASN B O 1
ATOM 2160 N N . VAL B 1 49 ? 6.581 93.694 27.103 1.00 12.77 85 VAL B N 1
ATOM 2161 C CA . VAL B 1 49 ? 6.451 93.142 28.443 1.00 12.67 85 VAL B CA 1
ATOM 2162 C C . VAL B 1 49 ? 5.339 92.102 28.527 1.00 8.00 85 VAL B C 1
ATOM 2163 O O . VAL B 1 49 ? 4.355 92.154 27.789 1.00 10.65 85 VAL B O 1
ATOM 2167 N N . LYS B 1 50 ? 5.517 91.167 29.446 1.00 9.47 86 LYS B N 1
ATOM 2168 C CA . LYS B 1 50 ? 4.539 90.127 29.703 1.00 10.07 86 LYS B CA 1
ATOM 2169 C C . LYS B 1 50 ? 3.244 90.757 30.208 1.00 10.09 86 LYS B C 1
ATOM 2170 O O . LYS B 1 50 ? 3.277 91.728 30.957 1.00 11.83 86 LYS B O 1
ATOM 2176 N N . ALA B 1 51 ? 2.110 90.214 29.775 1.00 8.04 87 ALA B N 1
ATOM 2177 C CA . ALA B 1 51 ? 0.807 90.640 30.281 1.00 7.42 87 ALA B CA 1
ATOM 2178 C C . ALA B 1 51 ? 0.774 90.607 31.805 1.00 9.62 87 ALA B C 1
ATOM 2179 O O . ALA B 1 51 ? 1.348 89.709 32.430 1.00 11.07 87 ALA B O 1
ATOM 2181 N N . TYR B 1 52 ? 0.094 91.576 32.414 1.00 7.81 88 TYR B N 1
ATOM 2182 C CA . TYR B 1 52 ? 0.071 91.668 33.867 1.00 6.33 88 TYR B CA 1
ATOM 2183 C C . TYR B 1 52 ? -1.111 92.502 34.326 1.00 6.01 88 TYR B C 1
ATOM 2184 O O . TYR B 1 52 ? -1.696 93.243 33.531 1.00 7.05 88 TYR B O 1
ATOM 2193 N N . VAL B 1 53 ? -1.439 92.367 35.611 1.00 6.99 89 VAL B N 1
ATOM 2194 C CA . VAL B 1 53 ? -2.272 93.315 36.338 1.00 7.78 89 VAL B CA 1
ATOM 2195 C C . VAL B 1 53 ? -1.558 93.714 37.617 1.00 8.56 89 VAL B C 1
ATOM 2196 O O . VAL B 1 53 ? -0.926 92.880 38.280 1.00 10.72 89 VAL B O 1
ATOM 2200 N N . GLN B 1 54 ? -1.642 94.994 37.958 1.00 6.50 90 GLN B N 1
ATOM 2201 C CA . GLN B 1 54 ? -1.125 95.479 39.223 1.00 6.38 90 GLN B CA 1
ATOM 2202 C C . GLN B 1 54 ? -2.187 96.320 39.908 1.00 7.71 90 GLN B C 1
ATOM 2203 O O . GLN B 1 54 ? -2.548 97.366 39.390 1.00 8.51 90 GLN B O 1
ATOM 2209 N N . ASN B 1 55 ? -2.704 95.864 41.045 1.00 6.75 91 ASN B N 1
ATOM 2210 C CA . ASN B 1 55 ? -3.578 96.684 41.876 1.00 6.35 91 ASN B CA 1
ATOM 2211 C C . ASN B 1 55 ? -2.755 97.409 42.931 1.00 7.41 91 ASN B C 1
ATOM 2212 O O . ASN B 1 55 ? -1.659 96.953 43.301 1.00 8.15 91 ASN B O 1
ATOM 2217 N N . THR B 1 56 ? -3.254 98.552 43.395 1.00 6.91 92 THR B N 1
ATOM 2218 C CA . THR B 1 56 ? -2.560 99.335 44.422 1.00 5.05 92 THR B CA 1
ATOM 2219 C C . THR B 1 56 ? -3.570 99.998 45.345 1.00 6.83 92 THR B C 1
ATOM 2220 O O . THR B 1 56 ? -4.751 100.083 45.017 1.00 7.38 92 THR B O 1
ATOM 2224 N N . ILE B 1 57 ? -3.098 100.445 46.508 1.00 8.11 93 ILE B N 1
ATOM 2225 C CA . ILE B 1 57 ? -3.904 101.274 47.406 1.00 10.26 93 ILE B CA 1
ATOM 2226 C C . ILE B 1 57 ? -3.179 102.573 47.744 1.00 9.65 93 ILE B C 1
ATOM 2227 O O . ILE B 1 57 ? -1.947 102.629 47.728 1.00 13.46 93 ILE B O 1
ATOM 2232 N N . ASP B 1 58 ? -3.942 103.617 48.042 1.00 8.68 94 ASP B N 1
ATOM 2233 C CA . ASP B 1 58 ? -3.336 104.916 48.308 1.00 10.21 94 ASP B CA 1
ATOM 2234 C C . ASP B 1 58 ? -2.897 105.077 49.767 1.00 11.08 94 ASP B C 1
ATOM 2235 O O . ASP B 1 58 ? -2.949 104.134 50.554 1.00 9.74 94 ASP B O 1
ATOM 2240 N N . ASN B 1 59 ? -2.484 106.288 50.123 1.00 11.98 95 ASN B N 1
ATOM 2241 C CA . ASN B 1 59 ? -2.019 106.552 51.482 1.00 12.93 95 ASN B CA 1
ATOM 2242 C C . ASN B 1 59 ? -3.150 106.487 52.501 1.00 13.58 95 ASN B C 1
ATOM 2243 O O . ASN B 1 59 ? -2.912 106.485 53.716 1.00 16.39 95 ASN B O 1
ATOM 2248 N N . GLN B 1 60 ? -4.383 106.438 52.006 1.00 9.32 96 GLN B N 1
ATOM 2249 C CA . GLN B 1 60 ? -5.542 106.244 52.862 1.00 9.62 96 GLN B CA 1
ATOM 2250 C C . GLN B 1 60 ? -6.001 104.780 52.820 1.00 8.11 96 GLN B C 1
ATOM 2251 O O . GLN B 1 60 ? -7.089 104.448 53.305 1.00 9.76 96 GLN B O 1
ATOM 2257 N N A GLN B 1 61 ? -5.162 103.923 52.241 0.34 8.15 97 GLN B N 1
ATOM 2258 N N B GLN B 1 61 ? -5.164 103.911 52.255 0.66 8.07 97 GLN B N 1
ATOM 2259 C CA A GLN B 1 61 ? -5.461 102.496 52.080 0.34 8.17 97 GLN B CA 1
ATOM 2260 C CA B GLN B 1 61 ? -5.497 102.488 52.104 0.66 8.06 97 GLN B CA 1
ATOM 2261 C C A GLN B 1 61 ? -6.760 102.236 51.308 0.34 8.37 97 GLN B C 1
ATOM 2262 C C B GLN B 1 61 ? -6.778 102.233 51.306 0.66 8.31 97 GLN B C 1
ATOM 2263 O O A GLN B 1 61 ? -7.457 101.246 51.550 0.34 10.27 97 GLN B O 1
ATOM 2264 O O B GLN B 1 61 ? -7.482 101.237 51.524 0.66 10.19 97 GLN B O 1
ATOM 2275 N N . ARG B 1 62 ? -7.078 103.130 50.378 1.00 7.05 98 ARG B N 1
ATOM 2276 C CA . ARG B 1 62 ? -8.234 102.955 49.498 1.00 6.83 98 ARG B CA 1
ATOM 2277 C C . ARG B 1 62 ? -7.754 102.403 48.166 1.00 9.63 98 ARG B C 1
ATOM 2278 O O . ARG B 1 62 ? -6.649 102.703 47.734 1.00 7.69 98 ARG B O 1
ATOM 2286 N N . PRO B 1 63 ? -8.592 101.604 47.495 1.00 6.84 99 PRO B N 1
ATOM 2287 C CA . PRO B 1 63 ? -8.224 101.159 46.145 1.00 6.07 99 PRO B CA 1
ATOM 2288 C C . PRO B 1 63 ? -7.831 102.330 45.256 1.00 5.77 99 PRO B C 1
ATOM 2289 O O . PRO B 1 63 ? -8.525 103.353 45.201 1.00 7.41 99 PRO B O 1
ATOM 2293 N N . SER B 1 64 ? -6.689 102.186 44.590 1.00 6.11 100 SER B N 1
ATOM 2294 C CA . SER B 1 64 ? -6.132 103.279 43.807 1.00 7.34 100 SER B CA 1
ATOM 2295 C C . SER B 1 64 ? -5.680 102.785 42.435 1.00 7.60 100 SER B C 1
ATOM 2296 O O . SER B 1 64 ? -6.184 101.782 41.944 1.00 6.52 100 SER B O 1
ATOM 2299 N N . THR B 1 65 ? -4.738 103.499 41.822 1.00 5.73 101 THR B N 1
ATOM 2300 C CA . THR B 1 65 ? -4.329 103.216 40.446 1.00 6.82 101 THR B CA 1
ATOM 2301 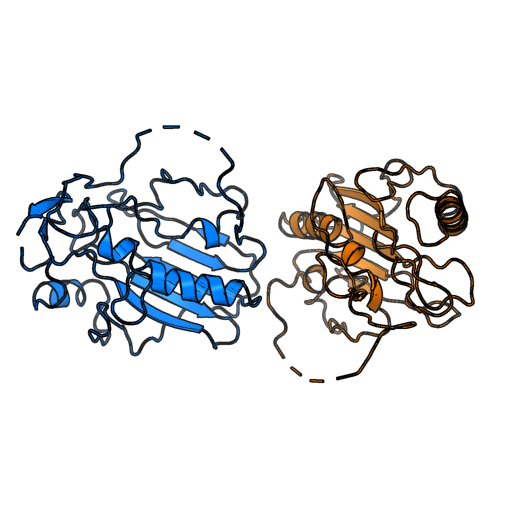C C . THR B 1 65 ? -4.064 101.733 40.149 1.00 6.05 101 THR B C 1
ATOM 2302 O O . THR B 1 65 ? -3.214 101.102 40.782 1.00 7.02 101 THR B O 1
ATOM 2306 N N . ALA B 1 66 ? -4.811 101.192 39.188 1.00 5.65 102 ALA B N 1
ATOM 2307 C CA . ALA B 1 66 ? -4.653 99.814 38.730 1.00 4.81 102 ALA B CA 1
ATOM 2308 C C . ALA B 1 66 ? -4.148 99.841 37.303 1.00 5.88 102 ALA B C 1
ATOM 2309 O O . ALA B 1 66 ? -4.685 100.556 36.462 1.00 8.98 102 ALA B O 1
ATOM 2311 N N . ASN B 1 67 ? -3.090 99.090 37.027 1.00 5.52 103 ASN B N 1
ATOM 2312 C CA . ASN B 1 67 ? -2.514 99.055 35.693 1.00 4.34 103 ASN B CA 1
ATOM 2313 C C . ASN B 1 67 ? -2.503 97.654 35.142 1.00 5.27 103 ASN B C 1
ATOM 2314 O O . ASN B 1 67 ? -2.353 96.697 35.887 1.00 6.59 103 ASN B O 1
ATOM 2319 N N . ALA B 1 68 ? -2.623 97.541 33.829 1.00 6.40 104 ALA B N 1
ATOM 2320 C CA . ALA B 1 68 ? -2.516 96.242 33.190 1.00 5.06 104 ALA B CA 1
ATOM 2321 C C . ALA B 1 68 ? -1.967 96.345 31.786 1.00 5.58 104 ALA B C 1
ATOM 2322 O O . ALA B 1 68 ? -2.076 97.397 31.143 1.00 5.76 104 ALA B O 1
ATOM 2324 N N . MET B 1 69 ? -1.338 95.264 31.332 1.00 5.53 105 MET B N 1
ATOM 2325 C CA . MET B 1 69 ? -1.128 95.038 29.915 1.00 5.02 105 MET B CA 1
ATOM 2326 C C . MET B 1 69 ? -1.917 93.793 29.590 1.00 7.05 105 MET B C 1
ATOM 2327 O O . MET B 1 69 ? -1.658 92.724 30.155 1.00 7.22 105 MET B O 1
ATOM 2332 N N . LEU B 1 70 ? -2.909 93.955 28.727 1.00 8.20 106 LEU B N 1
ATOM 2333 C CA . LEU B 1 70 ? -3.885 92.908 28.470 1.00 7.04 106 LEU B CA 1
ATOM 2334 C C . LEU B 1 70 ? -3.655 92.262 27.113 1.00 10.48 106 LEU B C 1
ATOM 2335 O O . LEU B 1 70 ? -3.402 92.945 26.116 1.00 9.73 106 LEU B O 1
ATOM 2340 N N . ASP B 1 71 ? -3.729 90.935 27.082 1.00 9.32 107 ASP B N 1
ATOM 2341 C CA . ASP B 1 71 ? -3.765 90.195 25.823 1.00 10.64 107 ASP B CA 1
ATOM 2342 C C . ASP B 1 71 ? -4.435 88.847 26.055 1.00 9.51 107 ASP B C 1
ATOM 2343 O O . ASP B 1 71 ? -4.895 88.554 27.164 1.00 8.64 107 ASP B O 1
ATOM 2348 N N . ARG B 1 72 ? -4.475 88.019 25.017 1.00 9.43 108 ARG B N 1
ATOM 2349 C CA . ARG B 1 72 ? -5.182 86.750 25.113 1.00 11.89 108 ARG B CA 1
ATOM 2350 C C . ARG B 1 72 ? -4.594 85.758 26.109 1.00 11.27 108 ARG B C 1
ATOM 2351 O O . ARG B 1 72 ? -5.263 84.794 26.474 1.00 13.51 108 ARG B O 1
ATOM 2356 N N . THR B 1 73 ? -3.363 85.985 26.567 1.00 8.47 109 THR B N 1
ATOM 2357 C CA . THR B 1 73 ? -2.758 85.068 27.536 1.00 9.09 109 THR B CA 1
ATOM 2358 C C . THR B 1 73 ? -3.357 85.184 28.938 1.00 12.45 109 THR B C 1
ATOM 2359 O O . THR B 1 73 ? -3.228 84.259 29.741 1.00 13.59 109 THR B O 1
ATOM 2363 N N . ILE B 1 74 ? -4.000 86.312 29.248 1.00 9.29 110 ILE B N 1
ATOM 2364 C CA . ILE B 1 74 ? -4.613 86.459 30.570 1.00 9.18 110 ILE B CA 1
ATOM 2365 C C . ILE B 1 74 ? -6.124 86.676 30.516 1.00 7.25 110 ILE B C 1
ATOM 2366 O O . ILE B 1 74 ? -6.787 86.758 31.556 1.00 8.83 110 ILE B O 1
ATOM 2371 N N . ARG B 1 75 ? -6.654 86.773 29.295 1.00 7.13 111 ARG B N 1
ATOM 2372 C CA . ARG B 1 75 ? -8.079 86.846 29.048 1.00 8.36 111 ARG B CA 1
ATOM 2373 C C . ARG B 1 75 ? -8.781 85.619 29.629 1.00 9.10 111 ARG B C 1
ATOM 2374 O O . ARG B 1 75 ? -8.328 84.486 29.456 1.00 9.55 111 ARG B O 1
ATOM 2382 N N A GLN B 1 76 ? -9.864 85.856 30.355 0.41 7.46 112 GLN B N 1
ATOM 2383 N N B GLN B 1 76 ? -9.903 85.852 30.300 0.59 7.44 112 GLN B N 1
ATOM 2384 C CA A GLN B 1 76 ? -10.632 84.765 30.932 0.41 9.03 112 GLN B CA 1
ATOM 2385 C CA B GLN B 1 76 ? -10.640 84.788 30.979 0.59 8.99 112 GLN B CA 1
ATOM 2386 C C A GLN B 1 76 ? -12.020 84.706 30.313 0.41 7.82 112 GLN B C 1
ATOM 2387 C C B GLN B 1 76 ? -12.056 84.650 30.408 0.59 7.81 112 GLN B C 1
ATOM 2388 O O A GLN B 1 76 ? -12.849 85.597 30.506 0.41 8.01 112 GLN B O 1
ATOM 2389 O O B GLN B 1 76 ? -12.946 85.441 30.738 0.59 8.87 112 GLN B O 1
ATOM 2400 N N . TYR B 1 77 ? -12.251 83.647 29.546 1.00 7.20 113 TYR B N 1
ATOM 2401 C CA . TYR B 1 77 ? -13.544 83.434 28.890 1.00 8.83 113 TYR B CA 1
ATOM 2402 C C . TYR B 1 77 ? -14.463 82.594 29.756 1.00 8.27 113 TYR B C 1
ATOM 2403 O O . TYR B 1 77 ? -15.683 82.592 29.565 1.00 11.44 113 TYR B O 1
ATOM 2412 N N . GLN B 1 78 ? -13.884 81.876 30.710 1.00 9.38 114 GLN B N 1
ATOM 2413 C CA . GLN B 1 78 ? -14.668 80.949 31.516 1.00 12.22 114 GLN B CA 1
ATOM 2414 C C . GLN B 1 78 ? -15.269 81.609 32.742 1.00 16.08 114 GLN B C 1
ATOM 2415 O O . GLN B 1 78 ? -14.885 82.715 33.131 1.00 16.01 114 GLN B O 1
ATOM 2421 N N . ASN B 1 79 ? -16.226 80.923 33.355 1.00 14.53 115 ASN B N 1
ATOM 2422 C CA . ASN B 1 79 ? -16.724 81.347 34.651 1.00 14.68 115 ASN B CA 1
ATOM 2423 C C . ASN B 1 79 ? -15.777 80.911 35.757 1.00 13.06 115 ASN B C 1
ATOM 2424 O O . ASN B 1 79 ? -14.989 79.976 35.579 1.00 16.28 115 ASN B O 1
ATOM 2429 N N . ARG B 1 80 ? -15.867 81.578 36.902 1.00 15.84 116 ARG B N 1
ATOM 2430 C CA . ARG B 1 80 ? -15.130 81.134 38.082 1.00 20.84 116 ARG B CA 1
ATOM 2431 C C . ARG B 1 80 ? -15.510 79.697 38.413 1.00 37.11 116 ARG B C 1
ATOM 2432 O O . ARG B 1 80 ? -16.669 79.303 38.254 1.00 26.67 116 ARG B O 1
ATOM 2440 N N . ARG B 1 81 ? -14.532 78.915 38.860 1.00 30.74 117 ARG B N 1
ATOM 2441 C CA . ARG B 1 81 ? -14.768 77.521 39.226 1.00 30.16 117 ARG B CA 1
ATOM 2442 C C . ARG B 1 81 ? -15.595 77.417 40.506 1.00 42.14 117 ARG B C 1
ATOM 2443 O O . ARG B 1 81 ? -15.630 78.348 41.314 1.00 35.53 117 ARG B O 1
ATOM 2445 N N . ASN B 1 89 ? -18.644 87.578 52.665 1.00 28.71 125 ASN B N 1
ATOM 2446 C CA . ASN B 1 89 ? -19.105 88.601 53.598 1.00 30.50 125 ASN B CA 1
ATOM 2447 C C . ASN B 1 89 ? -18.475 89.973 53.339 1.00 29.43 125 ASN B C 1
ATOM 2448 O O . ASN B 1 89 ? -19.020 91.003 53.736 1.00 23.64 125 ASN B O 1
ATOM 2451 N N . TRP B 1 90 ? -17.331 89.981 52.662 1.00 20.35 126 TRP B N 1
ATOM 2452 C CA . TRP B 1 90 ? -16.552 91.205 52.485 1.00 14.06 126 TRP B CA 1
ATOM 2453 C C . TRP B 1 90 ? -17.269 92.266 51.652 1.00 12.19 126 TRP B C 1
ATOM 2454 O O . TRP B 1 90 ? -17.868 91.966 50.622 1.00 13.99 126 TRP B O 1
ATOM 2465 N N . LYS B 1 91 ? -17.187 93.510 52.115 1.00 10.61 127 LYS B N 1
ATOM 2466 C CA . LYS B 1 91 ? -17.785 94.643 51.421 1.00 9.15 127 LYS B CA 1
ATOM 2467 C C . LYS B 1 91 ? -16.723 95.715 51.257 1.00 9.64 127 LYS B C 1
ATOM 2468 O O . LYS B 1 91 ? -15.893 95.923 52.143 1.00 10.63 127 LYS B O 1
ATOM 2474 N N . PRO B 1 92 ? -16.744 96.409 50.117 1.00 7.92 128 PRO B N 1
ATOM 2475 C CA . PRO B 1 92 ? -15.768 97.473 49.847 1.00 7.48 128 PRO B CA 1
ATOM 2476 C C . PRO B 1 92 ? -16.016 98.707 50.713 1.00 7.97 128 PRO B C 1
ATOM 2477 O O . PRO B 1 92 ? -17.061 98.820 51.361 1.00 8.06 128 PRO B O 1
ATOM 2481 N N . LEU B 1 93 ? -15.057 99.627 50.710 1.00 7.23 129 LEU B N 1
ATOM 2482 C CA . LEU B 1 93 ? -15.134 100.823 51.543 1.00 7.75 129 LEU B CA 1
ATOM 2483 C C . LEU B 1 93 ? -16.413 101.627 51.303 1.00 6.88 129 LEU B C 1
ATOM 2484 O O . LEU B 1 93 ? -16.783 101.893 50.150 1.00 7.28 129 LEU B O 1
ATOM 2489 N N . GLY B 1 94 ? -17.090 102.006 52.385 1.00 7.53 130 GLY B N 1
ATOM 2490 C CA . GLY B 1 94 ? -18.254 102.876 52.298 1.00 8.23 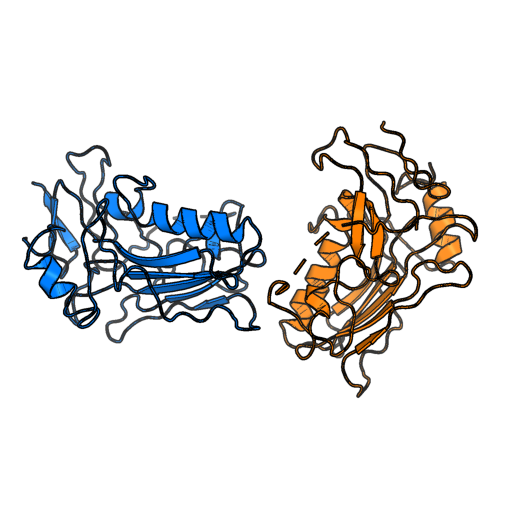130 GLY B CA 1
ATOM 2491 C C . GLY B 1 94 ? -19.535 102.167 51.899 1.00 8.94 130 GLY B C 1
ATOM 2492 O O . GLY B 1 94 ? -20.541 102.814 51.620 1.00 10.05 130 GLY B O 1
ATOM 2493 N N . TRP B 1 95 ? -19.516 100.838 51.883 1.00 7.49 131 TRP B N 1
ATOM 2494 C CA . TRP B 1 95 ? -20.674 100.086 51.383 1.00 6.87 131 TRP B CA 1
ATOM 2495 C C . TRP B 1 95 ? -21.931 100.289 52.219 1.00 9.49 131 TRP B C 1
ATOM 2496 O O . TRP B 1 95 ? -21.964 99.908 53.397 1.00 10.73 131 TRP B O 1
ATOM 2507 N N . HIS B 1 96 ? -22.959 100.880 51.598 1.00 8.00 132 HIS B N 1
ATOM 2508 C CA . HIS B 1 96 ? -24.295 100.994 52.190 1.00 9.04 132 HIS B CA 1
ATOM 2509 C C . HIS B 1 96 ? -25.335 100.668 51.128 1.00 8.74 132 HIS B C 1
ATOM 2510 O O . HIS B 1 96 ? -25.677 101.518 50.310 1.00 11.90 132 HIS B O 1
ATOM 2517 N N . GLN B 1 97 ? -25.824 99.437 51.138 1.00 9.08 133 GLN B N 1
ATOM 2518 C CA . GLN B 1 97 ? -26.806 99.012 50.150 1.00 7.59 133 GLN B CA 1
ATOM 2519 C C . GLN B 1 97 ? -28.180 99.560 50.495 1.00 12.74 133 GLN B C 1
ATOM 2520 O O . GLN B 1 97 ? -28.547 99.665 51.670 1.00 11.73 133 GLN B O 1
ATOM 2526 N N . VAL B 1 98 ? -28.942 99.905 49.466 1.00 10.14 134 VAL B N 1
ATOM 2527 C CA . VAL B 1 98 ? -30.330 100.286 49.674 1.00 10.87 134 VAL B CA 1
ATOM 2528 C C . VAL B 1 98 ? -31.154 99.935 48.440 1.00 11.85 134 VAL B C 1
ATOM 2529 O O . VAL B 1 98 ? -30.643 99.915 47.322 1.00 10.15 134 VAL B O 1
ATOM 2533 N N . ALA B 1 99 ? -32.430 99.627 48.657 1.00 9.64 135 ALA B N 1
ATOM 2534 C CA . ALA B 1 99 ? -33.350 99.374 47.559 1.00 8.25 135 ALA B CA 1
ATOM 2535 C C . ALA B 1 99 ? -33.767 100.709 46.948 1.00 10.62 135 ALA B C 1
ATOM 2536 O O . ALA B 1 99 ? -34.165 101.618 47.663 1.00 15.38 135 ALA B O 1
ATOM 2538 N N . THR B 1 100 ? -33.676 100.825 45.630 1.00 8.29 136 THR B N 1
ATOM 2539 C CA . THR B 1 100 ? -33.943 102.088 44.946 1.00 7.27 136 THR B CA 1
ATOM 2540 C C . THR B 1 100 ? -35.331 102.102 44.321 1.00 9.13 136 THR B C 1
ATOM 2541 O O . THR B 1 100 ? -36.022 101.084 44.288 1.00 11.47 136 THR B O 1
ATOM 2545 N N . ASN B 1 101 ? -35.723 103.268 43.821 1.00 8.47 137 ASN B N 1
ATOM 2546 C CA . ASN B 1 101 ? -36.939 103.403 43.030 1.00 7.88 137 ASN B CA 1
ATOM 2547 C C . ASN B 1 101 ? -36.635 103.557 41.553 1.00 13.04 137 ASN B C 1
ATOM 2548 O O . ASN B 1 101 ? -37.157 104.449 40.883 1.00 13.78 137 ASN B O 1
ATOM 2553 N N . ASP B 1 102 ? -35.780 102.688 41.045 1.00 8.50 138 ASP B N 1
ATOM 2554 C CA . ASP B 1 102 ? -35.430 102.718 39.644 1.00 9.44 138 ASP B CA 1
ATOM 2555 C C . ASP B 1 102 ? -35.314 101.298 39.125 1.00 6.80 138 ASP B C 1
ATOM 2556 O O . ASP B 1 102 ? -35.517 100.333 39.871 1.00 7.58 138 ASP B O 1
ATOM 2561 N N . HIS B 1 103 ? -34.997 101.163 37.847 1.00 6.50 139 HIS B N 1
ATOM 2562 C CA . HIS B 1 103 ? -35.034 99.856 37.226 1.00 7.30 139 HIS B CA 1
ATOM 2563 C C . HIS B 1 103 ? -33.940 98.911 37.713 1.00 8.96 139 HIS B C 1
ATOM 2564 O O . HIS B 1 103 ? -34.027 97.711 37.479 1.00 10.18 139 HIS B O 1
ATOM 2571 N N . TYR B 1 104 ? -32.928 99.453 38.394 1.00 9.42 140 TYR B N 1
ATOM 2572 C CA . TYR B 1 104 ? -31.849 98.619 38.929 1.00 10.92 140 TYR B CA 1
ATOM 2573 C C . TYR B 1 104 ? -32.271 97.852 40.178 1.00 11.21 140 TYR B C 1
ATOM 2574 O O . TYR B 1 104 ? -31.746 96.764 40.452 1.00 12.34 140 TYR B O 1
ATOM 2583 N N . GLY B 1 105 ? -33.200 98.416 40.945 1.00 8.78 141 GLY B N 1
ATOM 2584 C CA . GLY B 1 105 ? -33.702 97.742 42.129 1.00 8.60 141 GLY B CA 1
ATOM 2585 C C . GLY B 1 105 ? -32.835 97.932 43.356 1.00 8.62 141 GLY B C 1
ATOM 2586 O O . GLY B 1 105 ? -33.334 97.971 44.477 1.00 10.82 141 GLY B O 1
ATOM 2587 N N . HIS B 1 106 ? -31.526 98.048 43.152 1.00 9.68 142 HIS B N 1
ATOM 2588 C CA . HIS B 1 106 ? -30.598 98.254 44.259 1.00 9.92 142 HIS B CA 1
ATOM 2589 C C . HIS B 1 106 ? -29.623 99.355 43.879 1.00 8.79 142 HIS B C 1
ATOM 2590 O O . HIS B 1 106 ? -29.491 99.705 42.701 1.00 9.20 142 HIS B O 1
ATOM 2597 N N . ALA B 1 107 ? -28.964 99.926 44.881 1.00 8.20 143 ALA B N 1
ATOM 2598 C CA . ALA B 1 107 ? -28.177 101.139 44.677 1.00 7.71 143 ALA B CA 1
ATOM 2599 C C . ALA B 1 107 ? -26.753 100.866 44.205 1.00 6.43 143 ALA B C 1
ATOM 2600 O O . ALA B 1 107 ? -26.257 101.546 43.311 1.00 7.64 143 ALA B O 1
ATOM 2602 N N . VAL B 1 108 ? -26.098 99.868 44.801 1.00 6.01 144 VAL B N 1
ATOM 2603 C CA . VAL B 1 108 ? -24.658 99.688 44.578 1.00 4.45 144 VAL B CA 1
ATOM 2604 C C . VAL B 1 108 ? -24.250 98.253 44.259 1.00 7.42 144 VAL B C 1
ATOM 2605 O O . VAL B 1 108 ? -24.947 97.294 44.631 1.00 7.69 144 VAL B O 1
ATOM 2609 N N . ASP B 1 109 ? -23.121 98.135 43.557 1.00 5.73 145 ASP B N 1
ATOM 2610 C CA . ASP B 1 109 ? -22.512 96.865 43.182 1.00 5.63 145 ASP B CA 1
ATOM 2611 C C . ASP B 1 109 ? -21.075 96.881 43.693 1.00 5.86 145 ASP B C 1
ATOM 2612 O O . ASP B 1 109 ? -20.481 97.947 43.866 1.00 5.64 145 ASP B O 1
ATOM 2617 N N . LYS B 1 110 ? -20.510 95.704 43.924 1.00 6.89 146 LYS B N 1
ATOM 2618 C CA . LYS B 1 110 ? -19.083 95.595 44.197 1.00 5.62 146 LYS B CA 1
ATOM 2619 C C . LYS B 1 110 ? -18.391 95.806 42.866 1.00 9.89 146 LYS B C 1
ATOM 2620 O O . LYS B 1 110 ? -18.374 94.916 42.022 1.00 17.80 146 LYS B O 1
ATOM 2626 N N . GLY B 1 111 ? -17.846 97.001 42.659 1.00 5.22 147 GLY B N 1
ATOM 2627 C CA . GLY B 1 111 ? -17.296 97.358 41.354 1.00 6.97 147 GLY B CA 1
ATOM 2628 C C . GLY B 1 111 ? -15.814 97.053 41.209 1.00 5.44 147 GLY B C 1
ATOM 2629 O O . GLY B 1 111 ? -14.999 97.625 41.915 1.00 6.76 147 GLY B O 1
ATOM 2630 N N . ALA B 1 112 ? -15.467 96.129 40.314 1.00 5.70 148 ALA B N 1
ATOM 2631 C CA . ALA B 1 112 ? -14.057 95.833 40.051 1.00 5.92 148 ALA B CA 1
ATOM 2632 C C . ALA B 1 112 ? -13.389 96.945 39.256 1.00 6.76 148 ALA B C 1
ATOM 2633 O O . ALA B 1 112 ? -13.982 97.507 38.328 1.00 8.17 148 ALA B O 1
ATOM 2635 N N . LEU B 1 113 ? -12.148 97.259 39.620 1.00 5.42 149 LEU B N 1
ATOM 2636 C CA . LEU B 1 113 ? -11.340 98.174 38.818 1.00 6.12 149 LEU B CA 1
ATOM 2637 C C . LEU B 1 113 ? -10.930 97.492 37.520 1.00 7.78 149 LEU B C 1
ATOM 2638 O O . LEU B 1 113 ? -11.164 98.027 36.425 1.00 7.34 149 LEU B O 1
ATOM 2643 N N . ILE B 1 114 ? -10.307 96.320 37.660 1.00 6.02 150 ILE B N 1
ATOM 2644 C CA . ILE B 1 114 ? -9.916 95.467 36.537 1.00 5.76 150 ILE B CA 1
ATOM 2645 C C . ILE B 1 114 ? -10.854 94.266 36.492 1.00 6.14 150 ILE B C 1
ATOM 2646 O O . ILE B 1 114 ? -10.907 93.475 37.428 1.00 7.87 150 ILE B O 1
ATOM 2651 N N . ALA B 1 115 ? -11.599 94.148 35.394 1.00 7.28 151 ALA B N 1
ATOM 2652 C CA . ALA B 1 115 ? -12.634 93.130 35.242 1.00 7.10 151 ALA B CA 1
ATOM 2653 C C . ALA B 1 115 ? -12.097 91.706 35.195 1.00 7.09 151 ALA B C 1
ATOM 2654 O O . ALA B 1 115 ? -11.020 91.442 34.652 1.00 8.62 151 ALA B O 1
ATOM 2656 N N . TYR B 1 116 ? -12.878 90.794 35.761 1.00 9.25 152 TYR B N 1
ATOM 2657 C CA . TYR B 1 116 ? -12.542 89.383 35.782 1.00 11.11 152 TYR B CA 1
ATOM 2658 C C . TYR B 1 116 ? -12.277 88.834 34.379 1.00 8.73 152 TYR B C 1
ATOM 2659 O O . TYR B 1 116 ? -11.291 88.131 34.152 1.00 7.74 152 TYR B O 1
ATOM 2668 N N . ALA B 1 117 ? -13.149 89.165 33.433 1.00 8.22 153 ALA B N 1
ATOM 2669 C CA . ALA B 1 117 ? -13.004 88.649 32.079 1.00 7.71 153 ALA B CA 1
ATOM 2670 C C . ALA B 1 117 ? -11.711 89.109 31.413 1.00 8.43 153 ALA B C 1
ATOM 2671 O O . ALA B 1 117 ? -11.174 88.440 30.536 1.00 8.05 153 ALA B O 1
ATOM 2673 N N . LEU B 1 118 ? -11.210 90.265 31.833 1.00 7.08 154 LEU B N 1
ATOM 2674 C CA . LEU B 1 118 ? -10.026 90.831 31.190 1.00 7.98 154 LEU B CA 1
ATOM 2675 C C . LEU B 1 118 ? -8.721 90.232 31.697 1.00 7.78 154 LEU B C 1
ATOM 2676 O O . LEU B 1 118 ? -7.755 90.108 30.948 1.00 9.16 154 LEU B O 1
ATOM 2681 N N . ALA B 1 119 ? -8.688 89.850 32.969 1.00 7.48 155 ALA B N 1
ATOM 2682 C CA . ALA B 1 119 ? -7.407 89.476 33.553 1.00 9.09 155 ALA B CA 1
ATOM 2683 C C . ALA B 1 119 ? -7.471 88.264 34.474 1.00 11.11 155 ALA B C 1
ATOM 2684 O O . ALA B 1 119 ? -6.495 87.948 35.160 1.00 10.49 155 ALA B O 1
ATOM 2686 N N . GLY B 1 120 ? -8.610 87.583 34.466 1.00 9.95 156 GLY B N 1
ATOM 2687 C CA . GLY B 1 120 ? -8.846 86.477 35.373 1.00 11.37 156 GLY B CA 1
ATOM 2688 C C . GLY B 1 120 ? -7.938 85.278 35.178 1.00 13.39 156 GLY B C 1
ATOM 2689 O O . GLY B 1 120 ? -7.899 84.395 36.032 1.00 23.29 156 GLY B O 1
ATOM 2690 N N A ASN B 1 121 ? -7.224 85.236 34.054 0.67 10.36 157 ASN B N 1
ATOM 2691 N N B ASN B 1 121 ? -7.203 85.232 34.073 0.33 10.50 157 ASN B N 1
ATOM 2692 C CA A ASN B 1 121 ? -6.251 84.175 33.809 0.67 10.14 157 ASN B CA 1
ATOM 2693 C CA B ASN B 1 121 ? -6.239 84.153 33.885 0.33 10.18 157 ASN B CA 1
ATOM 2694 C C A ASN B 1 121 ? -4.800 84.623 34.047 0.67 10.29 157 ASN B C 1
ATOM 2695 C C B ASN B 1 121 ? -4.802 84.537 34.218 0.33 10.60 157 ASN B C 1
ATOM 2696 O O A ASN B 1 121 ? -3.861 83.971 33.590 0.67 14.57 157 ASN B O 1
ATOM 2697 O O B ASN B 1 121 ? -3.876 83.755 34.003 0.33 10.16 157 ASN B O 1
ATOM 2706 N N . PHE B 1 122 ? -4.620 85.736 34.760 1.00 11.02 158 PHE B N 1
ATOM 2707 C CA . PHE B 1 122 ? -3.288 86.189 35.142 1.00 13.17 158 PHE B CA 1
ATOM 2708 C C . PHE B 1 122 ? -2.822 85.411 36.361 1.00 12.24 158 PHE B C 1
ATOM 2709 O O . PHE B 1 122 ? -3.463 85.450 37.407 1.00 11.35 158 PHE B O 1
ATOM 2717 N N . LYS B 1 123 ? -1.703 84.712 36.210 1.00 14.13 159 LYS B N 1
ATOM 2718 C CA . LYS B 1 123 ? -1.209 83.795 37.233 1.00 19.87 159 LYS B CA 1
ATOM 2719 C C . LYS B 1 123 ? -0.904 84.502 38.552 1.00 13.00 159 LYS B C 1
ATOM 2720 O O . LYS B 1 123 ? -0.151 85.482 38.587 1.00 15.31 159 LYS B O 1
ATOM 2725 N N . GLY B 1 124 ? -1.508 83.997 39.624 1.00 15.38 160 GLY B N 1
ATOM 2726 C CA . GLY B 1 124 ? -1.220 84.462 40.969 1.00 16.65 160 GLY B CA 1
ATOM 2727 C C . GLY B 1 124 ? -2.087 85.617 41.436 1.00 14.33 160 GLY B C 1
ATOM 2728 O O . GLY B 1 124 ? -1.998 86.046 42.585 1.00 18.73 160 GLY B O 1
ATOM 2729 N N . TRP B 1 125 ? -2.922 86.135 40.544 1.00 11.72 161 TRP B N 1
ATOM 2730 C CA . TRP B 1 125 ? -3.699 87.327 40.861 1.00 13.03 161 TRP B CA 1
ATOM 2731 C C . TRP B 1 125 ? -5.045 87.000 41.494 1.00 16.42 161 TRP B C 1
ATOM 2732 O O . TRP B 1 125 ? -5.754 86.092 41.048 1.00 16.49 161 TRP B O 1
ATOM 2743 N N . ASP B 1 126 ? -5.406 87.760 42.523 1.00 12.77 162 ASP B N 1
ATOM 2744 C CA . ASP B 1 126 ? -6.698 87.584 43.170 1.00 16.15 162 ASP B CA 1
ATOM 2745 C C . ASP B 1 126 ? -7.788 88.158 42.269 1.00 14.31 162 ASP B C 1
ATOM 2746 O O . ASP B 1 126 ? -8.038 89.365 42.259 1.00 10.59 162 ASP B O 1
ATOM 2751 N N . ALA B 1 127 ? -8.436 87.283 41.510 1.00 13.78 163 ALA B N 1
ATOM 2752 C CA . ALA B 1 127 ? -9.461 87.698 40.568 1.00 16.11 163 ALA B CA 1
ATOM 2753 C C . ALA B 1 127 ? -10.859 87.632 41.177 1.00 18.56 163 ALA B C 1
ATOM 2754 O O . ALA B 1 127 ? -11.849 87.735 40.461 1.00 19.19 163 ALA B O 1
ATOM 2756 N N . SER B 1 128 ? -10.934 87.461 42.497 1.00 16.17 164 SER B N 1
ATOM 2757 C CA . SER B 1 128 ? -12.226 87.349 43.177 1.00 16.80 164 SER B CA 1
ATOM 2758 C C . SER B 1 128 ? -12.930 88.696 43.366 1.00 18.59 164 SER B C 1
ATOM 2759 O O . SER B 1 128 ? -12.328 89.759 43.186 1.00 16.24 164 SER B O 1
ATOM 2762 N N . VAL B 1 129 ? -14.208 88.649 43.746 1.00 16.54 165 VAL B N 1
ATOM 2763 C CA . VAL B 1 129 ? -14.979 89.859 44.026 1.00 16.14 165 VAL B CA 1
ATOM 2764 C C . VAL B 1 129 ? -14.636 90.469 45.373 1.00 15.76 165 VAL B C 1
ATOM 2765 O O . VAL B 1 129 ? -15.244 91.459 45.789 1.00 19.66 165 VAL B O 1
ATOM 2769 N N . SER B 1 130 ? -13.674 89.877 46.070 1.00 12.88 166 SER B N 1
ATOM 2770 C CA . SER B 1 130 ? -13.279 90.407 47.365 1.00 14.04 166 SER B CA 1
ATOM 2771 C C . SER B 1 130 ? -11.795 90.768 47.432 1.00 13.41 166 SER B C 1
ATOM 2772 O O . SER B 1 130 ? -11.229 90.861 48.519 1.00 14.22 166 SER B O 1
ATOM 2775 N N . ASN B 1 131 ? -11.161 90.960 46.278 1.00 9.93 167 ASN B N 1
ATOM 2776 C CA . ASN B 1 131 ? -9.818 91.534 46.259 1.00 9.87 167 ASN B CA 1
ATOM 2777 C C . ASN B 1 131 ? -9.911 92.973 46.764 1.00 10.23 167 ASN B C 1
ATOM 2778 O O . ASN B 1 131 ? -10.477 93.822 46.089 1.00 8.39 167 ASN B O 1
ATOM 2783 N N . PRO B 1 132 ? -9.352 93.260 47.951 1.00 7.68 168 PRO B N 1
ATOM 2784 C CA . PRO B 1 132 ? -9.614 94.559 48.580 1.00 8.19 168 PRO B CA 1
ATOM 2785 C C . PRO B 1 132 ? -8.893 95.717 47.890 1.00 6.90 168 PRO B C 1
ATOM 2786 O O . PRO B 1 132 ? -9.179 96.872 48.201 1.00 10.07 168 PRO B O 1
ATOM 2790 N N . GLN B 1 133 ? -7.980 95.418 46.971 1.00 5.48 169 GLN B N 1
ATOM 2791 C CA . GLN B 1 133 ? -7.320 96.471 46.205 1.00 8.07 169 GLN B CA 1
ATOM 2792 C C . GLN B 1 133 ? -7.975 96.679 44.845 1.00 6.98 169 GLN B C 1
ATOM 2793 O O . GLN B 1 133 ? -7.630 97.618 44.133 1.00 6.15 169 GLN B O 1
ATOM 2799 N N . ASN B 1 134 ? -8.919 95.810 44.488 1.00 5.46 170 ASN B N 1
ATOM 2800 C CA . ASN B 1 134 ? -9.528 95.845 43.147 1.00 4.47 170 ASN B CA 1
ATOM 2801 C C . ASN B 1 134 ? -11.030 96.096 43.143 1.00 5.46 170 ASN B C 1
ATOM 2802 O O . ASN B 1 134 ? -11.658 95.999 42.099 1.00 6.38 170 ASN B O 1
ATOM 2807 N N . VAL B 1 135 ? -11.623 96.391 44.298 1.00 4.97 171 VAL B N 1
ATOM 2808 C CA . VAL B 1 135 ? -13.076 96.507 44.376 1.00 4.83 171 VAL B CA 1
ATOM 2809 C C . VAL B 1 135 ? -13.464 97.721 45.205 1.00 5.33 171 VAL B C 1
ATOM 2810 O O . VAL B 1 135 ? -12.940 97.920 46.314 1.00 6.62 171 VAL B O 1
ATOM 2814 N N . VAL B 1 136 ? -14.364 98.530 44.642 1.00 5.46 172 VAL B N 1
ATOM 2815 C CA . VAL B 1 136 ? -14.936 99.701 45.308 1.00 5.32 172 VAL B CA 1
ATOM 2816 C C . VAL B 1 136 ? -16.466 99.627 45.351 1.00 7.09 172 VAL B C 1
ATOM 2817 O O . VAL B 1 136 ? -17.085 98.788 44.693 1.00 6.98 172 VAL B O 1
ATOM 2821 N N . THR B 1 137 ? -17.071 100.513 46.134 1.00 5.02 173 THR B N 1
ATOM 2822 C CA . THR B 1 137 ? -18.519 100.686 46.109 1.00 4.84 173 THR B CA 1
ATOM 2823 C C . THR B 1 137 ? -18.866 101.516 44.882 1.00 6.03 173 THR B C 1
ATOM 2824 O O . THR B 1 137 ? -18.468 102.680 44.775 1.00 5.83 173 THR B O 1
ATOM 2828 N N . GLN B 1 138 ? -19.583 100.909 43.942 1.00 5.26 174 GLN B N 1
ATOM 2829 C CA . GLN B 1 138 ? -19.895 101.555 42.673 1.00 4.85 174 GLN B CA 1
ATOM 2830 C C . GLN B 1 138 ? -21.398 101.537 42.427 1.00 5.27 174 GLN B C 1
ATOM 2831 O O . GLN B 1 138 ? -22.068 100.536 42.687 1.00 7.36 174 GLN B O 1
ATOM 2837 N N . THR B 1 139 ? -21.938 102.635 41.926 1.00 4.95 175 THR B N 1
ATOM 2838 C CA . THR B 1 139 ? -23.379 102.666 41.671 1.00 4.87 175 THR B CA 1
ATOM 2839 C C . THR B 1 139 ? -23.731 101.591 40.648 1.00 6.36 175 THR B C 1
ATOM 2840 O O . THR B 1 139 ? -22.936 101.292 39.754 1.00 7.02 175 THR B O 1
ATOM 2844 N N . ALA B 1 140 ? -24.920 101.007 40.783 1.00 5.61 176 ALA B N 1
ATOM 2845 C CA . ALA B 1 140 ? -25.355 99.993 39.840 1.00 6.40 176 ALA B CA 1
ATOM 2846 C C . ALA B 1 140 ? -25.355 100.547 38.419 1.00 5.68 176 ALA B C 1
ATOM 2847 O O . ALA B 1 140 ? -24.948 99.872 37.478 1.00 8.05 176 ALA B O 1
ATOM 2849 N N . HIS B 1 141 ? -25.805 101.785 38.258 1.00 5.78 177 HIS B N 1
ATOM 2850 C CA . HIS B 1 141 ? -25.840 102.353 36.924 1.00 5.37 177 HIS B CA 1
ATOM 2851 C C . HIS B 1 141 ? -24.445 102.465 36.309 1.00 8.19 177 HIS B C 1
ATOM 2852 O O . HIS B 1 141 ? -24.230 102.102 35.150 1.00 9.21 177 HIS B O 1
ATOM 2859 N N . SER B 1 142 ? -23.500 102.991 37.077 1.00 3.97 178 SER B N 1
ATOM 2860 C CA . SER B 1 142 ? -22.182 103.232 36.504 1.00 6.68 178 SER B CA 1
ATOM 2861 C C . SER B 1 142 ? -21.361 101.953 36.343 1.00 8.43 178 SER B C 1
ATOM 2862 O O . SER B 1 142 ? -20.472 101.890 35.496 1.00 9.38 178 SER B O 1
ATOM 2865 N N . ASN B 1 143 ? -21.659 100.938 37.150 1.00 5.93 179 ASN B N 1
ATOM 2866 C CA . ASN B 1 143 ? -21.064 99.628 36.974 1.00 6.81 179 ASN B CA 1
ATOM 2867 C C . ASN 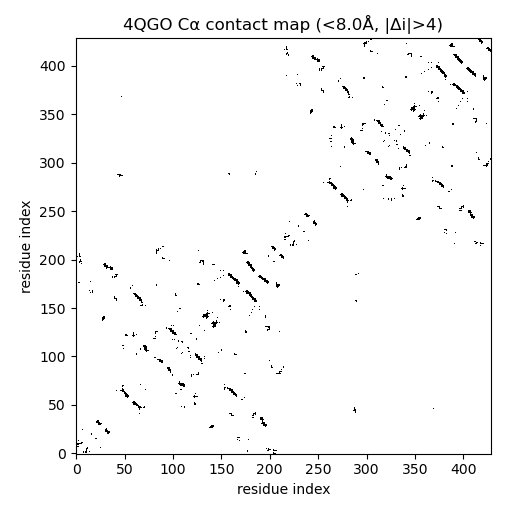B 1 143 ? -21.601 98.940 35.726 1.00 7.74 179 ASN B C 1
ATOM 2868 O O . ASN B 1 143 ? -20.835 98.465 34.897 1.00 9.17 179 ASN B O 1
ATOM 2873 N N . GLN B 1 144 ? -22.928 98.949 35.578 1.00 7.34 180 GLN B N 1
ATOM 2874 C CA . GLN B 1 144 ? -23.612 98.023 34.667 1.00 7.93 180 GLN B CA 1
ATOM 2875 C C . GLN B 1 144 ? -23.889 98.518 33.255 1.00 8.74 180 GLN B C 1
ATOM 2876 O O . GLN B 1 144 ? -23.995 97.708 32.333 1.00 11.17 180 GLN B O 1
ATOM 2882 N N A SER B 1 145 ? -24.029 99.824 33.074 0.62 8.13 181 SER B N 1
ATOM 2883 N N B SER B 1 145 ? -24.011 99.831 33.078 0.38 8.13 181 SER B N 1
ATOM 2884 C CA A SE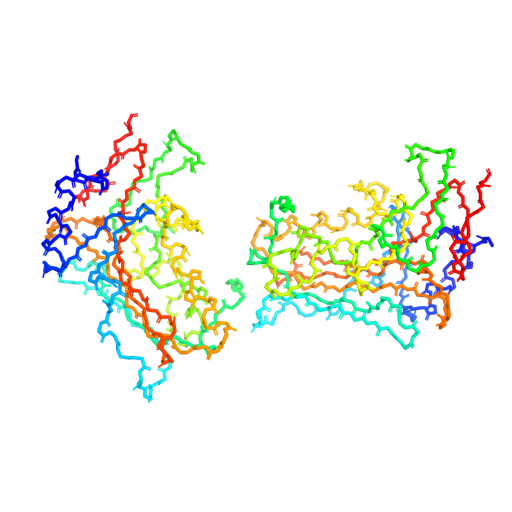R B 1 145 ? -24.473 100.289 31.765 0.62 10.62 181 SER B CA 1
ATOM 2885 C CA B SER B 1 145 ? -24.403 100.392 31.778 0.38 10.82 181 SER B CA 1
ATOM 2886 C C A SER B 1 145 ? -23.477 99.955 30.672 0.62 11.42 181 SER B C 1
ATOM 2887 C C B SER B 1 145 ? -23.454 99.983 30.648 0.38 11.42 181 SER B C 1
ATOM 2888 O O A SER B 1 145 ? -22.307 100.347 30.730 0.62 9.99 181 SER B O 1
ATOM 2889 O O B SER B 1 145 ? -22.274 100.345 30.661 0.38 10.12 181 SER B O 1
ATOM 2894 N N . ASN B 1 146 ? -23.976 99.225 29.679 1.00 15.08 182 ASN B N 1
ATOM 2895 C CA . ASN B 1 146 ? -23.182 98.749 28.548 1.00 12.41 182 ASN B CA 1
ATOM 2896 C C . ASN B 1 146 ? -23.637 99.380 27.226 1.00 13.06 182 ASN B C 1
ATOM 2897 O O . ASN B 1 146 ? -23.300 98.894 26.146 1.00 16.54 182 ASN B O 1
ATOM 2902 N N . GLN B 1 147 ? -24.419 100.450 27.302 1.00 16.25 183 GLN B N 1
ATOM 2903 C CA . GLN B 1 147 ? -24.939 101.069 26.082 1.00 22.84 183 GLN B CA 1
ATOM 2904 C C . GLN B 1 147 ? -24.157 102.290 25.589 1.00 29.58 183 GLN B C 1
ATOM 2905 O O . GLN B 1 147 ? -23.683 103.108 26.380 1.00 19.86 183 GLN B O 1
ATOM 2911 N N . LYS B 1 148 ? -24.045 102.409 24.270 1.00 23.06 184 LYS B N 1
ATOM 2912 C CA . LYS B 1 148 ? -23.285 103.479 23.642 1.00 22.48 184 LYS B CA 1
ATOM 2913 C C . LYS B 1 148 ? -23.902 104.847 23.931 1.00 18.06 184 LYS B C 1
ATOM 2914 O O . LYS B 1 148 ? -23.200 105.860 24.009 1.00 16.10 184 LYS B O 1
ATOM 2920 N N . ILE B 1 149 ? -25.218 104.857 24.110 1.00 20.14 185 ILE B N 1
ATOM 2921 C CA . ILE B 1 149 ? -25.968 106.096 24.273 1.00 19.56 185 ILE B CA 1
ATOM 2922 C C . ILE B 1 149 ? -25.927 106.636 25.707 1.00 16.19 185 ILE B C 1
ATOM 2923 O O . ILE B 1 149 ? -26.088 107.832 25.940 1.00 20.91 185 ILE B O 1
ATOM 2928 N N . ASN B 1 150 ? -25.702 105.752 26.672 1.00 13.67 186 ASN B N 1
ATOM 2929 C CA . ASN B 1 150 ? -25.706 106.131 28.078 1.00 11.23 186 ASN B CA 1
ATOM 2930 C C . ASN B 1 150 ? -24.756 105.181 28.774 1.00 17.12 186 ASN B C 1
ATOM 2931 O O . ASN B 1 150 ? -25.153 104.128 29.278 1.00 17.19 186 ASN B O 1
ATOM 2936 N N . ARG B 1 151 ? -23.492 105.575 28.788 1.00 10.58 187 ARG B N 1
ATOM 2937 C CA . ARG B 1 151 ? -22.396 104.653 29.034 1.00 7.25 187 ARG B CA 1
ATOM 2938 C C . ARG B 1 151 ? -22.073 104.470 30.504 1.00 9.58 187 ARG B C 1
ATOM 2939 O O . ARG B 1 151 ? -22.174 105.397 31.303 1.00 11.34 187 ARG B O 1
ATOM 2947 N N . GLY B 1 152 ? -21.697 103.247 30.853 1.00 9.17 188 GLY B N 1
ATOM 2948 C CA . GLY B 1 152 ? -21.099 102.971 32.147 1.00 8.29 188 GLY B CA 1
ATOM 2949 C C . GLY B 1 152 ? -19.752 102.288 31.966 1.00 7.73 188 GLY B C 1
ATOM 2950 O O . GLY B 1 152 ? -19.228 102.178 30.851 1.00 8.07 188 GLY B O 1
ATOM 2951 N N . GLN B 1 153 ? -19.183 101.822 33.069 1.00 5.75 189 GLN B N 1
ATOM 2952 C CA . GLN B 1 153 ? -17.896 101.162 32.973 1.00 5.05 189 GLN B CA 1
ATOM 2953 C C . GLN B 1 153 ? -17.971 99.888 32.122 1.00 7.20 189 GLN B C 1
ATOM 2954 O O . GLN B 1 153 ? -17.015 99.569 31.405 1.00 6.91 189 GLN B O 1
ATOM 2960 N N . ASN B 1 154 ? -19.100 99.175 32.179 1.00 6.20 190 ASN B N 1
ATOM 2961 C CA . ASN B 1 154 ? -19.262 97.986 31.350 1.00 6.51 190 ASN B CA 1
ATOM 2962 C C . ASN B 1 154 ? -19.058 98.285 29.865 1.00 6.65 190 ASN B C 1
ATOM 2963 O O . ASN B 1 154 ? -18.476 97.482 29.139 1.00 6.79 190 ASN B O 1
ATOM 2968 N N . TYR B 1 155 ? -19.517 99.454 29.414 1.00 5.24 191 TYR B N 1
ATOM 2969 C CA . TYR B 1 155 ? -19.382 99.805 28.005 1.00 4.92 191 TYR B CA 1
ATOM 2970 C C . TYR B 1 155 ? -17.911 99.847 27.584 1.00 6.08 191 TYR B C 1
ATOM 2971 O O . TYR B 1 155 ? -17.538 99.340 26.525 1.00 8.36 191 TYR B O 1
ATOM 2980 N N . TYR B 1 156 ? -17.092 100.497 28.405 1.00 6.56 192 TYR B N 1
ATOM 2981 C CA . TYR B 1 156 ? -15.670 100.629 28.121 1.00 5.83 192 TYR B CA 1
ATOM 2982 C C . TYR B 1 156 ? -14.934 99.302 28.264 1.00 6.92 192 TYR B C 1
ATOM 2983 O O . TYR B 1 156 ? -14.044 98.989 27.459 1.00 6.03 192 TYR B O 1
ATOM 2992 N N . GLU B 1 157 ? -15.323 98.515 29.262 1.00 6.24 193 GLU B N 1
ATOM 2993 C CA . GLU B 1 157 ? -14.793 97.150 29.386 1.00 7.67 193 GLU B CA 1
ATOM 2994 C C . GLU B 1 157 ? -15.114 96.304 28.155 1.00 7.38 193 GLU B C 1
ATOM 2995 O O . GLU B 1 157 ? -14.279 95.515 27.713 1.00 7.36 193 GLU B O 1
ATOM 3001 N N . SER B 1 158 ? -16.306 96.484 27.592 1.00 7.70 194 SER B N 1
ATOM 3002 C CA . SER B 1 158 ? -16.660 95.784 26.365 1.00 6.51 194 SER B CA 1
ATOM 3003 C C . SER B 1 158 ? -15.772 96.189 25.197 1.00 8.37 194 SER B C 1
ATOM 3004 O O . SER B 1 158 ? -15.377 95.340 24.399 1.00 7.89 194 SER B O 1
ATOM 3007 N N . LEU B 1 159 ? -15.432 97.470 25.092 1.00 7.37 195 LEU B N 1
ATOM 3008 C CA . LEU B 1 159 ? -14.512 97.889 24.037 1.00 7.44 195 LEU B CA 1
ATOM 3009 C C . LEU B 1 159 ? -13.158 97.203 24.198 1.00 5.63 195 LEU B C 1
ATOM 3010 O O . LEU B 1 159 ? -12.568 96.736 23.224 1.00 7.67 195 LEU B O 1
ATOM 3015 N N . VAL B 1 160 ? -12.664 97.143 25.433 1.00 5.39 196 VAL B N 1
ATOM 3016 C CA . VAL B 1 160 ? -11.357 96.547 25.691 1.00 6.48 196 VAL B CA 1
ATOM 3017 C C . VAL B 1 160 ? -11.401 95.036 25.431 1.00 6.35 196 VAL B C 1
ATOM 3018 O O . VAL B 1 160 ? -10.505 94.462 24.804 1.00 7.89 196 VAL B O 1
ATOM 3022 N N . ARG B 1 161 ? -12.461 94.394 25.910 1.00 6.60 197 ARG B N 1
ATOM 3023 C CA . ARG B 1 161 ? -12.643 92.963 25.713 1.00 6.28 197 ARG B CA 1
ATOM 3024 C C . ARG B 1 161 ? -12.688 92.605 24.241 1.00 6.96 197 ARG B C 1
ATOM 3025 O O . ARG B 1 161 ? -12.049 91.634 23.796 1.00 8.77 197 ARG B O 1
ATOM 3033 N N . LYS B 1 162 ? -13.444 93.383 23.477 1.00 7.31 198 LYS B N 1
ATOM 3034 C CA . LYS B 1 162 ? -13.562 93.103 22.055 1.00 8.77 198 LYS B CA 1
ATOM 3035 C C . LYS B 1 162 ? -12.229 93.294 21.335 1.00 9.37 198 LYS B C 1
ATOM 3036 O O . LYS B 1 162 ? -11.898 92.532 20.419 1.00 11.36 198 LYS B O 1
ATOM 3042 N N . ALA B 1 163 ? -11.447 94.285 21.759 1.00 6.73 199 ALA B N 1
ATOM 3043 C CA . ALA B 1 163 ? -10.116 94.484 21.196 1.00 8.22 199 ALA B CA 1
ATOM 3044 C C . ALA B 1 163 ? -9.202 93.296 21.483 1.00 9.34 199 ALA B C 1
ATOM 3045 O O . ALA B 1 163 ? -8.523 92.794 20.585 1.00 10.93 199 ALA B O 1
ATOM 3047 N N . VAL B 1 164 ? -9.165 92.860 22.739 1.00 7.80 200 VAL B N 1
ATOM 3048 C CA . VAL B 1 164 ? -8.344 91.713 23.103 1.00 9.31 200 VAL B CA 1
ATOM 3049 C C . VAL B 1 164 ? -8.762 90.474 22.313 1.00 9.92 200 VAL B C 1
ATOM 3050 O O . VAL B 1 164 ? -7.914 89.670 21.895 1.00 10.09 200 VAL B O 1
ATOM 3054 N N . ASP B 1 165 ? -10.063 90.342 22.079 1.00 9.53 201 ASP B N 1
ATOM 3055 C CA . ASP B 1 165 ? -10.590 89.206 21.337 1.00 9.10 201 ASP B CA 1
ATOM 3056 C C . ASP B 1 165 ? -10.246 89.272 19.841 1.00 13.99 201 ASP B C 1
ATOM 3057 O O . ASP B 1 165 ? -10.377 88.274 19.121 1.00 17.83 201 ASP B O 1
ATOM 3062 N N A GLN B 1 166 ? -9.837 90.457 19.389 0.54 10.85 202 GLN B N 1
ATOM 3063 N N B GLN B 1 166 ? -9.783 90.428 19.376 0.46 10.98 202 GLN B N 1
ATOM 3064 C CA A GLN B 1 166 ? -9.320 90.659 18.035 0.54 11.43 202 GLN B CA 1
ATOM 3065 C CA B GLN B 1 166 ? -9.234 90.533 18.023 0.46 11.38 202 GLN B CA 1
ATOM 3066 C C A GLN B 1 166 ? -7.798 90.539 18.035 0.54 10.11 202 GLN B C 1
ATOM 3067 C C B GLN B 1 166 ? -7.704 90.450 18.054 0.46 10.40 202 GLN B C 1
ATOM 3068 O O A GLN B 1 166 ? -7.137 90.952 17.080 0.54 14.02 202 GLN B O 1
ATOM 3069 O O B GLN B 1 166 ? -7.026 90.881 17.120 0.46 13.56 202 GLN B O 1
ATOM 3080 N N A ASN B 1 167 ? -7.257 89.999 19.128 0.54 9.47 203 ASN B N 1
ATOM 3081 N N B ASN B 1 167 ? -7.179 89.888 19.142 0.46 9.41 203 ASN B N 1
ATOM 3082 C CA A ASN B 1 167 ? -5.822 89.733 19.287 0.54 11.02 203 ASN B CA 1
ATOM 3083 C CA B ASN B 1 167 ? -5.739 89.709 19.352 0.46 10.97 203 ASN B CA 1
ATOM 3084 C C A ASN B 1 167 ? -4.956 90.962 19.542 0.54 12.27 203 ASN B C 1
ATOM 3085 C C B ASN B 1 167 ? -4.955 91.015 19.423 0.46 12.06 203 ASN B C 1
ATOM 3086 O O A ASN B 1 167 ? -3.734 90.908 19.410 0.54 11.23 203 ASN B O 1
ATOM 3087 O O B ASN B 1 167 ? -3.794 91.079 19.023 0.46 15.89 203 ASN B O 1
ATOM 3096 N N . LYS B 1 168 ? -5.587 92.061 19.938 1.00 9.24 204 LYS B N 1
ATOM 3097 C CA . LYS B 1 168 ? -4.854 93.278 20.216 1.00 7.60 204 LYS B CA 1
ATOM 3098 C C . LYS B 1 168 ? -4.218 93.233 21.604 1.00 10.21 204 LYS B C 1
ATOM 3099 O O . LYS B 1 168 ? -4.696 92.543 22.507 1.00 11.32 204 LYS B O 1
ATOM 3105 N N . ARG B 1 169 ? -3.106 93.939 21.747 1.00 8.76 205 ARG B N 1
ATOM 3106 C CA . ARG B 1 169 ? -2.480 94.162 23.046 1.00 8.87 205 ARG B CA 1
ATOM 3107 C C . ARG B 1 169 ? -2.991 95.499 23.562 1.00 8.67 205 ARG B C 1
ATOM 3108 O O . ARG B 1 169 ? -2.854 96.518 22.884 1.00 8.52 205 ARG B O 1
ATOM 3116 N N . VAL B 1 170 ? -3.577 95.500 24.751 1.00 6.83 206 VAL B N 1
ATOM 3117 C CA . VAL B 1 170 ? -4.181 96.722 25.283 1.00 6.56 206 VAL B CA 1
ATOM 3118 C C . VAL B 1 170 ? -3.555 97.105 26.627 1.00 7.09 206 VAL B C 1
ATOM 3119 O O . VAL B 1 170 ? -3.643 96.358 27.605 1.00 7.47 206 VAL B O 1
ATOM 3123 N N . ARG B 1 171 ? -2.893 98.257 26.648 1.00 5.69 207 ARG B N 1
ATOM 3124 C CA . ARG B 1 171 ? -2.415 98.860 27.886 1.00 6.67 207 ARG B CA 1
ATOM 3125 C C . ARG B 1 171 ? -3.601 99.581 28.527 1.00 6.58 207 ARG B C 1
ATOM 3126 O O . ARG B 1 171 ? -4.320 100.308 27.852 1.00 6.66 207 ARG B O 1
ATOM 3134 N N . TYR B 1 172 ? -3.792 99.381 29.831 1.00 4.60 208 TYR B N 1
ATOM 3135 C CA . TYR B 1 172 ? -5.039 99.745 30.509 1.00 3.37 208 TYR B CA 1
ATOM 3136 C C . TYR B 1 172 ? -4.728 100.306 31.887 1.00 7.06 208 TYR B C 1
ATOM 3137 O O . TYR B 1 172 ? -3.878 99.770 32.599 1.00 5.97 208 TYR B O 1
ATOM 3146 N N . ARG B 1 173 ? -5.407 101.384 32.272 1.00 5.21 209 ARG B N 1
ATOM 3147 C CA . ARG B 1 173 ? -5.189 102.000 33.576 1.00 4.12 209 ARG B CA 1
ATOM 3148 C C . ARG B 1 173 ? -6.513 102.482 34.133 1.00 3.73 209 ARG B C 1
ATOM 3149 O O . ARG B 1 173 ? -7.233 103.223 33.462 1.00 7.22 209 ARG B O 1
ATOM 3157 N N . VAL B 1 174 ? -6.855 102.025 35.331 1.00 5.16 210 VAL B N 1
ATOM 3158 C CA . VAL B 1 174 ? -8.130 102.334 35.956 1.00 4.04 210 VAL B CA 1
ATOM 3159 C C . VAL B 1 174 ? -7.860 102.943 37.322 1.00 3.95 210 VAL B C 1
ATOM 3160 O O . VAL B 1 174 ? -7.183 102.334 38.156 1.00 6.12 210 VAL B O 1
ATOM 3164 N N . THR B 1 175 ? -8.349 104.164 37.544 1.00 4.64 211 THR B N 1
ATOM 3165 C CA . THR B 1 175 ? -8.040 104.889 38.772 1.00 5.74 211 THR B CA 1
ATOM 3166 C C . THR B 1 175 ? -9.307 105.437 39.392 1.00 6.87 211 THR B C 1
ATOM 3167 O O . THR B 1 175 ? -9.944 106.314 38.815 1.00 6.28 211 THR B O 1
ATOM 3171 N N . PRO B 1 176 ? -9.691 104.929 40.568 1.00 5.53 212 PRO B N 1
ATOM 3172 C CA . PRO B 1 176 ? -10.782 105.565 41.306 1.00 5.79 212 PRO B CA 1
ATOM 3173 C C . PRO B 1 176 ? -10.373 106.985 41.685 1.00 6.15 212 PRO B C 1
ATOM 3174 O O . PRO B 1 176 ? -9.240 107.199 42.124 1.00 7.39 212 PRO B O 1
ATOM 3178 N N . LEU B 1 177 ? -11.270 107.943 41.488 1.00 6.28 213 LEU B N 1
ATOM 3179 C CA . LEU B 1 177 ? -11.005 109.345 41.842 1.00 6.11 213 LEU B CA 1
ATOM 3180 C C . LEU B 1 177 ? -11.743 109.723 43.125 1.00 5.80 213 LEU B C 1
ATOM 3181 O O . LEU B 1 177 ? -12.942 109.467 43.251 1.00 6.06 213 LEU B O 1
ATOM 3186 N N . TYR B 1 178 ? -11.013 110.325 44.066 1.00 6.39 214 TYR B N 1
ATOM 3187 C CA . TYR B 1 178 ? -11.542 110.730 45.369 1.00 7.87 214 TYR B CA 1
ATOM 3188 C C . TYR B 1 178 ? -11.491 112.256 45.485 1.00 8.57 214 TYR B C 1
ATOM 3189 O O . TYR B 1 178 ? -10.532 112.876 45.018 1.00 10.53 214 TYR B O 1
ATOM 3198 N N . ARG B 1 179 ? -12.518 112.853 46.094 1.00 8.33 215 ARG B N 1
ATOM 3199 C CA . ARG B 1 179 ? -12.574 114.313 46.266 1.00 9.20 215 ARG B CA 1
ATOM 3200 C C . ARG B 1 179 ? -11.506 114.828 47.222 1.00 11.16 215 ARG B C 1
ATOM 3201 O O . ARG B 1 179 ? -11.021 115.953 47.084 1.00 13.12 215 ARG B O 1
ATOM 3209 N N . ASN B 1 180 ? -11.175 114.002 48.205 1.00 9.82 216 ASN B N 1
ATOM 3210 C CA . ASN B 1 180 ? -10.315 114.404 49.311 1.00 10.83 216 ASN B CA 1
ATOM 3211 C C . ASN B 1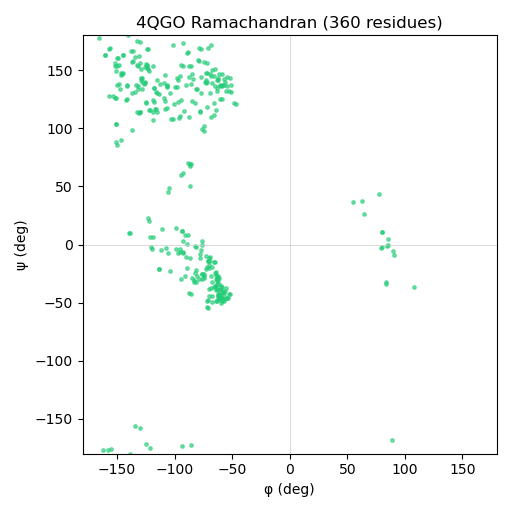 180 ? -9.835 113.170 50.068 1.00 13.71 216 ASN B C 1
ATOM 3212 O O . ASN B 1 180 ? -10.236 112.048 49.751 1.00 13.05 216 ASN B O 1
ATOM 3217 N N . ASP B 1 181 ? -9.002 113.378 51.083 1.00 12.71 217 ASP B N 1
ATOM 3218 C CA . ASP B 1 181 ? -8.397 112.268 51.819 1.00 10.21 217 ASP B CA 1
ATOM 3219 C C . ASP B 1 181 ? -9.314 111.583 52.833 1.00 11.80 217 ASP B C 1
ATOM 3220 O O . ASP B 1 181 ? -8.937 110.553 53.407 1.00 16.28 217 ASP B O 1
ATOM 3225 N N . THR B 1 182 ? -10.495 112.135 53.076 1.00 9.81 218 THR B N 1
ATOM 3226 C CA . THR B 1 182 ? -11.391 111.549 54.069 1.00 10.05 218 THR B CA 1
ATOM 3227 C C . THR B 1 182 ? -12.588 110.801 53.471 1.00 10.09 218 THR B C 1
ATOM 3228 O O . THR B 1 182 ? -13.344 110.150 54.196 1.00 12.51 218 THR B O 1
ATOM 3232 N N . ASP B 1 183 ? -12.771 110.892 52.155 1.00 11.28 219 ASP B N 1
ATOM 3233 C CA . ASP B 1 183 ? -13.843 110.148 51.503 1.00 7.46 219 ASP B CA 1
ATOM 3234 C C . ASP B 1 183 ? -13.551 108.644 51.520 1.00 8.94 219 ASP B C 1
ATOM 3235 O O . ASP B 1 183 ? -12.399 108.220 51.419 1.00 11.81 219 ASP B O 1
ATOM 3240 N N . LEU B 1 184 ? -14.614 107.854 51.622 1.00 9.09 220 LEU B N 1
ATOM 3241 C CA . LEU B 1 184 ? -14.513 106.407 51.520 1.00 9.49 220 LEU B CA 1
ATOM 3242 C C . LEU B 1 184 ? -14.785 105.903 50.099 1.00 8.13 220 LEU B C 1
ATOM 3243 O O . LEU B 1 184 ? -14.226 104.886 49.696 1.00 8.71 220 LEU B O 1
ATOM 3248 N N . VAL B 1 185 ? -15.620 106.627 49.354 1.00 8.48 221 VAL B N 1
ATOM 3249 C CA . VAL B 1 185 ? -16.138 106.155 48.066 1.00 7.38 221 VAL B CA 1
ATOM 3250 C C . VAL B 1 185 ? -15.676 107.091 46.956 1.00 7.69 221 VAL B C 1
ATOM 3251 O O . VAL B 1 185 ? -15.746 108.307 47.109 1.00 8.42 221 VAL B O 1
ATOM 3255 N N . PRO B 1 186 ? -15.201 106.533 45.831 1.00 5.82 222 PRO B N 1
ATOM 3256 C CA . PRO B 1 186 ? -14.734 107.413 44.753 1.00 5.30 222 PRO B CA 1
ATOM 3257 C C . PRO B 1 186 ? -15.912 108.073 44.063 1.00 6.65 222 PRO B C 1
ATOM 3258 O O . PRO B 1 186 ? -16.990 107.486 43.979 1.00 6.45 222 PRO B O 1
ATOM 3262 N N . PHE B 1 187 ? -15.724 109.295 43.581 1.00 5.47 223 PHE B N 1
ATOM 3263 C CA . PHE B 1 187 ? -16.828 109.987 42.928 1.00 4.44 223 PHE B CA 1
ATOM 3264 C C . PHE B 1 187 ? -16.857 109.696 41.437 1.00 6.99 223 PHE B C 1
ATOM 3265 O O . PHE B 1 187 ? -17.821 110.037 40.753 1.00 5.57 223 PHE B O 1
ATOM 3273 N N . ALA B 1 188 ? -15.793 109.074 40.934 1.00 6.98 224 ALA B N 1
ATOM 3274 C CA . ALA B 1 188 ? -15.734 108.689 39.532 1.00 6.58 224 ALA B CA 1
ATOM 3275 C C . ALA B 1 188 ? -14.681 107.630 39.328 1.00 5.17 224 ALA B C 1
ATOM 3276 O O . ALA B 1 188 ? -13.791 107.460 40.164 1.00 6.34 224 ALA B O 1
ATOM 3278 N N A MET B 1 189 ? -14.779 106.928 38.207 0.68 5.48 225 MET B N 1
ATOM 3279 N N B MET B 1 189 ? -14.772 106.933 38.203 0.32 5.47 225 MET B N 1
ATOM 3280 C CA A MET B 1 189 ? -13.773 105.951 37.824 0.68 4.20 225 MET B CA 1
ATOM 3281 C CA B MET B 1 189 ? -13.767 105.953 37.830 0.32 4.25 225 MET B CA 1
ATOM 3282 C C A MET B 1 189 ? -13.078 106.411 36.550 0.68 4.62 225 MET B C 1
ATOM 3283 C C B MET B 1 189 ? -13.073 106.391 36.546 0.32 4.67 225 MET B C 1
ATOM 3284 O O A MET B 1 189 ? -13.716 106.571 35.516 0.68 5.33 225 MET B O 1
ATOM 3285 O O B MET B 1 189 ? -13.708 106.515 35.501 0.32 5.36 225 MET B O 1
ATOM 3294 N N . HIS B 1 190 ? -11.768 106.635 36.630 1.00 5.29 226 HIS B N 1
ATOM 3295 C CA . HIS B 1 190 ? -10.990 107.074 35.477 1.00 5.05 226 HIS B CA 1
ATOM 3296 C C . HIS B 1 190 ? -10.515 105.852 34.700 1.00 5.46 226 HIS B C 1
ATOM 3297 O O . HIS B 1 190 ? -9.819 105.005 35.268 1.00 5.84 226 HIS B O 1
ATOM 3304 N N . LEU B 1 191 ? -10.932 105.715 33.438 1.00 4.94 227 LEU B N 1
ATOM 3305 C CA . LEU B 1 191 ? -10.524 104.583 32.603 1.00 3.89 227 LEU B CA 1
ATOM 3306 C C . LEU B 1 191 ? -9.693 105.061 31.426 1.00 5.17 227 LEU B C 1
ATOM 3307 O O . LEU B 1 191 ? -10.112 105.977 30.716 1.00 6.25 227 LEU B O 1
ATOM 3312 N N . GLU B 1 192 ? -8.537 104.437 31.194 1.00 4.97 228 GLU B N 1
ATOM 3313 C CA . GLU B 1 192 ? -7.669 104.794 30.082 1.00 4.06 228 GLU B CA 1
ATOM 3314 C C . GLU B 1 192 ? -7.246 103.522 29.386 1.00 5.73 228 GLU B C 1
ATOM 3315 O O . GLU B 1 192 ? -6.897 102.543 30.049 1.00 5.60 228 GLU B O 1
ATOM 3321 N N . ALA B 1 193 ? -7.258 103.527 28.058 1.00 5.28 229 ALA B N 1
ATOM 3322 C CA . ALA B 1 193 ? -6.847 102.346 27.304 1.00 4.23 229 ALA B CA 1
ATOM 3323 C C . ALA B 1 193 ? -6.165 102.740 26.001 1.00 5.51 229 ALA B C 1
ATOM 3324 O O . ALA B 1 193 ? -6.523 103.742 25.381 1.00 7.92 229 ALA B O 1
ATOM 3326 N N . LYS B 1 194 ? -5.205 101.929 25.572 1.00 6.16 230 LYS B N 1
ATOM 3327 C CA . LYS B 1 194 ? -4.505 102.162 24.312 1.00 6.92 230 LYS B CA 1
ATOM 3328 C C . LYS B 1 194 ? -4.049 100.816 23.778 1.00 7.72 230 LYS B C 1
ATOM 3329 O O . LYS B 1 194 ? -3.390 100.069 24.488 1.00 6.47 230 LYS B O 1
ATOM 3335 N N . SER B 1 195 ? -4.404 100.493 22.539 1.00 6.79 231 SER B N 1
ATOM 3336 C CA . SER B 1 195 ? -3.868 99.287 21.915 1.00 6.57 231 SER B CA 1
ATOM 3337 C C . SER B 1 195 ? -2.515 99.558 21.254 1.00 7.16 231 SER B C 1
ATOM 3338 O O . SER B 1 195 ? -2.224 100.688 20.857 1.00 10.41 231 SER B O 1
ATOM 3341 N N . GLN B 1 196 ? -1.697 98.512 21.152 1.00 7.48 232 GLN B N 1
ATOM 3342 C CA . GLN B 1 196 ? -0.399 98.606 20.487 1.00 9.97 232 GLN B CA 1
ATOM 3343 C C . GLN B 1 196 ? -0.526 99.206 19.088 1.00 11.14 232 GLN B C 1
ATOM 3344 O O . GLN B 1 196 ? 0.284 100.055 18.696 1.00 11.29 232 GLN B O 1
ATOM 3350 N N . ASP B 1 197 ? -1.549 98.787 18.347 1.00 9.75 233 ASP B N 1
ATOM 3351 C CA . ASP B 1 197 ? -1.735 99.275 16.975 1.00 9.36 233 ASP B CA 1
ATOM 3352 C C . ASP B 1 197 ? -2.432 100.632 16.873 1.00 12.43 233 ASP B C 1
ATOM 3353 O O . ASP B 1 197 ? -2.637 101.150 15.768 1.00 13.76 233 ASP B O 1
ATOM 3358 N N . GLY B 1 198 ? -2.810 101.191 18.023 1.00 10.16 234 GLY B N 1
ATOM 3359 C CA . GLY B 1 198 ? -3.381 102.525 18.084 1.00 9.89 234 GLY B CA 1
ATOM 3360 C C . GLY B 1 198 ? -4.849 102.636 17.706 1.00 11.76 234 GLY B C 1
ATOM 3361 O O . GLY B 1 198 ? -5.416 103.724 17.781 1.00 15.10 234 GLY B O 1
ATOM 3362 N N . THR B 1 199 ? -5.468 101.529 17.304 1.00 9.38 235 THR B N 1
ATOM 3363 C CA . THR B 1 199 ? -6.863 101.568 16.855 1.00 9.35 235 THR B CA 1
ATOM 3364 C C . THR B 1 199 ? -7.851 101.734 18.012 1.00 10.38 235 THR B C 1
ATOM 3365 O O . THR B 1 199 ? -8.961 102.239 17.826 1.00 14.25 235 THR B O 1
ATOM 3369 N N . LEU B 1 200 ? -7.460 101.282 19.202 1.00 8.96 236 LEU B N 1
ATOM 3370 C CA . LEU B 1 200 ? -8.264 101.537 20.394 1.00 7.77 236 LEU B CA 1
ATOM 3371 C C . LEU B 1 200 ? -7.565 102.554 21.281 1.00 8.61 236 LEU B C 1
ATOM 3372 O O . LEU B 1 200 ? -6.409 102.362 21.667 1.00 9.32 236 LEU B O 1
ATOM 3377 N N . GLU B 1 201 ? -8.254 103.648 21.579 1.00 7.74 237 GLU B N 1
ATOM 3378 C CA . GLU B 1 201 ? -7.740 104.620 22.532 1.00 7.80 237 GLU B CA 1
ATOM 3379 C C . GLU B 1 201 ? -8.890 105.378 23.177 1.00 5.61 237 GLU B C 1
ATOM 3380 O O . GLU B 1 201 ? -9.756 105.900 22.483 1.00 9.34 237 GLU B O 1
ATOM 3386 N N . PHE B 1 202 ? -8.918 105.412 24.503 1.00 6.14 238 PHE B N 1
ATOM 3387 C CA . PHE B 1 202 ? -9.875 106.258 25.202 1.00 6.14 238 PHE B CA 1
ATOM 3388 C C . PHE B 1 202 ? -9.346 106.760 26.530 1.00 5.14 238 PHE B C 1
ATOM 3389 O O . PHE B 1 202 ? -8.397 106.203 27.092 1.00 5.30 238 PHE B O 1
ATOM 3397 N N . ASN B 1 203 ? -9.975 107.823 27.020 1.00 5.74 239 ASN B N 1
ATOM 3398 C CA . ASN B 1 203 ? -9.629 108.426 28.289 1.00 4.83 239 ASN B CA 1
ATOM 3399 C C . ASN B 1 203 ? -10.914 109.035 28.811 1.00 6.47 239 ASN B C 1
ATOM 3400 O O . ASN B 1 203 ? -11.347 110.068 28.309 1.00 6.80 239 ASN B O 1
ATOM 3405 N N . VAL B 1 204 ? -11.538 108.380 29.787 1.00 4.66 240 VAL B N 1
ATOM 3406 C CA . VAL B 1 204 ? -12.844 108.793 30.283 1.00 5.14 240 VAL B CA 1
ATOM 3407 C C . VAL B 1 204 ? -12.940 108.758 31.802 1.00 4.60 240 VAL B C 1
ATOM 3408 O O . VAL B 1 204 ? -12.169 108.061 32.481 1.00 5.68 240 VAL B O 1
ATOM 3412 N N . ALA B 1 205 ? -13.885 109.516 32.344 1.00 7.07 241 ALA B N 1
ATOM 3413 C CA . ALA B 1 205 ? -14.264 109.391 33.746 1.00 5.31 241 ALA B CA 1
ATOM 3414 C C . ALA B 1 205 ? -15.721 108.986 33.805 1.00 4.36 241 ALA B C 1
ATOM 3415 O O . ALA B 1 205 ? -16.574 109.660 33.227 1.00 5.98 241 ALA B O 1
ATOM 3417 N N . ILE B 1 206 ? -16.002 107.877 34.480 1.00 6.05 242 ILE B N 1
ATOM 3418 C CA . ILE B 1 206 ? -17.361 107.378 34.640 1.00 4.98 242 ILE B CA 1
ATOM 3419 C C . ILE B 1 206 ? -17.880 107.868 35.982 1.00 7.28 242 ILE B C 1
ATOM 3420 O O . ILE B 1 206 ? -17.419 107.421 37.023 1.00 6.28 242 ILE B O 1
ATOM 3425 N N . PRO B 1 207 ? -18.823 108.818 35.977 1.00 5.43 243 PRO B N 1
ATOM 3426 C CA . PRO B 1 207 ? -19.286 109.323 37.273 1.00 5.00 243 PRO B CA 1
ATOM 3427 C C . PRO B 1 207 ? -19.873 108.208 38.136 1.00 5.78 243 PRO B C 1
ATOM 3428 O O . PRO B 1 207 ? -20.611 107.369 37.627 1.00 5.82 243 PRO B O 1
ATOM 3432 N N . ASN B 1 208 ? -19.537 108.201 39.423 1.00 5.31 244 ASN B N 1
ATOM 3433 C CA . ASN B 1 208 ? -20.068 107.196 40.336 1.00 5.32 244 ASN B CA 1
ATOM 3434 C C . ASN B 1 208 ? -21.374 107.722 40.901 1.00 6.92 244 ASN B C 1
ATOM 3435 O O . ASN B 1 208 ? -21.482 108.084 42.082 1.00 6.81 244 ASN B O 1
ATOM 3440 N N . THR B 1 209 ? -22.360 107.774 40.019 1.00 5.77 245 THR B N 1
ATOM 3441 C CA . THR B 1 209 ? -23.632 108.419 40.304 1.00 6.23 245 THR B CA 1
ATOM 3442 C C . THR B 1 209 ? -24.786 107.574 39.766 1.00 7.02 245 THR B C 1
ATOM 3443 O O . THR B 1 209 ? -24.591 106.642 38.979 1.00 7.67 245 THR B O 1
ATOM 3447 N N . GLN B 1 210 ? -25.996 107.911 40.198 1.00 8.26 246 GLN B N 1
ATOM 3448 C CA . GLN B 1 210 ? -27.201 107.224 39.743 1.00 5.35 246 GLN B CA 1
ATOM 3449 C C . GLN B 1 210 ? -28.308 108.281 39.795 1.00 8.02 246 GLN B C 1
ATOM 3450 O O . GLN B 1 210 ? -28.371 109.062 40.742 1.00 10.76 246 GLN B O 1
ATOM 3456 N N . ALA B 1 211 ? -29.160 108.324 38.776 1.00 8.34 247 ALA B N 1
ATOM 3457 C CA . ALA B 1 211 ? -30.108 109.432 38.637 1.00 11.03 247 ALA B CA 1
ATOM 3458 C C . ALA B 1 211 ? -31.099 109.536 39.796 1.00 11.08 247 ALA B C 1
ATOM 3459 O O . ALA B 1 211 ? -31.539 110.628 40.161 1.00 15.00 247 ALA B O 1
ATOM 3461 N N . SER B 1 212 ? -31.432 108.404 40.398 1.00 8.22 248 SER B N 1
ATOM 3462 C CA . SER B 1 212 ? -32.533 108.362 41.360 1.00 9.15 248 SER B CA 1
ATOM 3463 C C . SER B 1 212 ? -32.132 108.655 42.805 1.00 10.44 248 SER B C 1
ATOM 3464 O O . SER B 1 212 ? -32.972 108.621 43.702 1.00 12.96 248 SER B O 1
ATOM 3467 N N . TYR B 1 213 ? -30.852 108.927 43.049 1.00 8.14 249 TYR B N 1
ATOM 3468 C CA . TYR B 1 213 ? -30.412 109.154 44.414 1.00 8.20 249 TYR B CA 1
ATOM 3469 C C . TYR B 1 213 ? -29.133 109.968 44.493 1.00 7.92 249 TYR B C 1
ATOM 3470 O O . TYR B 1 213 ? -28.452 110.178 43.490 1.00 10.03 249 TYR B O 1
ATOM 3479 N N . THR B 1 214 ? -28.812 110.423 45.697 1.00 10.55 250 THR B N 1
ATOM 3480 C CA . THR B 1 214 ? -27.533 111.056 45.908 1.00 11.71 250 THR B CA 1
ATOM 3481 C C . THR B 1 214 ? -26.701 110.229 46.867 1.00 8.95 250 THR B C 1
ATOM 3482 O O . THR B 1 214 ? -27.208 109.606 47.801 1.00 11.74 250 THR B O 1
ATOM 3486 N N A MET B 1 215 ? -25.404 110.188 46.608 0.46 10.84 251 MET B N 1
ATOM 3487 N N B MET B 1 215 ? -25.403 110.247 46.603 0.54 10.85 251 MET B N 1
ATOM 3488 C CA A MET B 1 215 ? -24.499 109.420 47.446 0.46 10.61 251 MET B CA 1
ATOM 3489 C CA B MET B 1 215 ? -24.422 109.494 47.355 0.54 10.97 251 MET B CA 1
ATOM 3490 C C A MET B 1 215 ? -23.520 110.360 48.128 0.46 12.15 251 MET B C 1
ATOM 3491 C C B MET B 1 215 ? -23.583 110.477 48.155 0.54 12.10 251 MET B C 1
ATOM 3492 O O A MET B 1 215 ? -22.928 111.234 47.495 0.46 14.97 251 MET B O 1
ATOM 3493 O O B MET B 1 215 ? -23.142 111.497 47.628 0.54 10.53 251 MET B O 1
ATOM 3502 N N . ASP B 1 216 ? -23.384 110.195 49.437 1.00 11.25 252 ASP B N 1
ATOM 3503 C CA . ASP B 1 216 ? -22.408 110.949 50.206 1.00 12.00 252 ASP B CA 1
ATOM 3504 C C . ASP B 1 216 ? -21.084 110.199 50.102 1.00 9.92 252 ASP B C 1
ATOM 3505 O O . ASP B 1 216 ? -20.931 109.129 50.686 1.00 11.73 252 ASP B O 1
ATOM 3510 N N . TYR B 1 217 ? -20.146 110.741 49.328 1.00 8.81 253 TYR B N 1
ATOM 3511 C CA . TYR B 1 217 ? -18.863 110.067 49.103 1.00 9.12 253 TYR B CA 1
ATOM 3512 C C . TYR B 1 217 ? -17.997 109.991 50.349 1.00 9.84 253 TYR B C 1
ATOM 3513 O O . TYR B 1 217 ? -17.080 109.182 50.422 1.00 10.06 253 TYR B O 1
ATOM 3522 N N . ALA B 1 218 ? -18.282 110.840 51.327 1.00 10.43 254 ALA B N 1
ATOM 3523 C CA . ALA B 1 218 ? -17.558 110.754 52.581 1.00 11.50 254 ALA B CA 1
ATOM 3524 C C . ALA B 1 218 ? -17.896 109.464 53.315 1.00 12.83 254 ALA B C 1
ATOM 3525 O O . ALA B 1 218 ? -17.008 108.729 53.739 1.00 12.97 254 ALA B O 1
ATOM 3527 N N . THR B 1 219 ? -19.190 109.188 53.448 1.00 12.35 255 THR B N 1
ATOM 3528 C CA . THR B 1 219 ? -19.656 108.091 54.292 1.00 17.71 255 THR B CA 1
ATOM 3529 C C . THR B 1 219 ? -20.105 106.870 53.502 1.00 12.91 255 THR B C 1
ATOM 3530 O O . THR B 1 219 ? -20.141 105.754 54.029 1.00 16.42 255 THR B O 1
ATOM 3534 N N . GLY B 1 220 ? -20.472 107.086 52.242 1.00 10.18 256 GLY B N 1
ATOM 3535 C CA . GLY B 1 220 ? -21.089 106.041 51.447 1.00 12.25 256 GLY B CA 1
ATOM 3536 C C . GLY B 1 220 ? -22.592 105.937 51.656 1.00 12.98 256 GLY B C 1
ATOM 3537 O O . GLY B 1 220 ? -23.241 105.103 51.029 1.00 11.25 256 GLY B O 1
ATOM 3538 N N . GLU B 1 221 ? -23.151 106.765 52.537 1.00 11.53 257 GLU B N 1
ATOM 3539 C CA . GLU B 1 221 ? -24.592 106.737 52.780 1.00 12.19 257 GLU B CA 1
ATOM 3540 C C . GLU B 1 221 ? -25.377 107.312 51.612 1.00 10.93 257 GLU B C 1
ATOM 3541 O O . GLU B 1 221 ? -24.989 108.327 51.018 1.00 13.78 257 GLU B O 1
ATOM 3547 N N . ILE B 1 222 ? -26.497 106.667 51.307 1.00 11.59 258 ILE B N 1
ATOM 3548 C CA . ILE B 1 222 ? -27.324 107.055 50.176 1.00 12.13 258 ILE B CA 1
ATOM 3549 C C . ILE B 1 222 ? -28.638 107.692 50.617 1.00 13.14 258 ILE B C 1
ATOM 3550 O O . ILE B 1 222 ? -29.271 107.247 51.583 1.00 15.84 258 ILE B O 1
ATOM 3555 N N . THR B 1 223 ? -29.024 108.742 49.897 1.00 14.07 259 THR B N 1
ATOM 3556 C CA . THR B 1 223 ? -30.311 109.402 50.088 1.00 14.32 259 THR B CA 1
ATOM 3557 C C . THR B 1 223 ? -31.139 109.304 48.805 1.00 9.68 259 THR B C 1
ATOM 3558 O O . THR B 1 223 ? -30.781 109.868 47.778 1.00 12.76 259 THR B O 1
ATOM 3562 N N . LEU B 1 224 ? -32.250 108.577 48.869 1.00 13.29 260 LEU B N 1
ATOM 3563 C CA . LEU B 1 224 ? -33.086 108.374 47.690 1.00 16.63 260 LEU B CA 1
ATOM 3564 C C . LEU B 1 224 ? -33.837 109.655 47.349 1.00 18.81 260 LEU B C 1
ATOM 3565 O O . LEU B 1 224 ? -34.268 110.375 48.246 1.00 20.51 260 LEU B O 1
ATOM 3570 N N . ASN B 1 225 ? -33.975 109.944 46.057 1.00 15.67 261 ASN B N 1
ATOM 3571 C CA . ASN B 1 225 ? -34.730 111.114 45.615 1.00 19.35 261 ASN B CA 1
ATOM 3572 C C . ASN B 1 225 ? -36.199 110.943 45.983 1.00 33.10 261 ASN B C 1
ATOM 3573 O O . ASN B 1 225 ? -36.674 109.818 46.153 1.00 22.52 261 ASN B O 1
#

Radius of gyration: 26.54 Å; Cα contacts (8 Å, |Δi|>4): 1068; chains: 2; bounding box: 63×72×56 Å

Foldseek 3Di:
DQCQVCPHPNVVVLVCVQPPPWDWDDALAWIFTNVFADPDALQDPDDWDKDWDADPLRAQFKIKTWFAPQQADPDDDCPADAALDDKDQAPDPLRIFWDFAFQDACRTGVRPPPDDNDSRPHNGTFTFTPQQRDDCDPNRHHVVVVVVVVNVCNVVGWIKIKMKGQRCSDDQFRHGQWIWIFIATNVRPDTGTIINGRHDPQWGADRRRNDIDGD/DCQPCPDPNVVVLVCVFPVNFDWDDALAWIFTNVFADPDALQDPDDWDKDWDADPLRAQWKIKTWFAPQQADPDDDPPDDAWLDDKDQAPDPLRIFWDFAFQDACRTGVRPPPDDSDSRPRNGTFTFTPQQRPACDPNHHHPVVVVVVVNVCNVVGWIKIKMKGFTPSDSQFRHGQWIWIFMATNVRPDTGTIIRGRHDPQWGADRNNRDIDGD

Secondary structure (DSSP, 8-state):
-GGGSTTSHHHHHHHHHHH-S--EEEETTEEEEGGG------------EEE--B-TTS-B--EEEEE-TTT---SPP-----TT----B-SSTTSBSEEEEESS-HHHHTTSTT---STT-TTTEEEEEHHHHH-B-SSSB-HHHHHHHHHHHHHTT--EEEEEEEE-SSSS-SS-SEEEEEEEETTSS-EEEEEEE--BTTEEE-TTT--EEE-/-TTSTTSHHHHHHHHHHHTS--EEEETTEEEEGGG------------EEE--B-TTS-B--EEEEE-TTT---SPP-----TT----B-SSTTSBSEEEEESS-HHHHTTSTT---STT-TTTEEEEEHHHHH-B-SSSB-HHHHHHHHHHHHHTT--EEEEEEEE-SSTT-SS-SEEEEEEEETTSS-EEEEEEE--BTTEEE-TTT--EEE-

Sequence (429 aa):
AASSSVDTSQQEFQNNLKKNAIGNLPFQYVNNGIYEELNNNNQTNLNADVNVKAYVQNTIDNQQRPSTANAMLDRTIRQYQNRRNWKPLGWHQVVATNDHYGHAVDKKGALIAYALAGNNFKGWDASVSNPQNVVTQTAHSNQSNQKINRGQNYYESLVRKAVDQQNNKRVRYRVTPLYRNDTDLVPFAMMHLEAKSQDGTLEFNVAIPNTQASYTMDYATGEITLNASSSVDTSQEFQNNLKNAIGNLPFQYVNGIYEELNNNNQTNLNADVNVKAYVQNTIDNQQQRPSTANAMLDRTIRQQYQNRRNWKPLGWHQVATNDHYGHAVDKGALIAYALAGNNFKGWDASVSNPQNVVTQTAHSNQSSNQKINRGQNYYESLVRKAVDQQNNKRVRYRVTPLYRNDTDLVPFAMMHLEAKSQDGTLEFNVAIPNTQASYTMMDYATGEITLN

B-factor: mean 13.69, std 9.12, range [3.32, 67.35]

Nearest PDB structures (foldseek):
  4qgo-assembly2_B  TM=1.003E+00  e=5.061E-42  Streptococcus agalactiae ILRI112
  4qh0-assembly6_D  TM=9.929E-01  e=8.934E-42  Streptococcus agalactiae ILRI112
  4qh0-assembly5_C  TM=9.967E-01  e=2.702E-40  Streptococcus agalactiae ILRI112
  3owv-assembly1_A  TM=9.138E-01  e=1.379E-25  Streptococcus pneumoniae
  3owv-assembly2_B  TM=9.051E-01  e=2.726E-25  Streptococcus pneumoniae

CATH classification: 3.40.570.10